Protein AF-A0A067M9F6-F1 (afdb_monomer)

Mean predicted aligned error: 12.95 Å

Secondary structure (DSSP, 8-state):
----PPPPP-----TT---------HHHHHHHHT-HHHHHHHHHHHHHHHHHHHHHHHHHHHHHHHHHHHHH-SSS-HHHHHHHHHHHHHHHHHHHHHHHHHHHHHHHHHHHHHHHHHIIIIIHHHHT-TTS-HHHHHHHHHHHHHHHHHHHHHHHHHHHHHHHHHHHHHHHHHHHHHHHHHHHHHHHHHHHHHHHHHHHHHHHHHHHHHHHHHHHHHHHHHHHHTTSS---S-SSSS--GGG---------TTHHHHHHHHHHHHHHHHHHHHHHHHHHHHHHHHHHHHHHHHHHHHHHHHHHHHHHHHHHHHHHHHHHHHHHHHHHHHHHHHHHHHHTTT-HHHHHHHHHHHHHHHHHHHHHHHHHHHH--

Solvent-accessible surface area (backbone atoms only — not comparable to full-atom values): 20692 Å² total; per-residue (Å²): 142,84,82,84,78,80,83,77,83,81,79,83,74,72,92,78,70,80,72,81,78,82,75,70,54,68,68,56,52,56,50,59,55,63,34,65,64,59,54,49,48,55,38,51,52,38,57,46,48,50,57,48,52,57,54,36,53,52,29,52,46,54,54,48,53,49,34,51,50,56,51,69,40,85,84,56,63,72,81,51,33,62,54,36,51,53,50,42,55,53,51,55,49,51,52,52,48,51,53,52,49,51,55,51,48,36,53,54,29,48,50,50,23,51,52,32,47,46,38,51,73,45,49,49,62,54,66,69,40,87,89,58,58,69,71,59,49,48,55,55,48,53,58,49,45,55,53,44,54,52,48,28,54,52,25,46,53,49,16,50,52,30,50,51,50,27,53,53,50,49,53,48,49,52,57,49,50,55,50,46,54,51,42,53,52,52,46,54,52,50,51,53,52,44,53,52,47,52,50,53,45,49,52,46,50,53,53,50,53,53,51,51,52,54,53,50,52,54,50,51,56,54,64,61,49,81,77,53,96,82,89,87,86,87,87,87,84,87,74,82,80,88,79,77,87,84,86,84,78,96,74,48,93,66,56,49,54,52,55,50,48,50,54,53,49,52,52,48,53,52,48,49,52,54,39,52,50,50,52,52,52,41,53,52,50,52,54,50,42,53,52,46,51,54,48,41,52,55,54,60,72,43,46,63,36,56,51,50,39,36,54,49,35,46,49,54,16,51,52,28,42,49,53,21,52,52,48,46,54,50,44,57,51,50,58,52,39,64,74,39,72,85,43,73,68,65,47,46,57,54,49,53,35,51,32,54,49,33,51,46,51,25,55,26,29,46,53,40,41,65,64,66,119

Organism: Botryobasidium botryosum (strain FD-172 SS1) (NCBI:txid930990)

Nearest PDB structures (foldseek):
  6h2f-assembly1_J  TM=6.842E-01  e=1.496E-05  Aeromonas hydrophila subsp. hydrophila AL09-71
  7a0g-assembly1_III  TM=6.770E-01  e=1.249E-05  Serratia marcescens
  7a0g-assembly1_JJJ  TM=6.590E-01  e=1.637E-05  Serratia marcescens
  6grj-assembly1_B  TM=5.849E-01  e=3.856E-05  Aeromonas hydrophila
  4k1p-assembly2_B  TM=4.872E-01  e=1.707E-04  Bacillus cereus

Structure (mmCIF, N/CA/C/O backbone):
data_AF-A0A067M9F6-F1
#
_entry.id   AF-A0A067M9F6-F1
#
loop_
_atom_site.group_PDB
_atom_site.id
_atom_site.type_symbol
_atom_site.label_atom_id
_atom_site.label_alt_id
_atom_site.label_comp_id
_atom_site.label_asym_id
_atom_site.label_entity_id
_atom_site.label_seq_id
_atom_site.pdbx_PDB_ins_code
_atom_site.Cartn_x
_atom_site.Cartn_y
_atom_site.Cartn_z
_atom_site.occupancy
_atom_site.B_iso_or_equiv
_atom_site.auth_seq_id
_atom_site.auth_comp_id
_atom_site.auth_asym_id
_atom_site.auth_atom_id
_atom_site.pdbx_PDB_model_num
ATOM 1 N N . MET A 1 1 ? 23.893 29.418 20.507 1.00 39.47 1 MET A N 1
ATOM 2 C CA . MET A 1 1 ? 24.012 27.949 20.564 1.00 39.47 1 MET A CA 1
ATOM 3 C C . MET A 1 1 ? 24.280 27.471 19.155 1.00 39.47 1 MET A C 1
ATOM 5 O O . MET A 1 1 ? 23.355 27.304 18.376 1.00 39.47 1 MET A O 1
ATOM 9 N N . ALA A 1 2 ? 25.560 27.422 18.812 1.00 37.97 2 ALA A N 1
ATOM 10 C CA . ALA A 1 2 ? 26.083 26.945 17.545 1.00 37.97 2 ALA A CA 1
ATOM 11 C C . ALA A 1 2 ? 27.217 26.007 17.946 1.00 37.97 2 ALA A C 1
ATOM 13 O O . ALA A 1 2 ? 28.302 26.479 18.279 1.00 37.97 2 ALA A O 1
ATOM 14 N N . ASP A 1 3 ? 26.905 24.716 18.041 1.00 32.38 3 ASP A N 1
ATOM 15 C CA . ASP A 1 3 ? 27.870 23.699 18.431 1.00 32.38 3 ASP A CA 1
ATOM 16 C C . ASP A 1 3 ? 28.376 22.940 17.207 1.00 32.38 3 ASP A C 1
ATOM 18 O O . ASP A 1 3 ? 27.628 22.421 16.378 1.00 32.38 3 ASP A O 1
ATOM 22 N N . PHE A 1 4 ? 29.700 22.970 17.150 1.00 36.44 4 PHE A N 1
ATOM 23 C CA . PHE A 1 4 ? 30.663 22.236 16.356 1.00 36.44 4 PHE A CA 1
ATOM 24 C C . PHE A 1 4 ? 30.271 20.785 16.041 1.00 36.44 4 PHE A C 1
ATOM 26 O O . PHE A 1 4 ? 30.137 19.956 16.939 1.00 36.44 4 PHE A O 1
ATOM 33 N N . LEU A 1 5 ? 30.250 20.449 14.748 1.00 34.53 5 LEU A N 1
ATOM 34 C CA . LEU A 1 5 ? 30.549 19.092 14.285 1.00 34.53 5 LEU A CA 1
ATOM 35 C C . LEU A 1 5 ? 32.059 18.986 13.997 1.00 34.53 5 LEU A C 1
ATOM 37 O O . LEU A 1 5 ? 32.633 19.928 13.442 1.00 34.53 5 LEU A O 1
ATOM 41 N N . PRO A 1 6 ? 32.720 17.874 14.364 1.00 35.09 6 PRO A N 1
ATOM 42 C CA . PRO A 1 6 ? 34.135 17.670 14.072 1.00 35.09 6 PRO A CA 1
ATOM 43 C C . PRO A 1 6 ? 34.364 17.456 12.563 1.00 35.09 6 PRO A C 1
ATOM 45 O O . PRO A 1 6 ? 33.477 16.945 11.873 1.00 35.09 6 PRO A O 1
ATOM 48 N N . PRO A 1 7 ? 35.546 17.818 12.027 1.00 35.84 7 PRO A N 1
ATOM 49 C CA . PRO A 1 7 ? 35.877 17.554 10.634 1.00 35.84 7 PRO A CA 1
ATOM 50 C C . PRO A 1 7 ? 36.045 16.045 10.407 1.00 35.84 7 PRO A C 1
ATOM 52 O O . PRO A 1 7 ? 36.695 15.353 11.192 1.00 35.84 7 PRO A O 1
ATOM 55 N N . TYR A 1 8 ? 35.461 15.546 9.317 1.00 34.56 8 TYR A N 1
ATOM 56 C CA . TYR A 1 8 ? 35.689 14.187 8.829 1.00 34.56 8 TYR A CA 1
ATOM 57 C C . TYR A 1 8 ? 37.188 13.973 8.548 1.00 34.56 8 TYR A C 1
ATOM 59 O O . TYR A 1 8 ? 37.823 14.860 7.970 1.00 34.56 8 TYR A O 1
ATOM 67 N N . PRO A 1 9 ? 37.771 12.818 8.918 1.00 33.97 9 PRO A N 1
ATOM 68 C CA . PRO A 1 9 ? 39.147 12.506 8.570 1.00 33.97 9 PRO A CA 1
ATOM 69 C C . PRO A 1 9 ? 39.254 12.374 7.049 1.00 33.97 9 PRO A C 1
ATOM 71 O O . PRO A 1 9 ? 38.578 11.552 6.431 1.00 33.97 9 PRO A O 1
ATOM 74 N N . GLY A 1 10 ? 40.089 13.223 6.450 1.00 34.00 10 GLY A N 1
ATOM 75 C CA . GLY A 1 10 ? 40.420 13.162 5.034 1.00 34.00 10 GLY A CA 1
ATOM 76 C C . GLY A 1 10 ? 41.091 11.833 4.715 1.00 34.00 10 GLY A C 1
ATOM 77 O O . GLY A 1 10 ? 42.207 11.570 5.159 1.00 34.00 10 GLY A O 1
ATOM 78 N N . VAL A 1 11 ? 40.399 10.999 3.945 1.00 35.88 11 VAL A N 1
ATOM 79 C CA . VAL A 1 11 ? 40.997 9.841 3.289 1.00 35.88 11 VAL A CA 1
ATOM 80 C C . VAL A 1 11 ? 41.856 10.385 2.149 1.00 35.88 11 VAL A C 1
ATOM 82 O O . VAL A 1 11 ? 41.337 10.858 1.140 1.00 35.88 11 VAL A O 1
ATOM 85 N N . SER A 1 12 ? 43.173 10.374 2.348 1.00 39.16 12 SER A N 1
ATOM 86 C CA . SER A 1 12 ? 44.153 10.540 1.275 1.00 39.16 12 SER A CA 1
ATOM 87 C C . SER A 1 12 ? 44.034 9.329 0.359 1.00 39.16 12 SER A C 1
ATOM 89 O O . SER A 1 12 ? 44.418 8.228 0.745 1.00 39.16 12 SER A O 1
ATOM 91 N N . ILE A 1 13 ? 43.436 9.516 -0.815 1.00 35.91 13 ILE A N 1
ATOM 92 C CA . ILE A 1 13 ? 43.427 8.501 -1.865 1.00 35.91 13 ILE A CA 1
ATOM 93 C C . ILE A 1 13 ? 44.783 8.599 -2.563 1.00 35.91 13 ILE A C 1
ATOM 95 O O . ILE A 1 13 ? 45.059 9.592 -3.237 1.00 35.91 13 ILE A O 1
ATOM 99 N N . ASP A 1 14 ? 45.631 7.592 -2.360 1.00 37.94 14 ASP A N 1
ATOM 100 C CA . ASP A 1 14 ? 46.874 7.428 -3.111 1.00 37.94 14 ASP A CA 1
ATOM 101 C C . ASP A 1 14 ? 46.547 7.308 -4.606 1.00 37.94 14 ASP A C 1
ATOM 103 O O . ASP A 1 14 ? 45.822 6.406 -5.036 1.00 37.94 14 ASP A O 1
ATOM 107 N N . ALA A 1 15 ? 47.079 8.240 -5.400 1.00 40.44 15 ALA A N 1
ATOM 108 C CA . ALA A 1 15 ? 46.806 8.387 -6.830 1.00 40.44 15 ALA A CA 1
ATOM 109 C C . ALA A 1 15 ? 47.423 7.284 -7.720 1.00 40.44 15 ALA A C 1
ATOM 111 O O . ALA A 1 15 ? 47.265 7.344 -8.934 1.00 40.44 15 ALA A O 1
ATOM 112 N N . ASP A 1 16 ? 48.060 6.267 -7.131 1.00 38.81 16 ASP A N 1
ATOM 113 C CA . ASP A 1 16 ? 48.808 5.222 -7.848 1.00 38.81 16 ASP A CA 1
ATOM 114 C C . ASP A 1 16 ? 48.233 3.806 -7.658 1.00 38.81 16 ASP A C 1
ATOM 116 O O . ASP A 1 16 ? 48.906 2.806 -7.911 1.00 38.81 16 ASP A O 1
ATOM 120 N N . THR A 1 17 ? 46.971 3.678 -7.234 1.00 35.22 17 THR A N 1
ATOM 121 C CA . THR A 1 17 ? 46.317 2.361 -7.247 1.00 35.22 17 THR A CA 1
ATOM 122 C C . THR A 1 17 ? 45.866 2.045 -8.673 1.00 35.22 17 THR A C 1
ATOM 124 O O . THR A 1 17 ? 44.782 2.453 -9.089 1.00 35.22 17 THR A O 1
ATOM 127 N N . GLU A 1 18 ? 46.701 1.328 -9.431 1.00 32.22 18 GLU A N 1
ATOM 128 C CA . GLU A 1 18 ? 46.292 0.687 -10.684 1.00 32.22 18 GLU A CA 1
ATOM 129 C C . GLU A 1 18 ? 45.046 -0.168 -10.416 1.00 32.22 18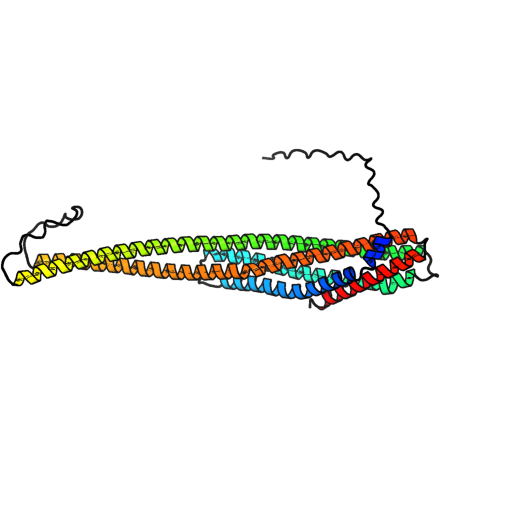 GLU A C 1
ATOM 131 O O . GLU A 1 18 ? 45.098 -1.213 -9.764 1.00 32.22 18 GLU A O 1
ATOM 136 N N . ILE A 1 19 ? 43.898 0.307 -10.899 1.00 31.22 19 ILE A N 1
ATOM 137 C CA . ILE A 1 19 ? 42.656 -0.457 -10.903 1.00 31.22 19 ILE A CA 1
ATOM 138 C C . ILE A 1 19 ? 42.898 -1.645 -11.843 1.00 31.22 19 ILE A C 1
ATOM 140 O O . ILE A 1 19 ? 43.169 -1.415 -13.025 1.00 31.22 19 ILE A O 1
ATOM 144 N N . PRO A 1 20 ? 42.816 -2.906 -11.375 1.00 33.72 20 PRO A N 1
ATOM 145 C CA . PRO A 1 20 ? 42.945 -4.053 -12.258 1.00 33.72 20 PRO A CA 1
ATOM 146 C C . PRO A 1 20 ? 41.840 -3.960 -13.309 1.00 33.72 20 PRO A C 1
ATOM 148 O O . PRO A 1 20 ? 40.651 -4.004 -12.988 1.00 33.72 20 PRO A O 1
ATOM 151 N N . GLY A 1 21 ? 42.249 -3.761 -14.562 1.00 29.50 21 GLY A N 1
ATOM 152 C CA . GLY A 1 21 ? 41.345 -3.630 -15.692 1.00 29.50 21 GLY A CA 1
ATOM 153 C C . GLY A 1 21 ? 40.432 -4.846 -15.769 1.00 29.50 21 GLY A C 1
ATOM 154 O O . GLY A 1 21 ? 40.875 -5.946 -16.100 1.00 29.50 21 GLY A O 1
ATOM 155 N N . TYR A 1 22 ? 39.151 -4.641 -15.472 1.00 31.36 22 TYR A N 1
ATOM 156 C CA . TYR A 1 22 ? 38.098 -5.592 -15.792 1.00 31.36 22 TYR A CA 1
ATOM 157 C C . TYR A 1 22 ? 37.981 -5.662 -17.316 1.00 31.36 22 TYR A C 1
ATOM 159 O O . TYR A 1 22 ? 37.184 -4.963 -17.938 1.00 31.36 22 TYR A O 1
ATOM 167 N N . THR A 1 23 ? 38.786 -6.519 -17.937 1.00 38.31 23 THR A N 1
ATOM 168 C CA . THR A 1 23 ? 38.469 -7.052 -19.260 1.00 38.31 23 THR A CA 1
ATOM 169 C C . THR A 1 23 ? 37.337 -8.048 -19.056 1.00 38.31 23 THR A C 1
ATOM 171 O O . THR A 1 23 ? 37.537 -9.240 -18.835 1.00 38.31 23 THR A O 1
ATOM 174 N N . LEU A 1 24 ? 36.112 -7.521 -19.013 1.00 42.72 24 LEU A N 1
ATOM 175 C CA . LEU A 1 24 ? 34.917 -8.338 -19.132 1.00 42.72 24 LEU A CA 1
ATOM 176 C C . LEU A 1 24 ? 35.020 -9.032 -20.497 1.00 42.72 24 LEU A C 1
ATOM 178 O O . LEU A 1 24 ? 34.951 -8.360 -21.522 1.00 42.72 24 LEU A O 1
ATOM 182 N N . ASP A 1 25 ? 35.299 -10.337 -20.479 1.00 54.28 25 ASP A N 1
ATOM 183 C CA . ASP A 1 25 ? 35.535 -11.163 -21.667 1.00 54.28 25 ASP A CA 1
ATOM 184 C C . ASP A 1 25 ? 34.437 -10.896 -22.710 1.00 54.28 25 ASP A C 1
ATOM 186 O O . ASP A 1 25 ? 33.250 -11.056 -22.419 1.00 54.28 25 ASP A O 1
ATOM 190 N N . GLU A 1 26 ? 34.824 -10.429 -23.899 1.00 51.94 26 GLU A N 1
ATOM 191 C CA . GLU A 1 26 ? 33.914 -9.970 -24.958 1.00 51.94 26 GLU A CA 1
ATOM 192 C C . GLU A 1 26 ? 32.912 -11.059 -25.349 1.00 51.94 26 GLU A C 1
ATOM 194 O O . GLU A 1 26 ? 31.741 -10.767 -25.588 1.00 51.94 26 GLU A O 1
ATOM 199 N N . LYS A 1 27 ? 33.334 -12.330 -25.284 1.00 55.72 27 LYS A N 1
ATOM 200 C CA . LYS A 1 27 ? 32.450 -13.486 -25.471 1.00 55.72 27 LYS A CA 1
ATOM 201 C C . LYS A 1 27 ? 31.299 -13.509 -24.480 1.00 55.72 27 LYS A C 1
ATOM 203 O O . LYS A 1 27 ? 30.189 -13.864 -24.852 1.00 55.72 27 LYS A O 1
ATOM 208 N N . LYS A 1 28 ? 31.562 -13.123 -23.235 1.00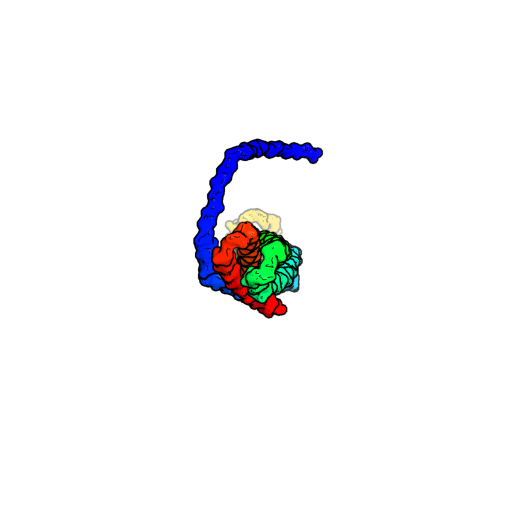 59.81 28 LYS A N 1
ATOM 209 C CA . LYS A 1 28 ? 30.610 -13.158 -22.126 1.00 59.81 28 LYS A CA 1
ATOM 210 C C . LYS A 1 28 ? 29.538 -12.082 -22.274 1.00 59.81 28 LYS A C 1
ATOM 212 O O . LYS A 1 28 ? 28.400 -12.313 -21.891 1.00 59.81 28 LYS A O 1
ATOM 217 N N . ILE A 1 29 ? 29.878 -10.934 -22.867 1.00 52.31 29 ILE A N 1
ATOM 218 C CA . ILE A 1 29 ? 28.896 -9.900 -23.220 1.00 52.31 29 ILE A CA 1
ATOM 219 C C . ILE A 1 29 ? 27.969 -10.440 -24.308 1.00 52.31 29 ILE A C 1
ATOM 221 O O . ILE A 1 29 ? 26.760 -10.426 -24.119 1.00 52.31 29 ILE A O 1
ATOM 225 N N . THR A 1 30 ? 28.505 -10.994 -25.399 1.00 56.12 30 THR A N 1
ATOM 226 C CA . THR A 1 30 ? 27.677 -11.573 -26.469 1.00 56.12 30 THR A CA 1
ATOM 227 C C . THR A 1 30 ? 26.812 -12.736 -25.962 1.00 56.12 30 THR A C 1
ATOM 229 O O . THR A 1 30 ? 25.655 -12.845 -26.356 1.00 56.12 30 THR A O 1
ATOM 232 N N . GLU A 1 31 ? 27.324 -13.554 -25.035 1.00 63.09 31 GLU A N 1
ATOM 233 C CA . GLU A 1 31 ? 26.580 -14.641 -24.377 1.00 63.09 31 GLU A CA 1
ATOM 234 C C . GLU A 1 31 ? 25.409 -14.119 -23.528 1.00 63.09 31 GLU A C 1
ATOM 236 O O . GLU A 1 31 ? 24.313 -14.666 -23.598 1.00 63.09 31 GLU A O 1
ATOM 241 N N . ILE A 1 32 ? 25.610 -13.026 -22.781 1.00 57.47 32 ILE A N 1
ATOM 242 C CA . ILE A 1 32 ? 24.554 -12.371 -21.991 1.00 57.47 32 ILE A CA 1
ATOM 243 C C . ILE A 1 32 ? 23.508 -11.714 -22.906 1.00 57.47 32 ILE A C 1
ATOM 245 O O . ILE A 1 32 ? 22.312 -11.828 -22.648 1.00 57.47 32 ILE A O 1
ATOM 249 N N . LEU A 1 33 ? 23.926 -11.065 -24.001 1.00 54.78 33 LEU A N 1
ATOM 250 C CA . LEU A 1 33 ? 23.012 -10.410 -24.952 1.00 54.78 33 LEU A CA 1
ATOM 251 C C . LEU A 1 33 ? 22.174 -11.427 -25.764 1.00 54.78 33 LEU A C 1
ATOM 253 O O . LEU A 1 33 ? 21.091 -11.095 -26.254 1.00 54.78 33 LEU A O 1
ATOM 257 N N . HIS A 1 34 ? 22.668 -12.659 -25.929 1.00 64.50 34 HIS A N 1
ATOM 258 C CA . HIS A 1 34 ? 21.979 -13.767 -26.607 1.00 64.50 34 HIS A CA 1
ATOM 259 C C . HIS A 1 34 ? 21.231 -14.716 -25.668 1.00 64.50 34 HIS A C 1
ATOM 261 O O . HIS A 1 34 ? 20.590 -15.655 -26.142 1.00 64.50 34 HIS A O 1
ATOM 267 N N . ASP A 1 35 ? 21.273 -14.490 -24.357 1.00 71.19 35 ASP A N 1
ATOM 268 C CA . ASP A 1 35 ? 20.540 -15.327 -23.421 1.00 71.19 35 ASP A CA 1
ATOM 269 C C . ASP A 1 35 ? 19.026 -15.091 -23.562 1.00 71.19 35 ASP A C 1
ATOM 271 O O . ASP A 1 35 ? 18.461 -14.098 -23.091 1.00 71.19 35 ASP A O 1
ATOM 275 N N . GLU A 1 36 ? 18.343 -16.039 -24.211 1.00 71.38 36 GLU A N 1
ATOM 276 C CA . GLU A 1 36 ? 16.882 -16.055 -24.345 1.00 71.38 36 GLU A CA 1
ATOM 277 C C . GLU A 1 36 ? 16.182 -15.979 -22.979 1.00 71.38 36 GLU A C 1
ATOM 279 O O . GLU A 1 36 ? 15.074 -15.441 -22.881 1.00 71.38 36 GLU A O 1
ATOM 284 N N . ASN A 1 37 ? 16.825 -16.463 -21.907 1.00 70.94 37 ASN A N 1
ATOM 285 C CA . ASN A 1 37 ? 16.264 -16.387 -20.561 1.00 70.94 37 ASN A CA 1
ATOM 286 C C . ASN A 1 37 ? 16.210 -14.944 -20.051 1.00 70.94 37 ASN A C 1
ATOM 288 O O . ASN A 1 37 ? 15.199 -14.553 -19.469 1.00 70.94 37 ASN A O 1
ATOM 292 N N . THR A 1 38 ? 17.237 -14.135 -20.318 1.00 64.38 38 THR A N 1
ATOM 293 C CA . THR A 1 38 ? 17.270 -12.709 -19.961 1.00 64.38 38 THR A CA 1
ATOM 294 C C . THR A 1 38 ? 16.172 -11.934 -20.693 1.00 64.38 38 THR A C 1
ATOM 296 O O . THR A 1 38 ? 15.397 -11.208 -20.069 1.00 64.38 38 THR A O 1
ATOM 299 N N . GLN A 1 39 ? 16.013 -12.156 -22.002 1.00 66.69 39 GLN A N 1
ATOM 300 C CA . GLN A 1 39 ? 14.953 -11.514 -22.790 1.00 66.69 39 GLN A CA 1
ATOM 301 C C . GLN A 1 39 ? 13.546 -11.894 -22.303 1.00 66.69 39 GLN A C 1
ATOM 303 O O . GLN A 1 39 ? 12.668 -11.037 -22.152 1.00 66.69 39 GLN A O 1
ATOM 308 N N . LYS A 1 40 ? 13.332 -13.182 -22.019 1.00 74.44 40 LYS A N 1
ATOM 309 C CA . LYS A 1 40 ? 12.068 -13.677 -21.473 1.00 74.44 40 LYS A CA 1
ATOM 310 C C . LYS A 1 40 ? 11.783 -13.094 -20.087 1.00 74.44 40 LYS A C 1
ATOM 312 O O . LYS A 1 40 ? 10.669 -12.637 -19.854 1.00 74.44 40 LYS A O 1
ATOM 317 N N . SER A 1 41 ? 12.793 -13.028 -19.220 1.00 71.06 41 SER A N 1
ATOM 318 C CA . SER A 1 41 ? 12.695 -12.460 -17.870 1.00 71.06 41 SER A CA 1
ATOM 319 C C . SER A 1 41 ? 12.214 -11.004 -17.887 1.00 71.06 41 SER A C 1
ATOM 321 O O . SER A 1 41 ? 11.259 -10.662 -17.192 1.00 71.06 41 SER A O 1
ATOM 323 N N . VAL A 1 42 ? 12.785 -10.160 -18.758 1.00 69.75 42 VAL A N 1
ATOM 324 C CA . VAL A 1 42 ? 12.366 -8.752 -18.907 1.00 69.75 42 VAL A CA 1
ATOM 325 C C . VAL A 1 42 ? 10.910 -8.643 -19.373 1.00 69.75 42 VAL A C 1
ATOM 327 O O . VAL A 1 42 ? 10.142 -7.833 -18.849 1.00 69.75 42 VAL A O 1
ATOM 330 N N . SER A 1 43 ? 10.502 -9.461 -20.350 1.00 73.69 43 SER A N 1
ATOM 331 C CA . SER A 1 43 ? 9.120 -9.453 -20.849 1.00 73.69 43 SER A CA 1
ATOM 332 C C . SER A 1 43 ? 8.119 -9.921 -19.789 1.00 73.69 43 SER A C 1
ATOM 334 O O . SER A 1 43 ? 7.057 -9.309 -19.636 1.00 73.69 43 SER A O 1
ATOM 336 N N . ASP A 1 44 ? 8.469 -10.971 -19.045 1.00 78.19 44 ASP A N 1
ATOM 337 C CA . ASP A 1 44 ? 7.642 -11.548 -17.987 1.00 78.19 44 ASP A CA 1
ATOM 338 C C . ASP A 1 44 ? 7.498 -10.577 -16.801 1.00 78.19 44 ASP A C 1
ATOM 340 O O . ASP A 1 44 ? 6.380 -10.370 -16.321 1.00 78.19 44 ASP A O 1
ATOM 344 N N . GLU A 1 45 ? 8.576 -9.902 -16.380 1.00 74.56 45 GLU A N 1
ATOM 345 C CA . GLU A 1 45 ? 8.520 -8.889 -15.314 1.00 74.56 45 GLU A CA 1
ATOM 346 C C . GLU A 1 45 ? 7.684 -7.668 -15.719 1.00 74.56 45 GLU A C 1
ATOM 348 O O . GLU A 1 45 ? 6.848 -7.197 -14.947 1.00 74.56 45 GLU A O 1
ATOM 353 N N . ILE A 1 46 ? 7.800 -7.187 -16.960 1.00 74.88 46 ILE A N 1
ATOM 354 C CA . ILE A 1 46 ? 6.972 -6.064 -17.423 1.00 74.88 46 ILE A CA 1
ATOM 355 C C . ILE A 1 46 ? 5.491 -6.467 -17.550 1.00 74.88 46 ILE A C 1
ATOM 357 O O . ILE A 1 46 ? 4.602 -5.687 -17.200 1.00 74.88 46 ILE A O 1
ATOM 361 N N . ALA A 1 47 ? 5.192 -7.691 -17.997 1.00 77.31 47 ALA A N 1
ATOM 362 C CA . ALA A 1 47 ? 3.818 -8.200 -18.024 1.00 77.31 47 ALA A CA 1
ATOM 363 C C . ALA A 1 47 ? 3.228 -8.346 -16.610 1.00 77.31 47 ALA A C 1
ATOM 365 O O . ALA A 1 47 ? 2.038 -8.096 -16.390 1.00 77.31 47 ALA A O 1
ATOM 366 N N . LYS A 1 48 ? 4.064 -8.732 -15.645 1.00 79.44 48 LYS A N 1
ATOM 367 C CA . LYS A 1 48 ? 3.714 -8.804 -14.228 1.00 79.44 48 LYS A CA 1
ATOM 368 C C . LYS A 1 48 ? 3.429 -7.415 -13.654 1.00 79.44 48 LYS A C 1
ATOM 370 O O . LYS A 1 48 ? 2.414 -7.272 -12.977 1.00 79.44 48 LYS A O 1
ATOM 375 N N . LEU A 1 49 ? 4.205 -6.384 -14.009 1.00 80.38 49 LEU A N 1
ATOM 376 C CA . LEU A 1 49 ? 3.939 -5.000 -13.586 1.00 80.38 49 LEU A CA 1
ATOM 377 C C . LEU A 1 49 ? 2.531 -4.524 -13.954 1.00 80.38 49 LEU A C 1
ATOM 379 O O . LEU A 1 49 ? 1.861 -3.917 -13.126 1.00 80.38 49 LEU A O 1
ATOM 383 N N . SER A 1 50 ? 2.049 -4.821 -15.163 1.00 78.69 50 SER A N 1
ATOM 384 C CA . SER A 1 50 ? 0.706 -4.392 -15.572 1.00 78.69 50 SER A CA 1
ATOM 385 C C . SER A 1 50 ? -0.410 -5.014 -14.727 1.00 78.69 50 SER A C 1
ATOM 387 O O . SER A 1 50 ? -1.392 -4.343 -14.424 1.00 78.69 50 SER A O 1
ATOM 389 N N . LYS A 1 51 ? -0.266 -6.281 -14.316 1.00 83.50 51 LYS A N 1
ATOM 390 C CA . LYS A 1 51 ? -1.222 -6.926 -13.397 1.00 83.50 51 LYS A CA 1
ATOM 391 C C . LYS A 1 51 ? -1.126 -6.338 -11.992 1.00 83.50 51 LYS A C 1
ATOM 393 O O . LYS A 1 51 ? -2.143 -6.113 -11.343 1.00 83.50 51 LYS A O 1
ATOM 398 N N . LEU A 1 52 ? 0.101 -6.075 -11.551 1.00 88.00 52 LEU A N 1
ATOM 399 C CA . LEU A 1 52 ? 0.391 -5.480 -10.255 1.00 88.00 52 LEU A CA 1
ATOM 400 C C . LEU A 1 52 ? -0.185 -4.061 -10.120 1.00 88.00 52 LEU A C 1
ATOM 402 O O . LEU A 1 52 ? -0.638 -3.710 -9.037 1.00 88.00 52 LEU A O 1
ATOM 406 N N . THR A 1 53 ? -0.246 -3.276 -11.204 1.00 88.38 53 THR A N 1
ATOM 407 C CA . THR A 1 53 ? -0.859 -1.936 -11.192 1.00 88.38 53 THR A CA 1
ATOM 408 C C . THR A 1 53 ? -2.308 -1.949 -10.710 1.00 88.38 53 THR A C 1
ATOM 410 O O . THR A 1 53 ? -2.663 -1.168 -9.834 1.00 88.38 53 THR A O 1
ATOM 413 N N . LEU A 1 54 ? -3.141 -2.834 -11.266 1.00 88.31 54 LEU A N 1
ATOM 414 C CA . LEU A 1 54 ? -4.558 -2.911 -10.893 1.00 88.31 54 LEU A CA 1
ATOM 415 C C . LEU A 1 54 ? -4.721 -3.355 -9.439 1.00 88.31 54 LEU A C 1
ATOM 417 O O . LEU A 1 54 ? -5.466 -2.744 -8.684 1.00 88.31 54 LEU A O 1
ATOM 421 N N . SER A 1 55 ? -3.962 -4.376 -9.044 1.00 91.44 55 SER A N 1
ATOM 422 C CA . SER A 1 55 ? -4.026 -4.919 -7.690 1.00 91.44 55 SER A CA 1
ATOM 423 C C . SER A 1 55 ? -3.570 -3.911 -6.626 1.00 91.44 55 SER A C 1
ATOM 425 O O . SER A 1 55 ? -4.165 -3.848 -5.559 1.00 91.44 55 SER A O 1
ATOM 427 N N . VAL A 1 56 ? -2.565 -3.075 -6.909 1.00 93.25 56 VAL A N 1
ATOM 428 C CA . VAL A 1 56 ? -2.162 -1.996 -5.988 1.00 93.25 56 VAL A CA 1
ATOM 429 C C . VAL A 1 56 ? -3.240 -0.937 -5.841 1.00 93.25 56 VAL A C 1
ATOM 431 O O . VAL A 1 56 ? -3.452 -0.443 -4.737 1.00 93.25 56 VAL A O 1
ATOM 434 N N . GLU A 1 57 ? -3.922 -0.584 -6.928 1.00 93.25 57 GLU A N 1
ATOM 435 C CA . GLU A 1 57 ? -5.013 0.386 -6.873 1.00 93.25 57 GLU A CA 1
ATOM 436 C C . GLU A 1 57 ? -6.183 -0.140 -6.027 1.00 93.25 57 GLU A C 1
ATOM 438 O O . GLU A 1 57 ? -6.751 0.606 -5.228 1.00 93.25 57 GLU A O 1
ATOM 443 N N . GLU A 1 58 ? -6.494 -1.435 -6.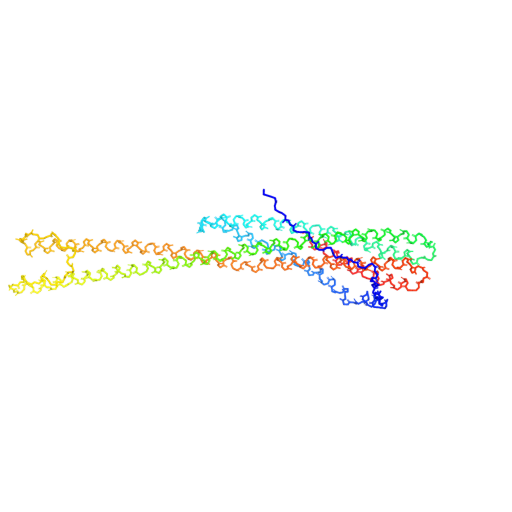134 1.00 94.50 58 GLU A N 1
ATOM 444 C CA . GLU A 1 58 ? -7.469 -2.116 -5.273 1.00 94.50 58 GLU A CA 1
ATOM 445 C C . GLU A 1 58 ? -7.060 -2.057 -3.793 1.00 94.50 58 GLU A C 1
ATOM 447 O O . GLU A 1 58 ? -7.879 -1.685 -2.952 1.00 94.50 58 GLU A O 1
ATOM 452 N N . SER A 1 59 ? -5.792 -2.326 -3.466 1.00 95.94 59 SER A N 1
ATOM 453 C CA . SER A 1 59 ? -5.285 -2.221 -2.090 1.00 95.94 59 SER A CA 1
ATOM 454 C C . SER A 1 59 ? -5.296 -0.782 -1.561 1.00 95.94 59 SER A C 1
ATOM 456 O O . SER A 1 59 ? -5.680 -0.546 -0.412 1.00 95.94 59 SER A O 1
ATOM 458 N N . PHE A 1 60 ? -4.949 0.212 -2.391 1.00 97.38 60 PHE A N 1
ATOM 459 C CA . PHE A 1 60 ? -5.099 1.627 -2.034 1.00 97.38 60 PHE A CA 1
ATOM 460 C C . PHE A 1 60 ? -6.551 1.961 -1.685 1.00 97.38 60 PHE A C 1
ATOM 462 O O . PHE A 1 60 ? -6.797 2.612 -0.666 1.00 97.38 60 PHE A O 1
ATOM 469 N N . HIS A 1 61 ? -7.495 1.493 -2.501 1.00 97.19 61 HIS A N 1
ATOM 470 C CA . HIS A 1 61 ? -8.922 1.677 -2.275 1.00 97.19 61 HIS A CA 1
ATOM 471 C C . HIS A 1 61 ? -9.418 0.987 -1.005 1.00 97.19 61 HIS A C 1
ATOM 473 O O . HIS A 1 61 ? -10.141 1.613 -0.236 1.00 97.19 61 HIS A O 1
ATOM 479 N N . ALA A 1 62 ? -9.001 -0.252 -0.739 1.00 96.56 62 ALA A N 1
ATOM 480 C CA . ALA A 1 62 ? -9.410 -0.989 0.454 1.00 96.56 62 ALA A CA 1
ATOM 481 C C . ALA A 1 62 ? -9.041 -0.240 1.749 1.00 96.56 62 ALA A C 1
ATOM 483 O O . ALA A 1 62 ? -9.876 -0.074 2.644 1.00 96.56 62 ALA A O 1
ATOM 484 N N . VAL A 1 63 ? -7.812 0.281 1.820 1.00 97.56 63 VAL A N 1
ATOM 485 C CA . VAL A 1 63 ? -7.332 1.074 2.963 1.00 97.56 63 VAL A CA 1
ATOM 486 C C . VAL A 1 63 ? -8.070 2.419 3.061 1.00 97.56 63 VAL A C 1
ATOM 488 O O . VAL A 1 63 ? -8.452 2.837 4.156 1.00 97.56 63 VAL A O 1
ATOM 491 N N . GLU A 1 64 ? -8.305 3.101 1.933 1.00 97.62 64 GLU A N 1
ATOM 492 C CA . GLU A 1 64 ? -9.027 4.383 1.894 1.00 97.62 64 GLU A CA 1
ATOM 493 C C . GLU A 1 64 ? -10.489 4.229 2.341 1.00 97.62 64 GLU A C 1
ATOM 495 O O . GLU A 1 64 ? -10.959 4.997 3.185 1.00 97.62 64 GLU A O 1
ATOM 500 N N . ASP A 1 65 ? -11.175 3.193 1.856 1.00 97.56 65 ASP A N 1
ATOM 501 C CA . ASP A 1 65 ? -12.556 2.863 2.210 1.00 97.56 65 ASP A CA 1
ATOM 502 C C . ASP A 1 65 ? -12.692 2.522 3.695 1.00 97.56 65 ASP A C 1
ATOM 504 O O . ASP A 1 65 ? -13.645 2.965 4.352 1.00 97.56 65 ASP A O 1
ATOM 508 N N . LEU A 1 66 ? -11.744 1.754 4.253 1.00 96.88 66 LEU A N 1
ATOM 509 C CA . LEU A 1 66 ? -11.708 1.491 5.688 1.00 96.88 66 LEU A CA 1
ATOM 510 C C . LEU A 1 66 ? -11.555 2.804 6.457 1.00 96.88 66 LEU A C 1
ATOM 512 O O . LEU A 1 66 ? -12.395 3.117 7.300 1.00 96.88 66 LEU A O 1
ATOM 516 N N . LEU A 1 67 ? -10.535 3.606 6.151 1.00 97.56 67 LEU A N 1
ATOM 517 C CA . LEU A 1 67 ? -10.286 4.868 6.848 1.00 97.56 67 LEU A CA 1
ATOM 518 C C . LEU A 1 67 ? -11.491 5.810 6.779 1.00 97.56 67 LEU A C 1
ATOM 520 O O . LEU A 1 67 ? -11.891 6.379 7.796 1.00 97.56 67 LEU A O 1
ATOM 524 N N . GLN A 1 68 ? -12.129 5.935 5.617 1.00 97.00 68 GLN A N 1
ATOM 525 C CA . GLN A 1 68 ? -13.315 6.769 5.455 1.00 97.00 68 GLN A CA 1
ATOM 526 C C . GLN A 1 68 ? -14.502 6.253 6.277 1.00 97.00 68 GLN A C 1
ATOM 528 O O . GLN A 1 68 ? -15.218 7.050 6.899 1.00 97.00 68 GLN A O 1
ATOM 533 N N . ARG A 1 69 ? -14.698 4.929 6.335 1.00 96.62 69 ARG A N 1
ATOM 534 C CA . ARG A 1 69 ? -15.712 4.290 7.186 1.00 96.62 69 ARG A CA 1
ATOM 535 C C . ARG A 1 69 ? -15.454 4.569 8.666 1.00 96.62 69 ARG A C 1
ATOM 537 O O . ARG A 1 69 ? -16.388 4.935 9.380 1.00 96.62 69 ARG A O 1
ATOM 544 N N . LEU A 1 70 ? -14.201 4.460 9.108 1.00 94.00 70 LEU A N 1
ATOM 545 C CA . LEU A 1 70 ? -13.797 4.731 10.489 1.00 94.00 70 LEU A CA 1
ATOM 546 C C . LEU A 1 70 ? -14.000 6.206 10.868 1.00 94.00 70 LEU A C 1
ATOM 548 O O . LEU A 1 70 ? -14.530 6.504 11.936 1.00 94.00 70 LEU A O 1
ATOM 552 N N . ILE A 1 71 ? -13.654 7.141 9.978 1.00 96.06 71 ILE A N 1
ATOM 553 C CA . ILE A 1 71 ? -13.848 8.584 10.198 1.00 96.06 71 ILE A CA 1
ATOM 554 C C . ILE A 1 71 ? -15.338 8.941 10.284 1.00 96.06 71 ILE A C 1
ATOM 556 O O . ILE A 1 71 ? -15.742 9.724 11.149 1.00 96.06 71 ILE A O 1
ATOM 560 N N . SER A 1 72 ? -16.152 8.371 9.393 1.00 96.00 72 SER A N 1
ATOM 561 C CA . SER A 1 72 ? -17.576 8.708 9.253 1.00 96.00 72 SER A CA 1
ATOM 562 C C . SER A 1 72 ? -18.454 8.051 10.317 1.00 96.00 72 SER A C 1
ATOM 564 O O . SER A 1 72 ? -19.536 8.552 10.627 1.00 96.00 72 SER A O 1
ATOM 566 N N . SER A 1 73 ? -18.009 6.931 10.888 1.00 95.06 73 SER A N 1
ATOM 567 C CA . SER A 1 73 ? -18.771 6.203 11.895 1.00 95.06 73 SER A CA 1
ATOM 568 C C . SER A 1 73 ? -18.820 6.982 13.221 1.00 95.06 73 SER A C 1
ATOM 570 O O . SER A 1 73 ? -17.782 7.387 13.757 1.00 95.06 73 SER A O 1
ATOM 572 N N . PRO A 1 74 ? -20.018 7.202 13.796 1.00 93.19 74 PRO A N 1
ATOM 573 C CA . PRO A 1 74 ? -20.163 7.777 15.130 1.00 93.19 74 PRO A CA 1
ATOM 574 C C . PRO A 1 74 ? -19.888 6.760 16.246 1.00 93.19 74 PRO A C 1
ATOM 576 O O . PRO A 1 74 ? -19.863 7.155 17.406 1.00 93.19 74 PRO A O 1
ATOM 579 N N . LYS A 1 75 ? -19.718 5.470 15.913 1.00 92.19 75 LYS A N 1
ATOM 580 C CA . LYS A 1 75 ? -19.486 4.408 16.901 1.00 92.19 75 LYS A CA 1
ATOM 581 C C . LYS A 1 75 ? -18.089 4.483 17.516 1.00 92.19 75 LYS A C 1
ATOM 583 O O . LYS A 1 75 ? -17.926 4.156 18.684 1.00 92.19 75 LYS A O 1
ATOM 588 N N . TYR A 1 76 ? -17.089 4.907 16.743 1.00 88.75 76 TYR A N 1
ATOM 589 C CA . TYR A 1 76 ? -15.704 4.912 17.209 1.00 88.75 76 TYR A CA 1
ATOM 590 C C . TYR A 1 76 ? -15.393 6.147 18.066 1.00 88.75 76 TYR A C 1
ATOM 592 O O . TYR A 1 76 ? -15.905 7.237 17.780 1.00 88.75 76 TYR A O 1
ATOM 600 N N . PRO A 1 77 ? -14.523 6.015 19.086 1.00 84.06 77 PRO A N 1
ATOM 601 C CA . PRO A 1 77 ? -14.154 7.133 19.944 1.00 84.06 77 PRO A CA 1
ATOM 602 C C . PRO A 1 77 ? -13.560 8.304 19.151 1.00 84.06 77 PRO A C 1
ATOM 604 O O . PRO A 1 77 ? -12.738 8.131 18.246 1.00 84.06 77 PRO A O 1
ATOM 607 N N . SER A 1 78 ? -13.923 9.533 19.526 1.00 88.44 78 SER A N 1
ATOM 608 C CA . SER A 1 78 ? -13.430 10.749 18.862 1.00 88.44 78 SER A CA 1
ATOM 609 C C . SER A 1 78 ? -11.911 10.921 18.958 1.00 88.44 78 SER A C 1
ATOM 611 O O . SER A 1 78 ? -11.328 11.615 18.127 1.00 88.44 78 SER A O 1
ATOM 613 N N . THR A 1 79 ? -11.274 10.286 19.947 1.00 87.12 79 THR A N 1
ATOM 614 C CA . THR A 1 79 ? -9.815 10.251 20.128 1.00 87.12 79 THR A CA 1
ATOM 615 C C . THR A 1 79 ? -9.102 9.629 18.927 1.00 87.12 79 THR A C 1
ATOM 617 O O . THR A 1 79 ? -8.056 10.129 18.519 1.00 87.12 79 THR A O 1
ATOM 620 N N . PHE A 1 80 ? -9.695 8.612 18.296 1.00 90.62 80 PHE A N 1
ATOM 621 C CA . PHE A 1 80 ? -9.130 7.972 17.107 1.00 90.62 80 PHE A CA 1
ATOM 622 C C . PHE A 1 80 ? -9.463 8.706 15.811 1.00 90.62 80 PHE A C 1
ATOM 624 O O . PHE A 1 80 ? -8.683 8.656 14.861 1.00 90.62 80 PHE A O 1
ATOM 631 N N . ARG A 1 81 ? -10.580 9.443 15.762 1.00 92.62 81 ARG A N 1
ATOM 632 C CA . ARG A 1 81 ? -11.027 10.126 14.538 1.00 92.62 81 ARG A CA 1
ATOM 633 C C . ARG A 1 81 ? -9.965 11.069 13.973 1.00 92.62 81 ARG A C 1
ATOM 635 O O . ARG A 1 81 ? -9.734 11.055 12.769 1.00 92.62 81 ARG A O 1
ATOM 642 N N . GLY A 1 82 ? -9.298 11.849 14.827 1.00 92.88 82 GLY A N 1
ATOM 643 C CA . GLY A 1 82 ? -8.214 12.739 14.393 1.00 92.88 82 GLY A CA 1
ATOM 644 C C . GLY A 1 82 ? -7.011 11.984 13.818 1.00 92.88 82 GLY A C 1
ATOM 645 O O . GLY A 1 82 ? -6.403 12.438 12.849 1.00 92.88 82 GLY A O 1
ATOM 646 N N . ARG A 1 83 ? -6.698 10.802 14.368 1.00 94.81 83 ARG A N 1
ATOM 647 C CA . ARG A 1 83 ? -5.623 9.941 13.864 1.00 94.81 83 ARG A CA 1
ATOM 648 C C . ARG A 1 83 ? -5.990 9.333 12.511 1.00 94.81 83 ARG A C 1
ATOM 650 O O . ARG A 1 83 ? -5.202 9.448 11.578 1.00 94.81 83 ARG A O 1
ATOM 657 N N . PHE A 1 84 ? -7.197 8.782 12.369 1.00 95.62 84 PHE A N 1
ATOM 658 C CA . PHE A 1 84 ? -7.676 8.229 11.097 1.00 95.62 84 PHE A CA 1
ATOM 659 C C . PHE A 1 84 ? -7.760 9.281 9.996 1.00 95.62 84 PHE A C 1
ATOM 661 O O . PHE A 1 84 ? -7.369 9.017 8.867 1.00 95.62 84 PHE A O 1
ATOM 668 N N . ASP A 1 85 ? -8.205 10.490 10.321 1.00 97.00 85 ASP A N 1
ATOM 669 C CA . ASP A 1 85 ? -8.221 11.623 9.396 1.00 97.00 85 ASP A CA 1
ATOM 670 C C . ASP A 1 85 ? -6.799 12.017 8.939 1.00 97.00 85 ASP A C 1
ATOM 672 O O . ASP A 1 85 ? -6.555 12.263 7.754 1.00 97.00 85 ASP A O 1
ATOM 676 N N . GLY A 1 86 ? -5.825 11.995 9.854 1.00 97.12 86 GLY A N 1
ATOM 677 C CA . GLY A 1 86 ? -4.406 12.154 9.526 1.00 97.12 86 GLY A CA 1
ATOM 678 C C . GLY A 1 86 ? -3.878 11.067 8.585 1.00 97.12 86 GLY A C 1
ATOM 679 O O . GLY A 1 86 ? -3.273 11.394 7.560 1.00 97.12 86 GLY A O 1
ATOM 680 N N . LEU A 1 87 ? -4.145 9.797 8.903 1.00 97.19 87 LEU A N 1
ATOM 681 C CA . LEU A 1 87 ? -3.762 8.647 8.080 1.00 97.19 87 LEU A CA 1
ATOM 682 C C . LEU A 1 87 ? -4.416 8.714 6.693 1.00 97.19 87 LEU A C 1
ATOM 684 O O . LEU A 1 87 ? -3.729 8.586 5.685 1.00 97.19 87 LEU A O 1
ATOM 688 N N . SER A 1 88 ? -5.712 9.019 6.622 1.00 97.94 88 SER A N 1
ATOM 689 C CA . SER A 1 88 ? -6.467 9.131 5.367 1.00 97.94 88 SER A CA 1
ATOM 690 C C . SER A 1 88 ? -5.865 10.173 4.425 1.00 97.94 88 SER A C 1
ATOM 692 O O . SER A 1 88 ? -5.637 9.890 3.248 1.00 97.94 88 SER A O 1
ATOM 694 N N . ARG A 1 89 ? -5.500 11.356 4.938 1.00 98.44 89 ARG A N 1
ATOM 695 C CA . ARG A 1 89 ? -4.826 12.383 4.127 1.00 98.44 89 ARG A CA 1
ATOM 696 C C . ARG A 1 89 ? -3.472 11.931 3.591 1.00 98.44 89 ARG A C 1
ATOM 698 O O . ARG A 1 89 ? -3.170 12.195 2.423 1.00 98.44 89 ARG A O 1
ATOM 705 N N . LYS A 1 90 ? -2.649 11.290 4.429 1.00 98.25 90 LYS A N 1
ATOM 706 C CA . LYS A 1 90 ? -1.338 10.766 4.011 1.00 98.25 90 LYS A CA 1
ATOM 707 C C . LYS A 1 90 ? -1.514 9.700 2.934 1.00 98.25 90 LYS A C 1
ATOM 709 O O . LYS A 1 90 ? -0.933 9.823 1.861 1.00 98.25 90 LYS A O 1
ATOM 714 N N . TRP A 1 91 ? -2.397 8.737 3.177 1.00 98.00 91 TRP A N 1
ATOM 715 C CA . TRP A 1 91 ? -2.692 7.650 2.252 1.00 98.00 91 TRP A CA 1
ATOM 716 C C . TRP A 1 91 ? -3.179 8.152 0.887 1.00 98.00 91 TRP A C 1
ATOM 718 O O . TRP A 1 91 ? -2.619 7.790 -0.146 1.00 98.00 91 TRP A O 1
ATOM 728 N N . SER A 1 92 ? -4.136 9.087 0.876 1.00 97.88 92 SER A N 1
ATOM 729 C CA . SER A 1 92 ? -4.624 9.730 -0.353 1.00 97.88 92 SER A CA 1
ATOM 730 C C . SER A 1 92 ? -3.513 10.480 -1.101 1.00 97.88 92 SER A C 1
ATOM 732 O O . SER A 1 92 ? -3.485 10.506 -2.333 1.00 97.88 92 SER A O 1
ATOM 734 N N . THR A 1 93 ? -2.562 11.074 -0.373 1.00 98.31 93 THR A N 1
ATOM 735 C CA . THR A 1 93 ? -1.385 11.720 -0.974 1.00 98.31 93 THR A CA 1
ATOM 736 C C . THR A 1 93 ? -0.486 10.692 -1.662 1.00 98.31 93 THR A C 1
ATOM 738 O O . THR A 1 93 ? -0.128 10.894 -2.821 1.00 98.31 93 THR A O 1
ATOM 741 N N . TYR A 1 94 ? -0.192 9.565 -1.008 1.00 98.19 94 TYR A N 1
ATOM 742 C CA . TYR A 1 94 ? 0.627 8.495 -1.587 1.00 98.19 94 TYR A CA 1
ATOM 743 C C . TYR A 1 94 ? -0.030 7.834 -2.796 1.00 98.19 94 TYR A C 1
ATOM 745 O O . TYR A 1 94 ? 0.648 7.585 -3.788 1.00 98.19 94 TYR A O 1
ATOM 753 N N . ARG A 1 95 ? -1.352 7.630 -2.777 1.00 97.62 95 ARG A N 1
ATOM 754 C CA . ARG A 1 95 ? -2.100 7.125 -3.938 1.00 97.62 95 ARG A CA 1
ATOM 755 C C . ARG A 1 95 ? -1.991 8.062 -5.146 1.00 97.62 95 ARG A C 1
ATOM 757 O O . ARG A 1 95 ? -1.768 7.619 -6.274 1.00 97.62 95 ARG A O 1
ATOM 764 N N . LYS A 1 96 ? -2.120 9.376 -4.927 1.00 97.81 96 LYS A N 1
ATOM 765 C CA . LYS A 1 96 ? -1.957 10.387 -5.990 1.00 97.81 96 LYS A CA 1
ATOM 766 C C . LYS A 1 96 ? -0.536 10.407 -6.539 1.00 97.81 96 LYS A C 1
ATOM 768 O O . LYS A 1 96 ? -0.357 10.493 -7.752 1.00 97.81 96 LYS A O 1
ATOM 773 N N . GLU A 1 97 ? 0.457 10.315 -5.660 1.00 97.44 97 GLU A N 1
ATOM 774 C CA . GLU A 1 97 ? 1.863 10.219 -6.049 1.00 97.44 97 GLU A CA 1
ATOM 775 C C . GLU A 1 97 ? 2.117 8.953 -6.875 1.00 97.44 97 GLU A C 1
ATOM 777 O O . GLU A 1 97 ? 2.633 9.055 -7.984 1.00 97.44 97 GLU A O 1
ATOM 782 N N . TYR A 1 98 ? 1.649 7.791 -6.411 1.00 95.94 98 TYR A N 1
ATOM 783 C CA . TYR A 1 98 ? 1.698 6.528 -7.149 1.00 95.94 98 TYR A CA 1
ATOM 784 C C . TYR A 1 98 ? 1.087 6.655 -8.550 1.00 95.94 98 TYR A C 1
ATOM 786 O O . TYR A 1 98 ? 1.738 6.343 -9.546 1.00 95.94 98 TYR A O 1
ATOM 794 N N . THR A 1 99 ? -0.129 7.198 -8.642 1.00 95.00 99 THR A N 1
ATOM 795 C CA . THR A 1 99 ? -0.818 7.426 -9.920 1.00 95.00 99 THR A CA 1
ATOM 796 C C . THR A 1 99 ? 0.007 8.327 -10.841 1.00 95.00 99 THR A C 1
ATOM 798 O O . THR A 1 99 ? 0.180 8.028 -12.022 1.00 95.00 99 THR A O 1
ATOM 801 N N . SER A 1 100 ? 0.565 9.419 -10.311 1.00 96.19 100 SER A N 1
ATOM 802 C CA . SER A 1 100 ? 1.441 10.314 -11.072 1.00 96.19 100 SER A CA 1
ATOM 803 C C . SER A 1 100 ? 2.689 9.591 -11.588 1.00 96.19 100 SER A C 1
ATOM 805 O O . SER A 1 100 ? 3.067 9.775 -12.746 1.00 96.19 100 SER A O 1
ATOM 807 N N . LEU A 1 101 ? 3.314 8.748 -10.760 1.00 93.25 101 LEU A N 1
ATOM 808 C CA . LEU A 1 101 ? 4.481 7.958 -11.152 1.00 93.25 101 LEU A CA 1
ATOM 809 C C . LEU A 1 101 ? 4.146 6.923 -12.224 1.00 93.25 101 LEU A C 1
ATOM 811 O O . LEU A 1 101 ? 4.967 6.713 -13.118 1.00 93.25 101 LEU A O 1
ATOM 815 N N . LEU A 1 102 ? 2.952 6.323 -12.206 1.00 89.75 102 LEU A N 1
ATOM 816 C CA . LEU A 1 102 ? 2.495 5.432 -13.276 1.00 89.75 102 LEU A CA 1
ATOM 817 C C . LEU A 1 102 ? 2.362 6.168 -14.615 1.00 89.75 102 LEU A C 1
ATOM 819 O O . LEU A 1 102 ? 2.815 5.662 -15.643 1.00 89.75 102 LEU A O 1
ATOM 823 N N . TRP A 1 103 ? 1.800 7.379 -14.620 1.00 92.00 103 TRP A N 1
ATOM 824 C CA . TRP A 1 103 ? 1.698 8.200 -15.833 1.00 92.00 103 TRP A CA 1
ATOM 825 C C . TRP A 1 103 ? 3.067 8.636 -16.366 1.00 92.00 103 TRP A C 1
ATOM 827 O O . TRP A 1 103 ? 3.314 8.597 -17.578 1.00 92.00 103 TRP A O 1
ATOM 837 N N . GLU A 1 104 ? 3.982 9.011 -15.472 1.00 91.81 104 GLU A N 1
ATOM 838 C CA . GLU A 1 104 ? 5.365 9.330 -15.832 1.00 91.81 104 GLU A CA 1
ATOM 839 C C . GLU A 1 104 ? 6.080 8.090 -16.393 1.00 91.81 104 GLU A C 1
ATOM 841 O O . GLU A 1 104 ? 6.667 8.151 -17.474 1.00 91.81 104 GLU A O 1
ATOM 846 N N . SER A 1 105 ? 5.924 6.939 -15.731 1.00 88.31 105 SER A N 1
ATOM 847 C CA . SER A 1 105 ? 6.428 5.629 -16.165 1.00 88.31 105 SER A CA 1
ATOM 848 C C . SER A 1 105 ? 5.939 5.275 -17.566 1.00 88.31 105 SER A C 1
ATOM 850 O O . SER A 1 105 ? 6.733 4.908 -18.430 1.00 88.31 105 SER A O 1
ATOM 852 N N . ARG A 1 106 ? 4.640 5.450 -17.831 1.00 86.69 106 ARG A N 1
ATOM 853 C CA . ARG A 1 106 ? 4.028 5.238 -19.150 1.00 86.69 106 ARG A CA 1
ATOM 854 C C . ARG A 1 106 ? 4.650 6.137 -20.219 1.00 86.69 106 ARG A C 1
ATOM 856 O O . ARG A 1 106 ? 4.924 5.681 -21.327 1.00 86.69 106 ARG A O 1
ATOM 863 N N . THR A 1 107 ? 4.883 7.405 -19.891 1.00 88.69 107 THR A N 1
ATOM 864 C CA . THR A 1 107 ? 5.472 8.387 -20.813 1.00 88.69 107 THR A CA 1
ATOM 865 C C . THR A 1 107 ? 6.924 8.041 -21.144 1.00 88.69 107 THR A C 1
ATOM 867 O O . THR A 1 107 ? 7.309 8.038 -22.317 1.00 88.69 107 THR A O 1
ATOM 870 N N . VAL A 1 108 ? 7.725 7.699 -20.130 1.00 86.81 108 VAL A N 1
ATOM 871 C CA . VAL A 1 108 ? 9.122 7.273 -20.307 1.00 86.81 108 VAL A CA 1
ATOM 872 C C . VAL A 1 108 ? 9.192 5.970 -21.103 1.00 86.81 108 VAL A C 1
ATOM 874 O O . VAL A 1 108 ? 9.964 5.895 -22.057 1.00 86.81 108 VAL A O 1
ATOM 877 N N . ALA A 1 109 ? 8.332 4.995 -20.794 1.00 83.62 109 ALA A N 1
ATOM 878 C CA . ALA A 1 109 ? 8.226 3.740 -21.533 1.00 83.62 109 ALA A CA 1
ATOM 879 C C . ALA A 1 109 ? 7.883 3.964 -23.012 1.00 83.62 109 ALA A C 1
ATOM 881 O O . ALA A 1 109 ? 8.527 3.385 -23.883 1.00 83.62 109 ALA A O 1
ATOM 882 N N . GLY A 1 110 ? 6.927 4.849 -23.318 1.00 84.12 110 GLY A N 1
ATOM 883 C CA . GLY A 1 110 ? 6.561 5.183 -24.697 1.00 84.12 110 GLY A CA 1
ATOM 884 C C . GLY A 1 110 ? 7.704 5.841 -25.478 1.00 84.12 110 GLY A C 1
ATOM 885 O O . GLY A 1 110 ? 7.948 5.498 -26.638 1.00 84.12 110 GLY A O 1
ATOM 886 N N . LYS A 1 111 ? 8.460 6.746 -24.839 1.00 87.25 111 LYS A N 1
ATOM 887 C CA . LYS A 1 111 ? 9.644 7.354 -25.461 1.00 87.25 111 LYS A CA 1
ATOM 888 C C . LYS A 1 111 ? 10.746 6.317 -25.697 1.00 87.25 111 LYS A C 1
ATOM 890 O O . LYS A 1 111 ? 11.271 6.240 -26.804 1.00 87.25 111 LYS A O 1
ATOM 895 N N . ALA A 1 112 ? 11.057 5.499 -24.694 1.00 82.50 112 ALA A N 1
ATOM 896 C CA . ALA A 1 112 ? 12.055 4.440 -24.805 1.00 82.50 112 ALA A CA 1
ATOM 897 C C . ALA A 1 112 ? 11.667 3.402 -25.872 1.00 82.50 112 ALA A C 1
ATOM 899 O O . ALA A 1 112 ? 12.512 3.005 -26.668 1.00 82.50 112 ALA A O 1
ATOM 900 N N . HIS A 1 113 ? 10.384 3.040 -25.968 1.00 83.56 113 HIS A N 1
ATOM 901 C CA . HIS A 1 113 ? 9.843 2.203 -27.040 1.00 83.56 113 HIS A CA 1
ATOM 902 C C . HIS A 1 113 ? 10.091 2.812 -28.427 1.00 83.56 113 HIS A C 1
ATOM 904 O O . HIS A 1 113 ? 10.574 2.119 -29.325 1.00 83.56 113 HIS A O 1
ATOM 910 N N . SER A 1 114 ? 9.777 4.099 -28.609 1.00 86.50 114 SER A N 1
ATOM 911 C CA . SER A 1 114 ? 10.006 4.807 -29.874 1.00 86.50 114 SER A CA 1
ATOM 912 C C . SER A 1 114 ? 11.491 4.852 -30.242 1.00 86.50 114 SER A C 1
ATOM 914 O O . SER A 1 114 ? 11.847 4.565 -31.384 1.00 86.50 114 SER A O 1
ATOM 916 N N . ASP A 1 115 ? 12.359 5.171 -29.281 1.00 83.56 115 ASP A N 1
ATOM 917 C CA . ASP A 1 115 ? 13.808 5.249 -29.489 1.00 83.56 115 ASP A CA 1
ATOM 918 C C . ASP A 1 115 ? 14.395 3.871 -29.838 1.00 83.56 115 ASP A C 1
ATOM 920 O O . ASP A 1 115 ? 15.141 3.740 -30.808 1.00 83.56 115 ASP A O 1
ATOM 924 N N . ALA A 1 116 ? 14.003 2.827 -29.100 1.00 82.06 116 ALA A N 1
ATOM 925 C CA . ALA A 1 116 ? 14.360 1.439 -29.386 1.00 82.06 116 ALA A CA 1
ATOM 926 C C . ALA A 1 116 ? 13.942 1.044 -30.806 1.00 82.06 116 ALA A C 1
ATOM 928 O O . ALA A 1 116 ? 14.730 0.479 -31.563 1.00 82.06 116 ALA A O 1
ATOM 929 N N . ARG A 1 117 ? 12.716 1.405 -31.203 1.00 85.44 117 ARG A N 1
ATOM 930 C CA . ARG A 1 117 ? 12.193 1.133 -32.541 1.00 85.44 117 ARG A CA 1
ATOM 931 C C . ARG A 1 117 ? 12.981 1.819 -33.644 1.00 85.44 117 ARG A C 1
ATOM 933 O O . ARG A 1 117 ? 13.315 1.172 -34.634 1.00 85.44 117 ARG A O 1
ATOM 940 N N . ILE A 1 118 ? 13.288 3.103 -33.483 1.00 85.69 118 ILE A N 1
ATOM 941 C CA . ILE A 1 118 ? 14.117 3.843 -34.442 1.00 85.69 118 ILE A CA 1
ATOM 942 C C . ILE A 1 118 ? 15.487 3.175 -34.576 1.00 85.69 118 ILE A C 1
ATOM 944 O O . ILE A 1 118 ? 15.996 3.037 -35.687 1.00 85.69 118 ILE A O 1
ATOM 948 N N . PHE A 1 119 ? 16.064 2.710 -33.472 1.00 82.19 119 PHE A N 1
ATOM 949 C CA . PHE A 1 119 ? 17.362 2.056 -33.503 1.00 82.19 119 PHE A CA 1
ATOM 950 C C . PHE A 1 119 ? 17.365 0.780 -34.337 1.00 82.19 119 PHE A C 1
ATOM 952 O O . PHE A 1 119 ? 18.106 0.691 -35.317 1.00 82.19 119 PHE A O 1
ATOM 959 N N . TYR A 1 120 ? 16.500 -0.180 -34.003 1.00 82.25 120 TYR A N 1
ATOM 960 C CA . TYR A 1 120 ? 16.533 -1.477 -34.677 1.00 82.25 120 TYR A CA 1
ATOM 961 C C . TYR A 1 120 ? 15.964 -1.422 -36.105 1.00 82.25 120 TYR A C 1
ATOM 963 O O . TYR A 1 120 ? 16.427 -2.165 -36.965 1.00 82.25 120 TYR A O 1
ATOM 971 N N . GLN A 1 121 ? 14.987 -0.548 -36.395 1.00 87.00 121 GLN A N 1
ATOM 972 C CA . GLN A 1 121 ? 14.380 -0.452 -37.737 1.00 87.00 121 GLN A CA 1
ATOM 973 C C . GLN A 1 121 ? 15.138 0.473 -38.689 1.00 87.00 121 GLN A C 1
ATOM 975 O O . GLN A 1 121 ? 15.043 0.296 -39.903 1.00 87.00 121 GLN A O 1
ATOM 980 N N . THR A 1 122 ? 15.855 1.469 -38.163 1.00 87.44 122 THR A N 1
ATOM 981 C CA . THR A 1 122 ? 16.451 2.532 -38.984 1.00 87.44 122 THR A CA 1
ATOM 982 C C . THR A 1 122 ? 17.959 2.602 -38.811 1.00 87.44 122 THR A C 1
ATOM 984 O O . THR A 1 122 ? 18.677 2.531 -39.807 1.00 87.44 122 THR A O 1
ATOM 987 N N . VAL A 1 123 ? 18.451 2.729 -37.573 1.00 82.88 123 VAL A N 1
ATOM 988 C CA . VAL A 1 123 ? 19.882 2.957 -37.311 1.00 82.88 123 VAL A CA 1
ATOM 989 C C . VAL A 1 123 ? 20.706 1.729 -37.685 1.00 82.88 123 VAL A C 1
ATOM 991 O O . VAL A 1 123 ? 21.645 1.861 -38.464 1.00 82.88 123 VAL A O 1
ATOM 994 N N . ILE A 1 124 ? 20.331 0.531 -37.225 1.00 82.50 124 ILE A N 1
ATOM 995 C CA . ILE A 1 124 ? 21.081 -0.699 -37.529 1.00 82.50 124 ILE A CA 1
ATOM 996 C C . ILE A 1 124 ? 21.141 -0.982 -39.039 1.00 82.50 124 ILE A C 1
ATOM 998 O O . ILE A 1 124 ? 22.253 -1.100 -39.563 1.00 82.50 124 ILE A O 1
ATOM 1002 N N . PRO A 1 125 ? 20.017 -1.016 -39.789 1.00 86.94 125 PRO A N 1
ATOM 1003 C CA . PRO A 1 125 ? 20.078 -1.232 -41.234 1.00 86.94 125 PRO A CA 1
ATOM 1004 C C . PRO A 1 125 ? 20.882 -0.161 -41.972 1.00 86.94 125 PRO A C 1
ATOM 1006 O O . PRO A 1 125 ? 21.474 -0.440 -43.010 1.00 86.94 125 PRO A O 1
ATOM 1009 N N . TRP A 1 126 ? 20.907 1.076 -41.468 1.00 85.31 126 TRP A N 1
ATOM 1010 C CA . TRP A 1 126 ? 21.722 2.146 -42.038 1.00 85.31 126 TRP A CA 1
ATOM 1011 C C . TRP A 1 126 ? 23.220 1.963 -41.751 1.00 85.31 126 TRP A C 1
ATOM 1013 O O . TRP A 1 126 ? 24.025 2.132 -42.667 1.00 85.31 126 TRP A O 1
ATOM 1023 N N . LEU A 1 127 ? 23.597 1.536 -40.541 1.00 80.38 127 LEU A N 1
ATOM 1024 C CA . LEU A 1 127 ? 24.985 1.217 -40.181 1.00 80.38 127 LEU A CA 1
ATOM 1025 C C . LEU A 1 127 ? 25.553 0.054 -41.002 1.00 80.38 127 LEU A C 1
ATOM 1027 O O . LEU A 1 127 ? 26.745 0.049 -41.312 1.00 80.38 127 LEU A O 1
ATOM 1031 N N . GLN A 1 128 ? 24.707 -0.891 -41.411 1.00 83.06 128 GLN A N 1
ATOM 1032 C CA . GLN A 1 128 ? 25.091 -2.039 -42.237 1.00 83.06 128 GLN A CA 1
ATOM 1033 C C . GLN A 1 128 ? 25.314 -1.700 -43.722 1.00 83.06 128 GLN A C 1
ATOM 1035 O O . GLN A 1 128 ? 25.795 -2.547 -44.468 1.00 83.06 128 GLN A O 1
ATOM 1040 N N . LYS A 1 129 ? 24.987 -0.486 -44.186 1.00 85.06 129 LYS A N 1
ATOM 1041 C CA . LYS A 1 129 ? 25.194 -0.105 -45.592 1.00 85.06 129 LYS A CA 1
ATOM 1042 C C . LYS A 1 129 ? 26.667 0.190 -45.879 1.00 85.06 129 LYS A C 1
ATOM 1044 O O . LYS A 1 129 ? 27.262 1.058 -45.238 1.00 85.06 129 LYS A O 1
ATOM 1049 N N . ASP A 1 130 ? 27.227 -0.455 -46.899 1.00 81.94 130 ASP A N 1
ATOM 1050 C CA . ASP A 1 130 ? 28.631 -0.270 -47.311 1.00 81.94 130 ASP A CA 1
ATOM 1051 C C . ASP A 1 130 ? 28.913 1.108 -47.932 1.00 81.94 130 ASP A C 1
ATOM 1053 O O . ASP A 1 130 ? 30.057 1.548 -47.996 1.00 81.94 130 ASP A O 1
ATOM 1057 N N . ASN A 1 131 ? 27.873 1.808 -48.394 1.00 84.12 131 ASN A N 1
ATOM 1058 C CA . ASN A 1 131 ? 27.995 3.074 -49.121 1.00 84.12 131 ASN A CA 1
ATOM 1059 C C . ASN A 1 131 ? 27.880 4.336 -48.246 1.00 84.12 131 ASN A C 1
ATOM 1061 O O . ASN A 1 131 ? 27.909 5.440 -48.787 1.00 84.12 131 ASN A O 1
ATOM 1065 N N . VAL A 1 132 ? 27.720 4.193 -46.929 1.00 80.75 132 VAL A N 1
ATOM 1066 C CA . VAL A 1 132 ? 27.666 5.319 -45.982 1.00 80.75 132 VAL A CA 1
ATOM 1067 C C . VAL A 1 132 ? 29.054 5.527 -45.394 1.00 80.75 132 VAL A C 1
ATOM 1069 O O . VAL A 1 132 ? 29.693 4.565 -44.959 1.00 80.75 132 VAL A O 1
ATOM 1072 N N . ASN A 1 133 ? 29.528 6.774 -45.368 1.00 85.69 133 ASN A N 1
ATOM 1073 C CA . ASN A 1 133 ? 30.867 7.052 -44.866 1.00 85.69 133 ASN A CA 1
ATOM 1074 C C . ASN A 1 133 ? 30.945 6.814 -43.341 1.00 85.69 133 ASN A C 1
ATOM 1076 O O . ASN A 1 133 ? 29.961 6.962 -42.615 1.00 85.69 133 ASN A O 1
ATOM 1080 N N . VAL A 1 134 ? 32.124 6.437 -42.842 1.00 76.31 134 VAL A N 1
ATOM 1081 C CA . VAL A 1 134 ? 32.313 6.089 -41.422 1.00 76.31 134 VAL A CA 1
ATOM 1082 C C . VAL A 1 134 ? 32.017 7.274 -40.493 1.00 76.31 134 VAL A C 1
ATOM 1084 O O . VAL A 1 134 ? 31.394 7.084 -39.454 1.00 76.31 134 VAL A O 1
ATOM 1087 N N . ALA A 1 135 ? 32.386 8.500 -40.869 1.00 79.44 135 ALA A N 1
ATOM 1088 C CA . ALA A 1 135 ? 32.137 9.692 -40.054 1.00 79.44 135 ALA A CA 1
ATOM 1089 C C . ALA A 1 135 ? 30.635 10.001 -39.891 1.00 79.44 135 ALA A C 1
ATOM 1091 O O . ALA A 1 135 ? 30.197 10.392 -38.813 1.00 79.44 135 ALA A O 1
ATOM 1092 N N . GLU A 1 136 ? 29.833 9.774 -40.933 1.00 82.81 136 GLU A N 1
ATOM 1093 C CA . GLU A 1 136 ? 28.375 9.859 -40.886 1.00 82.81 136 GLU A CA 1
ATOM 1094 C C . GLU A 1 136 ? 27.822 8.809 -39.928 1.00 82.81 136 GLU A C 1
ATOM 1096 O O . GLU A 1 136 ? 27.047 9.173 -39.048 1.00 82.81 136 GLU A O 1
ATOM 1101 N N . LYS A 1 137 ? 28.268 7.545 -40.037 1.00 80.00 137 LYS A N 1
ATOM 1102 C CA . LYS A 1 137 ? 27.874 6.448 -39.129 1.00 80.00 137 LYS A CA 1
ATOM 1103 C C . LYS A 1 137 ? 28.132 6.786 -37.661 1.00 80.00 137 LYS A C 1
ATOM 1105 O O . LYS A 1 137 ? 27.231 6.637 -36.838 1.00 80.00 137 LYS A O 1
ATOM 1110 N N . ILE A 1 138 ? 29.327 7.293 -37.364 1.00 78.31 138 ILE A N 1
ATOM 1111 C CA . ILE A 1 138 ? 29.740 7.760 -36.034 1.00 78.31 138 ILE A CA 1
ATOM 1112 C C . ILE A 1 138 ? 28.804 8.874 -35.541 1.00 78.31 138 ILE A C 1
ATOM 1114 O O . ILE A 1 138 ? 28.234 8.758 -34.461 1.00 78.31 138 ILE A O 1
ATOM 1118 N N . ALA A 1 139 ? 28.558 9.910 -36.348 1.00 82.25 139 ALA A N 1
ATOM 1119 C CA . ALA A 1 139 ? 27.676 11.012 -35.955 1.00 82.25 139 ALA A CA 1
ATOM 1120 C C . ALA A 1 139 ? 26.219 10.563 -35.707 1.00 82.25 139 ALA A C 1
ATOM 1122 O O . ALA A 1 139 ? 25.541 11.088 -34.820 1.00 82.25 139 ALA A O 1
ATOM 1123 N N . GLY A 1 140 ? 25.724 9.587 -36.476 1.00 80.44 140 GLY A N 1
ATOM 1124 C CA . GLY A 1 140 ? 24.404 8.990 -36.258 1.00 80.44 140 GLY A CA 1
ATOM 1125 C C . GLY A 1 140 ? 24.323 8.178 -34.962 1.00 80.44 140 GLY A C 1
ATOM 1126 O O . GLY A 1 140 ? 23.322 8.272 -34.247 1.00 80.44 140 GLY A O 1
ATOM 1127 N N . LEU A 1 141 ? 25.383 7.432 -34.633 1.00 80.69 141 LEU A N 1
ATOM 1128 C CA . LEU A 1 141 ? 25.514 6.712 -33.363 1.00 80.69 141 LEU A CA 1
ATOM 1129 C C . LEU A 1 141 ? 25.560 7.668 -32.165 1.00 80.69 141 LEU A C 1
ATOM 1131 O O . LEU A 1 141 ? 24.811 7.454 -31.216 1.00 80.69 141 LEU A O 1
ATOM 1135 N N . ASP A 1 142 ? 26.321 8.764 -32.238 1.00 83.19 142 ASP A N 1
ATOM 1136 C CA . ASP A 1 142 ? 26.375 9.785 -31.177 1.00 83.19 142 ASP A CA 1
ATOM 1137 C C . ASP A 1 142 ? 24.989 10.372 -30.867 1.00 83.19 142 ASP A C 1
ATOM 1139 O O . ASP A 1 142 ? 24.623 10.599 -29.709 1.00 83.19 142 ASP A O 1
ATOM 1143 N N . GLY A 1 143 ? 24.192 10.636 -31.909 1.00 83.62 143 GLY A N 1
ATOM 1144 C CA . GLY A 1 143 ? 22.820 11.119 -31.753 1.00 83.62 143 GLY A CA 1
ATOM 1145 C C . GLY A 1 143 ? 21.936 10.120 -31.004 1.00 83.62 143 GLY A C 1
ATOM 1146 O O . GLY A 1 143 ? 21.122 10.517 -30.165 1.00 83.62 143 GLY A O 1
ATOM 1147 N N . TYR A 1 144 ? 22.119 8.827 -31.271 1.00 82.44 144 TYR A N 1
ATOM 1148 C CA . TYR A 1 144 ? 21.389 7.766 -30.592 1.00 82.44 144 TYR A CA 1
ATOM 1149 C C . TYR A 1 144 ? 21.844 7.572 -29.141 1.00 82.44 144 TYR A C 1
ATOM 1151 O O . TYR A 1 144 ? 20.998 7.532 -28.245 1.00 82.44 144 TYR A O 1
ATOM 1159 N N . ILE A 1 145 ? 23.159 7.544 -28.900 1.00 81.50 145 ILE A N 1
ATOM 1160 C CA . ILE A 1 145 ? 23.767 7.462 -27.564 1.00 81.50 145 ILE A CA 1
ATOM 1161 C C . ILE A 1 145 ? 23.206 8.564 -26.659 1.00 81.50 145 ILE A C 1
ATOM 1163 O O . ILE A 1 145 ? 22.724 8.275 -25.566 1.00 81.50 145 ILE A O 1
ATOM 1167 N N . LYS A 1 146 ? 23.121 9.810 -27.142 1.00 88.50 146 LYS A N 1
ATOM 1168 C CA . LYS A 1 146 ? 22.502 10.920 -26.391 1.00 88.50 146 LYS A CA 1
ATOM 1169 C C . LYS A 1 146 ? 21.034 10.674 -26.031 1.00 88.50 146 LYS A C 1
ATOM 1171 O O . LYS A 1 146 ? 20.572 11.101 -24.969 1.00 88.50 146 LYS A O 1
ATOM 1176 N N . SER A 1 147 ? 20.266 10.011 -26.899 1.00 84.12 147 SER A N 1
ATOM 1177 C CA . SER A 1 147 ? 18.883 9.648 -26.560 1.00 84.12 147 SER A CA 1
ATOM 1178 C C . SER A 1 147 ? 18.832 8.559 -25.488 1.00 84.12 147 SER A C 1
ATOM 1180 O O . SER A 1 147 ? 17.979 8.628 -24.598 1.00 84.12 147 SER A O 1
ATOM 1182 N N . LEU A 1 148 ? 19.763 7.598 -25.524 1.00 79.31 148 LEU A N 1
ATOM 1183 C CA . LEU A 1 148 ? 19.904 6.586 -24.477 1.00 79.31 148 LEU A CA 1
ATOM 1184 C C . LEU A 1 148 ? 20.285 7.191 -23.136 1.00 79.31 148 LEU A C 1
ATOM 1186 O O . LEU A 1 148 ? 19.630 6.877 -22.152 1.00 79.31 148 LEU A O 1
ATOM 1190 N N . GLU A 1 149 ? 21.243 8.114 -23.093 1.00 87.12 149 GLU A N 1
ATOM 1191 C CA . GLU A 1 149 ? 21.616 8.824 -21.863 1.00 87.12 149 GLU A CA 1
ATOM 1192 C C . GLU A 1 149 ? 20.408 9.501 -21.208 1.00 87.12 149 GLU A C 1
ATOM 1194 O O . GLU A 1 149 ? 20.208 9.428 -19.993 1.00 87.12 149 GLU A O 1
ATOM 1199 N N . LYS A 1 150 ? 19.542 10.120 -22.019 1.00 89.75 150 LYS A N 1
ATOM 1200 C CA . LYS A 1 150 ? 18.288 10.694 -21.526 1.00 89.75 150 LYS A CA 1
ATOM 1201 C C . LYS A 1 150 ? 17.344 9.624 -20.968 1.00 89.75 150 LYS A C 1
ATOM 1203 O O . LYS A 1 150 ? 16.695 9.871 -19.954 1.00 89.75 150 LYS A O 1
ATOM 1208 N N . ASN A 1 151 ? 17.243 8.459 -21.606 1.00 82.75 151 ASN A N 1
ATOM 1209 C CA . ASN A 1 151 ? 16.388 7.369 -21.131 1.00 82.75 151 ASN A CA 1
ATOM 1210 C C . ASN A 1 151 ? 16.940 6.711 -19.854 1.00 82.75 151 ASN A C 1
ATOM 1212 O O . ASN A 1 151 ? 16.151 6.426 -18.954 1.00 82.75 151 ASN A O 1
ATOM 1216 N N . VAL A 1 152 ? 18.264 6.552 -19.740 1.00 84.12 152 VAL A N 1
ATOM 1217 C CA . VAL A 1 152 ? 18.973 6.113 -18.525 1.00 84.12 152 VAL A CA 1
ATOM 1218 C C . VAL A 1 152 ? 18.628 7.056 -17.375 1.00 84.12 152 VAL A C 1
ATOM 1220 O O . VAL A 1 152 ? 18.016 6.633 -16.398 1.00 84.12 152 VAL A O 1
ATOM 1223 N N . LYS A 1 153 ? 18.869 8.363 -17.544 1.00 93.12 153 LYS A N 1
ATOM 1224 C CA . LYS A 1 153 ? 18.581 9.373 -16.514 1.00 93.12 153 LYS A CA 1
ATOM 1225 C C . LYS A 1 153 ? 17.108 9.403 -16.091 1.00 93.12 153 LYS A C 1
ATOM 1227 O O . LYS A 1 153 ? 16.795 9.556 -14.910 1.00 93.12 153 LYS A O 1
ATOM 1232 N N . ASN A 1 154 ? 16.188 9.279 -17.048 1.00 90.12 154 ASN A N 1
ATOM 1233 C CA . ASN A 1 154 ? 14.755 9.234 -16.753 1.00 90.12 154 ASN A CA 1
ATOM 1234 C C . ASN A 1 154 ? 14.374 7.972 -15.959 1.00 90.12 154 ASN A C 1
ATOM 1236 O O . ASN A 1 154 ? 13.574 8.060 -15.030 1.00 90.12 154 ASN A O 1
ATOM 1240 N N . SER A 1 155 ? 14.947 6.818 -16.310 1.00 85.88 155 SER A N 1
ATOM 1241 C CA . SER A 1 155 ? 14.692 5.538 -15.633 1.00 85.88 155 SER A CA 1
ATOM 1242 C C . SER A 1 155 ? 15.261 5.532 -14.214 1.00 85.88 155 SER A C 1
ATOM 1244 O O . SER A 1 155 ? 14.572 5.131 -13.280 1.00 85.88 155 SER A O 1
ATOM 1246 N N . GLU A 1 156 ? 16.472 6.062 -14.032 1.00 89.12 156 GLU A N 1
ATOM 1247 C CA . GLU A 1 156 ? 17.090 6.284 -12.720 1.00 89.12 156 GLU A CA 1
ATOM 1248 C C . GLU A 1 156 ? 16.216 7.193 -11.843 1.00 89.12 156 GLU A C 1
ATOM 1250 O O . GLU A 1 156 ? 15.893 6.853 -10.705 1.00 89.12 156 GLU A O 1
ATOM 1255 N N . THR A 1 157 ? 15.746 8.314 -12.404 1.00 94.88 157 THR A N 1
ATOM 1256 C CA . THR A 1 157 ? 14.851 9.246 -11.700 1.00 94.88 157 THR A CA 1
ATOM 1257 C C . THR A 1 157 ? 13.551 8.562 -11.264 1.00 94.88 157 THR A C 1
ATOM 1259 O O . THR A 1 157 ? 13.103 8.762 -10.136 1.00 94.88 157 THR A O 1
ATOM 1262 N N . LEU A 1 158 ? 12.939 7.745 -12.127 1.00 92.00 158 LEU A N 1
ATOM 1263 C CA . LEU A 1 158 ? 11.731 6.986 -11.790 1.00 92.00 158 LEU A CA 1
ATOM 1264 C C . LEU A 1 158 ? 11.988 5.944 -10.698 1.00 92.00 158 LEU A C 1
ATOM 1266 O O . LEU A 1 158 ? 11.218 5.870 -9.741 1.00 92.00 158 LEU A O 1
ATOM 1270 N N . SER A 1 159 ? 13.072 5.176 -10.813 1.00 90.19 159 SER A N 1
ATOM 1271 C CA . SER A 1 159 ? 13.484 4.191 -9.806 1.00 90.19 159 SER A CA 1
ATOM 1272 C C . SER A 1 159 ? 13.642 4.832 -8.423 1.00 90.19 159 SER A C 1
ATOM 1274 O O . SER A 1 159 ? 13.096 4.339 -7.428 1.00 90.19 159 SER A O 1
ATOM 1276 N N . GLN A 1 160 ? 14.312 5.987 -8.369 1.00 95.75 160 GLN A N 1
ATOM 1277 C CA . GLN A 1 160 ? 14.492 6.741 -7.135 1.00 95.75 160 GLN A CA 1
ATOM 1278 C C . GLN A 1 160 ? 13.155 7.232 -6.568 1.00 95.75 160 GLN A C 1
ATOM 1280 O O . GLN A 1 160 ? 12.881 7.013 -5.389 1.00 95.75 160 GLN A O 1
ATOM 1285 N N . LYS A 1 161 ? 12.282 7.815 -7.401 1.00 97.25 161 LYS A N 1
ATOM 1286 C CA . LYS A 1 161 ? 10.954 8.283 -6.972 1.00 97.25 161 LYS A CA 1
ATOM 1287 C C . LYS A 1 161 ? 10.083 7.154 -6.407 1.00 97.25 161 LYS A C 1
ATOM 1289 O O . LYS A 1 161 ? 9.472 7.332 -5.358 1.00 97.25 161 LYS A O 1
ATOM 1294 N N . TYR A 1 162 ? 10.052 5.978 -7.042 1.00 95.06 162 TYR A N 1
ATOM 1295 C CA . TYR A 1 162 ? 9.347 4.815 -6.482 1.00 95.06 162 TYR A CA 1
ATOM 1296 C C . TYR A 1 162 ? 9.971 4.344 -5.164 1.00 95.06 162 TYR A C 1
ATOM 1298 O O . TYR A 1 162 ? 9.249 3.994 -4.234 1.00 95.06 162 TYR A O 1
ATOM 1306 N N . SER A 1 163 ? 11.300 4.370 -5.046 1.00 96.06 163 SER A N 1
ATOM 1307 C CA . SER A 1 163 ? 11.996 4.016 -3.802 1.00 96.06 163 SER A CA 1
ATOM 1308 C C . SER A 1 163 ? 11.689 4.991 -2.660 1.00 96.06 163 SER A C 1
ATOM 1310 O O . SER A 1 163 ? 11.549 4.580 -1.505 1.00 96.06 163 SER A O 1
ATOM 1312 N N . ASP A 1 164 ? 11.565 6.281 -2.967 1.00 97.88 164 ASP A N 1
ATOM 1313 C CA . ASP A 1 164 ? 11.157 7.310 -2.010 1.00 97.88 164 ASP A CA 1
ATOM 1314 C C . ASP A 1 164 ? 9.694 7.123 -1.589 1.00 97.88 164 ASP A C 1
ATOM 1316 O O . ASP A 1 164 ? 9.405 7.095 -0.390 1.00 97.88 164 ASP A O 1
ATOM 1320 N N . LEU A 1 165 ? 8.789 6.889 -2.546 1.00 97.88 165 LEU A N 1
ATOM 1321 C CA . LEU A 1 165 ? 7.391 6.576 -2.258 1.00 97.88 165 LEU A CA 1
ATOM 1322 C C . LEU A 1 165 ? 7.268 5.319 -1.384 1.00 97.88 165 LEU A C 1
ATOM 1324 O O . LEU A 1 165 ? 6.574 5.357 -0.371 1.00 97.88 165 LEU A O 1
ATOM 1328 N N . LYS A 1 166 ? 7.994 4.236 -1.697 1.00 96.75 166 LYS A N 1
ATOM 1329 C CA . LYS A 1 166 ? 8.029 3.015 -0.873 1.00 96.75 166 LYS A CA 1
ATOM 1330 C C . LYS A 1 166 ? 8.386 3.340 0.572 1.00 96.75 166 LYS A C 1
ATOM 1332 O O . LYS A 1 166 ? 7.703 2.903 1.491 1.00 96.75 166 LYS A O 1
ATOM 1337 N N . ARG A 1 167 ? 9.443 4.128 0.780 1.00 98.19 167 ARG A N 1
ATOM 1338 C CA . ARG A 1 167 ? 9.896 4.531 2.118 1.00 98.19 167 ARG A CA 1
ATOM 1339 C C . ARG A 1 167 ? 8.827 5.325 2.865 1.00 98.19 167 ARG A C 1
ATOM 1341 O O . ARG A 1 167 ? 8.676 5.152 4.070 1.00 98.19 167 ARG A O 1
ATOM 1348 N N . ASN A 1 168 ? 8.091 6.184 2.166 1.00 98.12 168 ASN A N 1
ATOM 1349 C CA . ASN A 1 168 ? 6.991 6.942 2.756 1.00 98.12 168 ASN A CA 1
ATOM 1350 C C . ASN A 1 168 ? 5.818 6.033 3.151 1.00 98.12 168 ASN A C 1
ATOM 1352 O O . ASN A 1 168 ? 5.283 6.185 4.246 1.00 98.12 168 ASN A O 1
ATOM 1356 N N . VAL A 1 169 ? 5.464 5.055 2.313 1.00 97.50 169 VAL A N 1
ATOM 1357 C CA . VAL A 1 169 ? 4.419 4.066 2.626 1.00 97.50 169 VAL A CA 1
ATOM 1358 C C . VAL A 1 169 ? 4.851 3.133 3.769 1.00 97.50 169 VAL A C 1
ATOM 1360 O O . VAL A 1 169 ? 4.036 2.798 4.619 1.00 97.50 169 VAL A O 1
ATOM 1363 N N . MET A 1 170 ? 6.134 2.777 3.872 1.00 97.31 170 MET A N 1
ATOM 1364 C CA . MET A 1 170 ? 6.653 2.022 5.024 1.00 97.31 170 MET A CA 1
ATOM 1365 C C . MET A 1 170 ? 6.485 2.794 6.337 1.00 97.31 170 MET A C 1
ATOM 1367 O O . MET A 1 170 ? 5.983 2.238 7.304 1.00 97.31 170 MET A O 1
ATOM 1371 N N . LYS A 1 171 ? 6.813 4.092 6.357 1.00 97.69 171 LYS A N 1
ATOM 1372 C CA . LYS A 1 171 ? 6.556 4.945 7.532 1.00 97.69 171 LYS A CA 1
ATOM 1373 C C . LYS A 1 171 ? 5.070 5.030 7.872 1.00 97.69 171 LYS A C 1
ATOM 1375 O O . LYS A 1 171 ? 4.700 5.064 9.036 1.00 97.69 171 LYS A O 1
ATOM 1380 N N . PHE A 1 172 ? 4.207 5.061 6.858 1.00 98.00 172 PHE A N 1
ATOM 1381 C CA . PHE A 1 172 ? 2.767 4.975 7.079 1.00 98.00 172 PHE A CA 1
ATOM 1382 C C . PHE A 1 172 ? 2.360 3.647 7.725 1.00 98.00 172 PHE A C 1
ATOM 1384 O O . PHE A 1 172 ? 1.523 3.660 8.619 1.00 98.00 172 PHE A O 1
ATOM 1391 N N . SER A 1 173 ? 2.959 2.526 7.313 1.00 96.75 173 SER A N 1
ATOM 1392 C CA . SER A 1 173 ? 2.733 1.221 7.946 1.00 96.75 173 SER A CA 1
ATOM 1393 C C . SER A 1 173 ? 3.143 1.226 9.418 1.00 96.75 173 SER A C 1
ATOM 1395 O O . SER A 1 173 ? 2.410 0.705 10.245 1.00 96.75 173 SER A O 1
ATOM 1397 N N . GLU A 1 174 ? 4.258 1.871 9.768 1.00 96.94 174 GLU A N 1
ATOM 1398 C CA . GLU A 1 174 ? 4.677 2.027 11.169 1.00 96.94 174 GLU A CA 1
ATOM 1399 C C . GLU A 1 174 ? 3.624 2.810 11.980 1.00 96.94 174 GLU A C 1
ATOM 1401 O O . GLU A 1 174 ? 3.198 2.367 13.043 1.00 96.94 174 GLU A O 1
ATOM 1406 N N . GLU A 1 175 ? 3.121 3.933 11.452 1.00 96.62 175 GLU A N 1
ATOM 1407 C CA . GLU A 1 175 ? 2.042 4.708 12.094 1.00 96.62 175 GLU A CA 1
ATOM 1408 C C . GLU A 1 175 ? 0.713 3.927 12.181 1.00 96.62 175 GLU A C 1
ATOM 1410 O O . GLU A 1 175 ? -0.091 4.120 13.105 1.00 96.62 175 GLU A O 1
ATOM 1415 N N . TRP A 1 176 ? 0.454 3.056 11.205 1.00 95.94 176 TRP A N 1
ATOM 1416 C CA . TRP A 1 176 ? -0.690 2.150 11.203 1.00 95.94 176 TRP A CA 1
ATOM 1417 C C . TRP A 1 176 ? -0.574 1.116 12.326 1.00 95.94 176 TRP A C 1
ATOM 1419 O O . TRP A 1 176 ? -1.508 0.968 13.115 1.00 95.94 176 TRP A O 1
ATOM 1429 N N . ASP A 1 177 ? 0.588 0.480 12.466 1.00 95.00 177 ASP A N 1
ATOM 1430 C CA . ASP A 1 177 ? 0.871 -0.495 13.522 1.00 95.00 177 ASP A CA 1
ATOM 1431 C C . ASP A 1 177 ? 0.802 0.150 14.913 1.00 95.00 177 ASP A C 1
ATOM 1433 O O . ASP A 1 177 ? 0.162 -0.384 15.820 1.00 95.00 177 ASP A O 1
ATOM 1437 N N . GLU A 1 178 ? 1.342 1.360 15.079 1.00 95.31 178 GLU A N 1
ATOM 1438 C CA . GLU A 1 178 ? 1.174 2.151 16.306 1.00 95.31 178 GLU A CA 1
ATOM 1439 C C . GLU A 1 178 ? -0.308 2.415 16.628 1.00 95.31 178 GLU A C 1
ATOM 1441 O O . GLU A 1 178 ? -0.718 2.470 17.793 1.00 95.31 178 GLU A O 1
ATOM 1446 N N . THR A 1 179 ? -1.146 2.572 15.601 1.00 93.75 179 THR A N 1
ATOM 1447 C CA . THR A 1 179 ? -2.592 2.740 15.772 1.00 93.75 179 THR A CA 1
ATOM 1448 C C . THR A 1 179 ? -3.268 1.451 16.223 1.00 93.75 179 THR A C 1
ATOM 1450 O O . THR A 1 179 ? -4.120 1.510 17.113 1.00 93.75 179 THR A O 1
ATOM 1453 N N . ILE A 1 180 ? -2.864 0.303 15.677 1.00 92.06 180 ILE A N 1
ATOM 1454 C CA . ILE A 1 180 ? -3.320 -1.020 16.118 1.00 92.06 180 ILE A CA 1
ATOM 1455 C C . ILE A 1 180 ? -2.940 -1.249 17.586 1.00 92.06 180 ILE A C 1
ATOM 1457 O O . ILE A 1 180 ? -3.805 -1.583 18.398 1.00 92.06 180 ILE A O 1
ATOM 1461 N N . GLU A 1 181 ? -1.685 -0.996 17.960 1.00 94.44 181 GLU A N 1
ATOM 1462 C CA . GLU A 1 181 ? -1.209 -1.161 19.339 1.00 94.44 181 GLU A CA 1
ATOM 1463 C C . GLU A 1 181 ? -1.932 -0.223 20.314 1.00 94.44 181 GLU A C 1
ATOM 1465 O O . GLU A 1 181 ? -2.329 -0.624 21.409 1.00 94.44 181 GLU A O 1
ATOM 1470 N N . SER A 1 182 ? -2.215 1.010 19.890 1.00 90.94 182 SER A N 1
ATOM 1471 C CA . SER A 1 182 ? -3.050 1.934 20.659 1.00 90.94 182 SER A CA 1
ATOM 1472 C C . SER A 1 182 ? -4.473 1.401 20.866 1.00 90.94 182 SER A C 1
ATOM 1474 O O . SER A 1 182 ? -5.032 1.605 21.941 1.00 90.94 182 SER A O 1
ATOM 1476 N N . CYS A 1 183 ? -5.063 0.711 19.882 1.00 87.19 183 CYS A N 1
ATOM 1477 C CA . CYS A 1 183 ? -6.372 0.069 20.045 1.00 87.19 183 CYS A CA 1
ATOM 1478 C C . CYS A 1 183 ? -6.305 -1.092 21.046 1.00 87.19 183 CYS A C 1
ATOM 1480 O O . CYS A 1 183 ? -7.172 -1.188 21.913 1.00 87.19 183 CYS A O 1
ATOM 1482 N N . LYS A 1 184 ? -5.261 -1.932 20.985 1.00 89.75 184 LYS A N 1
ATOM 1483 C CA . LYS A 1 184 ? -5.040 -3.017 21.961 1.00 89.75 184 LYS A CA 1
ATOM 1484 C C . LYS A 1 184 ? -4.912 -2.486 23.389 1.00 89.75 184 LYS A C 1
ATOM 1486 O O . LYS A 1 184 ? -5.486 -3.065 24.309 1.00 89.75 184 LYS A O 1
ATOM 1491 N N . GLY A 1 185 ? -4.194 -1.376 23.572 1.00 87.62 185 GLY A N 1
ATOM 1492 C CA . GLY A 1 185 ? -4.058 -0.714 24.870 1.00 87.62 185 GLY A CA 1
ATOM 1493 C C . GLY A 1 185 ? -5.405 -0.278 25.454 1.00 87.62 185 GLY A C 1
ATOM 1494 O O . GLY A 1 185 ? -5.701 -0.583 26.607 1.00 87.62 185 GLY A O 1
ATOM 1495 N N . GLU A 1 186 ? -6.253 0.364 24.649 1.00 86.62 186 GLU A N 1
ATOM 1496 C CA . GLU A 1 186 ? -7.602 0.777 25.066 1.00 86.62 186 GLU A CA 1
ATOM 1497 C C . GLU A 1 186 ? -8.512 -0.424 25.373 1.00 86.62 186 GLU A C 1
ATOM 1499 O O . GLU A 1 186 ? -9.220 -0.424 26.378 1.00 86.62 186 GLU A O 1
ATOM 1504 N N . ILE A 1 187 ? -8.449 -1.490 24.565 1.00 81.88 187 ILE A N 1
ATOM 1505 C CA . ILE A 1 187 ? -9.158 -2.756 24.826 1.00 81.88 187 ILE A CA 1
ATOM 1506 C C . ILE A 1 187 ? -8.756 -3.332 26.192 1.00 81.88 187 ILE A C 1
ATOM 1508 O O . ILE A 1 187 ? -9.616 -3.752 26.967 1.00 81.88 187 ILE A O 1
ATOM 1512 N N . ALA A 1 188 ? -7.460 -3.341 26.515 1.00 86.62 188 ALA A N 1
ATOM 1513 C CA . ALA A 1 188 ? -6.966 -3.847 27.795 1.00 86.62 188 ALA A CA 1
ATOM 1514 C C . ALA A 1 188 ? -7.458 -3.007 28.988 1.00 86.62 188 ALA A C 1
ATOM 1516 O O . ALA A 1 188 ? -7.828 -3.568 30.021 1.00 86.62 188 ALA A O 1
ATOM 1517 N N . ILE A 1 189 ? -7.510 -1.678 28.837 1.00 82.44 189 ILE A N 1
ATOM 1518 C CA . ILE A 1 189 ? -8.046 -0.769 29.860 1.00 82.44 189 ILE A CA 1
ATOM 1519 C C . ILE A 1 189 ? -9.535 -1.050 30.091 1.00 82.44 189 ILE A C 1
ATOM 1521 O O . ILE A 1 189 ? -9.936 -1.289 31.230 1.00 82.44 189 ILE A O 1
ATOM 1525 N N . ILE A 1 190 ? -10.338 -1.100 29.022 1.00 79.00 190 ILE A N 1
ATOM 1526 C CA . ILE A 1 190 ? -11.784 -1.360 29.111 1.00 79.00 190 ILE A CA 1
ATOM 1527 C C . ILE A 1 190 ? -12.055 -2.723 29.761 1.00 79.00 190 ILE A C 1
ATOM 1529 O O . ILE A 1 190 ? -12.918 -2.821 30.632 1.00 79.00 190 ILE A O 1
ATOM 1533 N N . ASN A 1 191 ? -11.302 -3.764 29.396 1.00 75.88 191 ASN A N 1
ATOM 1534 C CA . ASN A 1 191 ? -11.427 -5.086 30.017 1.00 75.88 191 ASN A CA 1
ATOM 1535 C C . ASN A 1 191 ? -11.172 -5.037 31.531 1.00 75.88 191 ASN A C 1
ATOM 1537 O O . ASN A 1 191 ? -11.960 -5.573 32.307 1.00 75.88 191 ASN A O 1
ATOM 1541 N N . SER A 1 192 ? -10.128 -4.327 31.968 1.00 82.62 192 SER A N 1
ATOM 1542 C CA . SER A 1 192 ? -9.833 -4.177 33.397 1.00 82.62 192 SER A CA 1
ATOM 1543 C C . SER A 1 192 ? -10.925 -3.411 34.152 1.00 82.62 192 SER A C 1
ATOM 1545 O O . SER A 1 192 ? -11.176 -3.703 35.322 1.00 82.62 192 SER A O 1
ATOM 1547 N N . GLU A 1 193 ? -11.567 -2.429 33.516 1.00 77.19 193 GLU A N 1
ATOM 1548 C CA . GLU A 1 193 ? -12.711 -1.714 34.094 1.00 77.19 193 GLU A CA 1
ATOM 1549 C C . GLU A 1 193 ? -13.958 -2.605 34.196 1.00 77.19 193 GLU A C 1
ATOM 1551 O O . GLU A 1 193 ? -14.676 -2.546 35.198 1.00 77.19 193 GLU A O 1
ATOM 1556 N N . VAL A 1 194 ? -14.204 -3.458 33.193 1.00 75.81 194 VAL A N 1
ATOM 1557 C CA . VAL A 1 194 ? -15.285 -4.457 33.225 1.00 75.81 194 VAL A CA 1
ATOM 1558 C C . VAL A 1 194 ? -15.074 -5.439 34.378 1.00 75.81 194 VAL A C 1
ATOM 1560 O O . VAL A 1 194 ? -16.006 -5.653 35.155 1.00 75.81 194 VAL A O 1
ATOM 1563 N N . ASP A 1 195 ? -13.856 -5.959 34.553 1.00 80.75 195 ASP A N 1
ATOM 1564 C CA . ASP A 1 195 ? -13.515 -6.878 35.647 1.00 80.75 195 ASP A CA 1
ATOM 1565 C C . ASP A 1 195 ? -13.720 -6.231 37.028 1.00 80.75 195 ASP A C 1
ATOM 1567 O O . ASP A 1 195 ? -14.282 -6.842 37.942 1.00 80.75 195 ASP A O 1
ATOM 1571 N N . ALA A 1 196 ? -13.319 -4.964 37.181 1.00 77.50 196 ALA A N 1
ATOM 1572 C CA . ALA A 1 196 ? -13.530 -4.214 38.416 1.00 77.50 196 ALA A CA 1
ATOM 1573 C C . ALA A 1 196 ? -15.026 -4.019 38.728 1.00 77.50 196 ALA A C 1
ATOM 1575 O O . ALA A 1 196 ? -15.452 -4.189 39.874 1.00 77.50 196 ALA A O 1
ATOM 1576 N N . LEU A 1 197 ? -15.844 -3.703 37.715 1.00 72.06 197 LEU A N 1
ATOM 1577 C CA . LEU A 1 197 ? -17.296 -3.604 37.878 1.00 72.06 197 LEU A CA 1
ATOM 1578 C C . LEU A 1 197 ? -17.931 -4.949 38.236 1.00 72.06 197 LEU A C 1
ATOM 1580 O O . LEU A 1 197 ? -18.864 -4.975 39.043 1.00 72.06 197 LEU A O 1
ATOM 1584 N N . ASP A 1 198 ? -17.446 -6.050 37.664 1.00 72.00 198 ASP A N 1
ATOM 1585 C CA . ASP A 1 198 ? -17.943 -7.390 37.973 1.00 72.00 198 ASP A CA 1
ATOM 1586 C C . ASP A 1 198 ? -17.687 -7.772 39.437 1.00 72.00 198 ASP A C 1
ATOM 1588 O O . ASP A 1 198 ? -18.601 -8.283 40.101 1.00 72.00 198 ASP A O 1
ATOM 1592 N N . GLU A 1 199 ? -16.522 -7.423 39.993 1.00 81.06 199 GLU A N 1
ATOM 1593 C CA . GLU A 1 199 ? -16.261 -7.612 41.425 1.00 81.06 199 GLU A CA 1
ATOM 1594 C C . GLU A 1 199 ? -17.184 -6.734 42.287 1.00 81.06 199 GLU A C 1
ATOM 1596 O O . GLU A 1 199 ? -17.831 -7.245 43.204 1.00 81.06 199 GLU A O 1
ATOM 1601 N N . GLU A 1 200 ? -17.350 -5.443 41.972 1.00 70.12 200 GLU A N 1
ATOM 1602 C CA . GLU A 1 200 ? -18.256 -4.556 42.722 1.00 70.12 200 GLU A CA 1
ATOM 1603 C C . GLU A 1 200 ? -19.717 -5.050 42.706 1.00 70.12 200 GLU A C 1
ATOM 1605 O O . GLU A 1 200 ? -20.416 -5.038 43.728 1.00 70.12 200 GLU A O 1
ATOM 1610 N N . ILE A 1 201 ? -20.200 -5.516 41.549 1.00 72.44 201 ILE A N 1
ATOM 1611 C CA . ILE A 1 201 ? -21.539 -6.101 41.398 1.00 72.44 201 ILE A CA 1
ATOM 1612 C C . ILE A 1 201 ? -21.666 -7.366 42.255 1.00 72.44 201 ILE A C 1
ATOM 1614 O O . ILE A 1 201 ? -22.713 -7.584 42.885 1.00 72.44 201 ILE A O 1
ATOM 1618 N N . HIS A 1 202 ? -20.620 -8.193 42.297 1.00 83.06 202 HIS A N 1
ATOM 1619 C CA . HIS A 1 202 ? -20.562 -9.389 43.127 1.00 83.06 202 HIS A CA 1
ATOM 1620 C C . HIS A 1 202 ? -20.584 -9.044 44.628 1.00 83.06 202 HIS A C 1
ATOM 1622 O O . HIS A 1 202 ? -21.365 -9.636 45.383 1.00 83.06 202 HIS A O 1
ATOM 1628 N N . GLU A 1 203 ? -19.825 -8.037 45.071 1.00 78.44 203 GLU A N 1
ATOM 1629 C CA . GLU A 1 203 ? -19.832 -7.540 46.455 1.00 78.44 203 GLU A CA 1
ATOM 1630 C C . GLU A 1 203 ? -21.213 -7.018 46.882 1.00 78.44 203 GLU A C 1
ATOM 1632 O O . GLU A 1 203 ? -21.741 -7.407 47.933 1.00 78.44 203 GLU A O 1
ATOM 1637 N N . LEU A 1 204 ? -21.853 -6.193 46.043 1.00 72.69 204 LEU A N 1
ATOM 1638 C CA . LEU A 1 204 ? -23.214 -5.697 46.278 1.00 72.69 204 LEU A CA 1
ATOM 1639 C C . LEU A 1 204 ? -24.222 -6.851 46.344 1.00 72.69 204 LEU A C 1
ATOM 1641 O O . LEU A 1 204 ? -25.104 -6.868 47.210 1.00 72.69 204 LEU A O 1
ATOM 1645 N N . GLY A 1 205 ? -24.065 -7.854 45.477 1.00 74.19 205 GLY A N 1
ATOM 1646 C CA . GLY A 1 205 ? -24.844 -9.089 45.507 1.00 74.19 205 GLY A CA 1
ATOM 1647 C C . GLY A 1 205 ? -24.723 -9.824 46.845 1.00 74.19 205 GLY A C 1
ATOM 1648 O O . GLY A 1 205 ? -25.744 -10.193 47.441 1.00 74.19 205 GLY A O 1
ATOM 1649 N N . ARG A 1 206 ? -23.497 -9.974 47.367 1.00 82.62 206 ARG A N 1
ATOM 1650 C CA . ARG A 1 206 ? -23.232 -10.561 48.694 1.00 82.62 206 ARG A CA 1
ATOM 1651 C C . ARG A 1 206 ? -23.888 -9.744 49.813 1.00 82.62 206 ARG A C 1
ATOM 1653 O O . ARG A 1 206 ? -24.552 -10.323 50.679 1.00 82.62 206 ARG A O 1
ATOM 1660 N N . ALA A 1 207 ? -23.784 -8.414 49.778 1.00 73.56 207 ALA A N 1
ATOM 1661 C CA . ALA A 1 207 ? -24.397 -7.525 50.770 1.00 73.56 207 ALA A CA 1
ATOM 1662 C C . ALA A 1 207 ? -25.934 -7.636 50.789 1.00 73.56 207 ALA A C 1
ATOM 1664 O O . ALA A 1 207 ? -26.547 -7.769 51.855 1.00 73.56 207 ALA A O 1
ATOM 1665 N N . ILE A 1 208 ? -26.561 -7.662 49.608 1.00 75.75 208 ILE A N 1
ATOM 1666 C CA . ILE A 1 208 ? -28.005 -7.865 49.442 1.00 75.75 208 ILE A CA 1
ATOM 1667 C C . ILE A 1 208 ? -28.445 -9.222 50.010 1.00 75.75 208 ILE A C 1
ATOM 1669 O O . ILE A 1 208 ? -29.433 -9.291 50.747 1.00 75.75 208 ILE A O 1
ATOM 1673 N N . GLN A 1 209 ? -27.722 -10.306 49.705 1.00 80.69 209 GLN A N 1
ATOM 1674 C CA . GLN A 1 2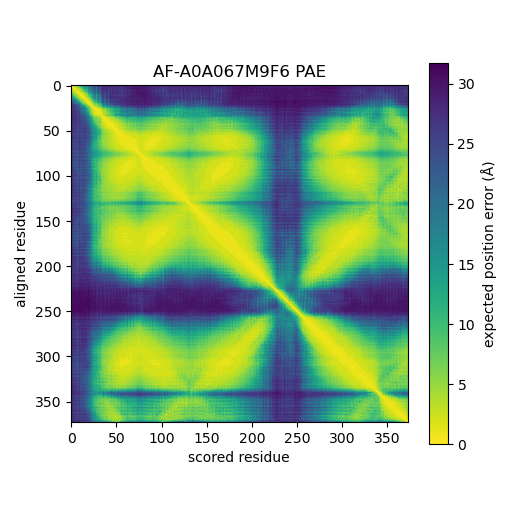09 ? -28.028 -11.636 50.244 1.00 80.69 209 GLN A CA 1
ATOM 1675 C C . GLN A 1 209 ? -27.893 -11.679 51.772 1.00 80.69 209 GLN A C 1
ATOM 1677 O O . GLN A 1 209 ? -28.736 -12.272 52.451 1.00 80.69 209 GLN A O 1
ATOM 1682 N N . GLY A 1 210 ? -26.878 -11.010 52.326 1.00 81.00 210 GLY A N 1
ATOM 1683 C CA . GLY A 1 210 ? -26.702 -10.857 53.769 1.00 81.00 210 GLY A CA 1
ATOM 1684 C C . GLY A 1 210 ? -27.889 -10.152 54.434 1.00 81.00 210 GLY A C 1
ATOM 1685 O O . GLY A 1 210 ? -28.396 -10.626 55.452 1.00 81.00 210 GLY A O 1
ATOM 1686 N N . LEU A 1 211 ? -28.390 -9.065 53.835 1.00 73.56 211 LEU A N 1
ATOM 1687 C CA . LEU A 1 211 ? -29.586 -8.364 54.317 1.00 73.56 211 LEU A CA 1
ATOM 1688 C C . LEU A 1 211 ? -30.841 -9.242 54.236 1.00 73.56 211 LEU A C 1
ATOM 1690 O O . LEU A 1 211 ? -31.589 -9.306 55.210 1.00 73.56 211 LEU A O 1
ATOM 1694 N N . LYS A 1 212 ? -31.044 -9.983 53.138 1.00 75.50 212 LYS A N 1
ATOM 1695 C CA . LYS A 1 212 ? -32.174 -10.923 53.002 1.00 75.50 212 LYS A CA 1
ATOM 1696 C C . LYS A 1 212 ? -32.164 -12.002 54.086 1.00 75.50 212 LYS A C 1
ATOM 1698 O O . LYS A 1 212 ? -33.207 -12.260 54.684 1.00 75.50 212 LYS A O 1
ATOM 1703 N N . LYS A 1 213 ? -30.997 -12.586 54.394 1.00 79.88 213 LYS A N 1
ATOM 1704 C CA . LYS A 1 213 ? -30.855 -13.559 55.493 1.00 79.88 213 LYS A CA 1
ATOM 1705 C C . LYS A 1 213 ? -31.240 -12.944 56.842 1.00 79.88 213 LYS A C 1
ATOM 1707 O O . LYS A 1 213 ? -31.991 -13.563 57.590 1.00 79.88 213 LYS A O 1
ATOM 1712 N N . LYS A 1 214 ? -30.797 -11.712 57.132 1.00 73.12 214 LYS A N 1
ATOM 1713 C CA . LYS A 1 214 ? -31.156 -10.998 58.374 1.00 73.12 214 LYS A CA 1
ATOM 1714 C C . LYS A 1 214 ? -32.664 -10.742 58.487 1.00 73.12 214 LYS A C 1
ATOM 1716 O O . LYS A 1 214 ? -33.231 -10.972 59.551 1.00 73.12 214 LYS A O 1
ATOM 1721 N N . ILE A 1 215 ? -33.320 -10.331 57.398 1.00 69.88 215 ILE A N 1
ATOM 1722 C CA . ILE A 1 215 ? -34.785 -10.166 57.353 1.00 69.88 215 ILE A CA 1
ATOM 1723 C C . ILE A 1 215 ? -35.488 -11.511 57.596 1.00 69.88 215 ILE A C 1
ATOM 1725 O O . ILE A 1 215 ? -36.428 -11.570 58.384 1.00 69.88 215 ILE A O 1
ATOM 1729 N N . GLY A 1 216 ? -35.025 -12.590 56.955 1.00 66.44 216 GLY A N 1
ATOM 1730 C CA . GLY A 1 216 ? -35.607 -13.928 57.096 1.00 66.44 216 GLY A CA 1
ATOM 1731 C C . GLY A 1 216 ? -35.530 -14.480 58.522 1.00 66.44 216 GLY A C 1
ATOM 1732 O O . GLY A 1 216 ? -36.521 -15.003 59.023 1.00 66.44 216 GLY A O 1
ATOM 1733 N N . VAL A 1 217 ? -34.393 -14.304 59.207 1.00 70.31 217 VAL A N 1
ATOM 1734 C CA . VAL A 1 217 ? -34.238 -14.687 60.625 1.00 70.31 217 VAL A CA 1
ATOM 1735 C C . VAL A 1 217 ? -35.192 -13.894 61.521 1.00 70.31 217 VAL A C 1
ATOM 1737 O O . VAL A 1 217 ? -35.824 -14.477 62.399 1.00 70.31 217 VAL A O 1
ATOM 1740 N N . LEU A 1 218 ?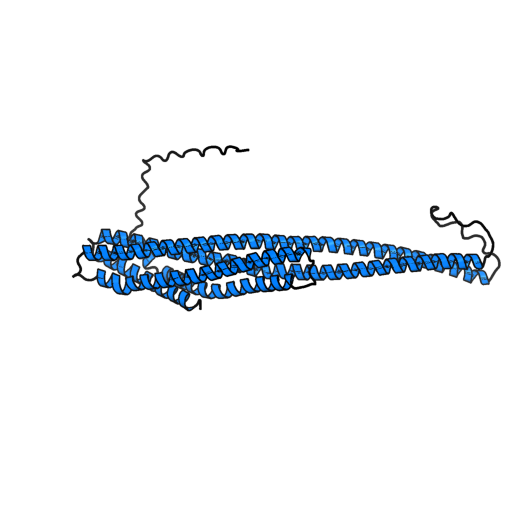 -35.345 -12.587 61.277 1.00 62.69 218 LEU A N 1
ATOM 1741 C CA . LEU A 1 218 ? -36.267 -11.737 62.037 1.00 62.69 218 LEU A CA 1
ATOM 1742 C C . LEU A 1 218 ? -37.723 -12.220 61.896 1.00 62.69 218 LEU A C 1
ATOM 1744 O O . LEU A 1 218 ? -38.437 -12.339 62.888 1.00 62.69 218 LEU A O 1
ATOM 1748 N N . TRP A 1 219 ? -38.144 -12.559 60.674 1.00 57.59 219 TRP A N 1
ATOM 1749 C CA . TRP A 1 219 ? -39.476 -13.108 60.401 1.00 57.59 219 TRP A CA 1
ATOM 1750 C C . TRP A 1 219 ? -39.685 -14.498 61.007 1.00 57.59 219 TRP A C 1
ATOM 1752 O O . TRP A 1 219 ? -40.744 -14.752 61.578 1.00 57.59 219 TRP A O 1
ATOM 1762 N N . GLY A 1 220 ? -38.680 -15.377 60.935 1.00 56.28 220 GLY A N 1
ATOM 1763 C CA . GLY A 1 220 ? -38.726 -16.697 61.568 1.00 56.28 220 GLY A CA 1
ATOM 1764 C C . GLY A 1 220 ? -38.896 -16.609 63.087 1.00 56.28 220 GLY A C 1
ATOM 1765 O O . GLY A 1 220 ? -39.746 -17.297 63.645 1.00 56.28 220 GLY A O 1
ATOM 1766 N N . ALA A 1 221 ? -38.165 -15.699 63.740 1.00 55.19 221 ALA A N 1
ATOM 1767 C CA . ALA A 1 221 ? -38.268 -15.463 65.180 1.00 55.19 221 ALA A CA 1
ATOM 1768 C C . ALA A 1 221 ? -39.628 -14.867 65.592 1.00 55.19 221 ALA A C 1
ATOM 1770 O O . ALA A 1 221 ? -40.194 -15.259 66.614 1.00 55.19 221 ALA A O 1
ATOM 1771 N N . CYS A 1 222 ? -40.189 -13.954 64.789 1.00 49.81 222 CYS A N 1
ATOM 1772 C CA . CYS A 1 222 ? -41.522 -13.399 65.032 1.00 49.81 222 CYS A CA 1
ATOM 1773 C C . CYS A 1 222 ? -42.645 -14.428 64.811 1.00 49.81 222 CYS A C 1
ATOM 1775 O O . CYS A 1 222 ? -43.599 -14.442 65.584 1.00 49.81 222 CYS A O 1
ATOM 1777 N N . ALA A 1 223 ? -42.533 -15.318 63.819 1.00 48.34 223 ALA A N 1
ATOM 1778 C CA . ALA A 1 223 ? -43.528 -16.362 63.562 1.00 48.34 223 ALA A CA 1
ATOM 1779 C C . ALA A 1 223 ? -43.592 -17.410 64.690 1.00 48.34 223 ALA A C 1
ATOM 1781 O O . ALA A 1 223 ? -44.675 -17.878 65.033 1.00 48.34 223 ALA A O 1
ATOM 1782 N N . THR A 1 224 ? -42.459 -17.727 65.327 1.00 47.16 224 THR A N 1
ATOM 1783 C CA . THR A 1 224 ? -42.419 -18.621 66.499 1.00 47.16 224 THR A CA 1
ATOM 1784 C C . THR A 1 224 ? -42.913 -17.965 67.795 1.00 47.16 224 THR A C 1
ATOM 1786 O O . THR A 1 224 ? -43.291 -18.669 68.727 1.00 47.16 224 THR A O 1
ATOM 1789 N N . ALA A 1 225 ? -42.955 -16.629 67.867 1.00 42.62 225 ALA A N 1
ATOM 1790 C CA . ALA A 1 225 ? -43.363 -15.887 69.066 1.00 42.62 225 ALA A CA 1
ATOM 1791 C C . ALA A 1 225 ? -44.889 -15.709 69.214 1.00 42.62 225 ALA A C 1
ATOM 1793 O O . ALA A 1 225 ? -45.360 -15.345 70.289 1.00 42.62 225 ALA A O 1
ATOM 1794 N N . VAL A 1 226 ? -45.683 -16.011 68.179 1.00 43.22 226 VAL A N 1
ATOM 1795 C CA . VAL A 1 226 ? -47.161 -15.973 68.249 1.00 43.22 226 VAL A CA 1
ATOM 1796 C C . VAL A 1 226 ? -47.734 -17.183 69.024 1.00 43.22 226 VAL A C 1
ATOM 1798 O O . VAL A 1 226 ? -48.930 -17.237 69.291 1.00 43.22 226 VAL A O 1
ATOM 1801 N N . GLY A 1 227 ? -46.885 -18.125 69.465 1.00 39.69 227 GLY A N 1
ATOM 1802 C CA . GLY A 1 227 ? -47.277 -19.303 70.253 1.00 39.69 227 GLY A CA 1
ATOM 1803 C C . GLY A 1 227 ? -46.940 -19.289 71.753 1.00 39.69 227 GLY A C 1
ATOM 1804 O O . GLY A 1 227 ? -47.367 -20.198 72.458 1.00 39.69 227 GLY A O 1
ATOM 1805 N N . GLY A 1 228 ? -46.203 -18.312 72.292 1.00 34.19 228 GLY A N 1
ATOM 1806 C CA . GLY A 1 228 ? -45.839 -18.349 73.715 1.00 34.19 228 GLY A CA 1
ATOM 1807 C C . GLY A 1 228 ? -45.043 -17.138 74.187 1.00 34.19 228 GLY A C 1
ATOM 1808 O O . GLY A 1 228 ? -44.121 -16.682 73.520 1.00 34.19 228 GLY A O 1
ATOM 1809 N N . ALA A 1 229 ? -45.427 -16.607 75.346 1.00 36.69 229 ALA A N 1
ATOM 1810 C CA . ALA A 1 229 ? -44.852 -15.424 75.970 1.00 36.69 229 ALA A CA 1
ATOM 1811 C C . ALA A 1 229 ? -43.318 -15.504 76.129 1.00 36.69 229 ALA A C 1
ATOM 1813 O O . ALA A 1 229 ? -42.808 -16.391 76.807 1.00 36.69 229 ALA A O 1
ATOM 1814 N N . GLY A 1 230 ? -42.604 -14.512 75.579 1.00 40.34 230 GLY A N 1
ATOM 1815 C CA . GLY A 1 230 ? -41.231 -14.176 75.971 1.00 40.34 230 GLY A CA 1
ATOM 1816 C C . GLY A 1 230 ? -40.198 -14.180 74.842 1.00 40.34 230 GLY A C 1
ATOM 1817 O O . GLY A 1 230 ? -39.403 -15.105 74.736 1.00 40.34 230 GLY A O 1
ATOM 1818 N N . VAL A 1 231 ? -40.109 -13.094 74.064 1.00 36.69 231 VAL A N 1
ATOM 1819 C CA . VAL A 1 231 ? -38.912 -12.803 73.251 1.00 36.69 231 VAL A CA 1
ATOM 1820 C C . VAL A 1 231 ? -38.458 -11.373 73.533 1.00 36.69 231 VAL A C 1
ATOM 1822 O O . VAL A 1 231 ? -38.866 -10.428 72.868 1.00 36.69 231 VAL A O 1
ATOM 1825 N N . ALA A 1 232 ? -37.623 -11.222 74.562 1.00 37.41 232 ALA A N 1
ATOM 1826 C CA . ALA A 1 232 ? -36.994 -9.952 74.934 1.00 37.41 232 ALA A CA 1
ATOM 1827 C C . ALA A 1 232 ? -35.449 -9.998 74.932 1.00 37.41 232 ALA A C 1
ATOM 1829 O O . ALA A 1 232 ? -34.828 -9.037 75.368 1.00 37.41 232 ALA A O 1
ATOM 1830 N N . MET A 1 233 ? -34.789 -11.064 74.446 1.00 37.28 233 MET A N 1
ATOM 1831 C CA . MET A 1 233 ? -33.332 -11.235 74.650 1.00 37.28 233 MET A CA 1
ATOM 1832 C C . MET A 1 233 ? -32.492 -11.667 73.429 1.00 37.28 233 MET A C 1
ATOM 1834 O O . MET A 1 233 ? -31.558 -12.442 73.590 1.00 37.28 233 MET A O 1
ATOM 1838 N N . LEU A 1 234 ? -32.738 -11.175 72.206 1.00 38.91 234 LEU A N 1
ATOM 1839 C CA . LEU A 1 234 ? -31.888 -11.552 71.049 1.00 38.91 234 LEU A CA 1
ATOM 1840 C C . LEU A 1 234 ? -31.512 -10.407 70.084 1.00 38.91 234 LEU A C 1
ATOM 1842 O O . LEU A 1 234 ? -31.381 -10.630 68.885 1.00 38.91 234 LEU A O 1
ATOM 1846 N N . LEU A 1 235 ? -31.284 -9.181 70.575 1.00 41.97 235 LEU A N 1
ATOM 1847 C CA . LEU A 1 235 ? -30.809 -8.062 69.728 1.00 41.97 235 LEU A CA 1
ATOM 1848 C C . LEU A 1 235 ? -29.450 -7.457 70.137 1.00 41.97 235 LEU A C 1
ATOM 1850 O O . LEU A 1 235 ? -29.070 -6.413 69.617 1.00 41.97 235 LEU A O 1
ATOM 1854 N N . GLY A 1 236 ? -28.688 -8.109 71.023 1.00 42.16 236 GLY A N 1
ATOM 1855 C CA . GLY A 1 236 ? -27.422 -7.566 71.542 1.00 42.16 236 GLY A CA 1
ATOM 1856 C C . GLY A 1 236 ? -26.118 -8.109 70.941 1.00 42.16 236 GLY A C 1
ATOM 1857 O O . GLY A 1 236 ? -25.066 -7.570 71.257 1.00 42.16 236 GLY A O 1
ATOM 1858 N N . ALA A 1 237 ? -26.132 -9.167 70.119 1.00 39.00 237 ALA A N 1
ATOM 1859 C CA . ALA A 1 237 ? -24.915 -9.980 69.961 1.00 39.00 237 ALA A CA 1
ATOM 1860 C C . ALA A 1 237 ? -24.188 -9.936 68.602 1.00 39.00 237 ALA A C 1
ATOM 1862 O O . ALA A 1 237 ? -23.098 -10.490 68.519 1.00 39.00 237 ALA A O 1
ATOM 1863 N N . ILE A 1 238 ? -24.712 -9.326 67.528 1.00 40.72 238 ILE A N 1
ATOM 1864 C CA . ILE A 1 238 ? -24.030 -9.396 66.214 1.00 40.72 238 ILE A CA 1
ATOM 1865 C C . ILE A 1 238 ? -24.194 -8.103 65.396 1.00 40.72 238 ILE A C 1
ATOM 1867 O O . ILE A 1 238 ? -25.017 -8.025 64.485 1.00 40.72 238 ILE A O 1
ATOM 1871 N N . CYS A 1 239 ? -23.374 -7.089 65.686 1.00 40.25 239 CYS A N 1
ATOM 1872 C CA . CYS A 1 239 ? -22.999 -6.047 64.722 1.00 40.25 239 CYS A CA 1
ATOM 1873 C C . CYS A 1 239 ? -21.666 -5.388 65.138 1.00 40.25 239 CYS A C 1
ATOM 1875 O O . CYS A 1 239 ? -21.510 -5.065 66.315 1.00 40.25 239 CYS A O 1
ATOM 1877 N N . PRO A 1 240 ? -20.719 -5.144 64.211 1.00 42.03 240 PRO A N 1
ATOM 1878 C CA . PRO A 1 240 ? -19.569 -4.278 64.466 1.00 42.03 240 PRO A CA 1
ATOM 1879 C C . PRO A 1 240 ? -20.044 -2.870 64.861 1.00 42.03 240 PRO A C 1
ATOM 1881 O O . PRO A 1 240 ? -20.925 -2.296 64.222 1.00 42.03 240 PRO A O 1
ATOM 1884 N N . LEU A 1 241 ? -19.462 -2.335 65.933 1.00 41.78 241 LEU A N 1
ATOM 1885 C CA . LEU A 1 241 ? -19.941 -1.196 66.728 1.00 41.78 241 LEU A CA 1
ATOM 1886 C C . LEU A 1 241 ? -19.950 0.188 66.041 1.00 41.78 241 LEU A C 1
ATOM 1888 O O . LEU A 1 241 ? -20.300 1.170 66.686 1.00 41.78 241 LEU A O 1
ATOM 1892 N N . THR A 1 242 ? -19.623 0.325 64.754 1.00 45.41 242 THR A N 1
ATOM 1893 C CA . THR A 1 242 ? -19.442 1.654 64.129 1.00 45.41 242 THR A CA 1
ATOM 1894 C C . THR A 1 242 ? -20.711 2.309 63.564 1.00 45.41 242 THR A C 1
ATOM 1896 O O . THR A 1 242 ? -20.625 3.408 63.028 1.00 45.41 242 THR A O 1
ATOM 1899 N N . TRP A 1 243 ? -21.900 1.705 63.704 1.00 47.00 243 TRP A N 1
ATOM 1900 C CA . TRP A 1 243 ? -23.155 2.255 63.141 1.00 47.00 243 TRP A CA 1
ATOM 1901 C C . TRP A 1 243 ? -24.322 2.421 64.138 1.00 47.00 243 TRP A C 1
ATOM 1903 O O . TRP A 1 243 ? -25.451 2.664 63.714 1.00 47.00 243 TRP A O 1
ATOM 1913 N N . ILE A 1 244 ? -24.094 2.324 65.455 1.00 43.94 244 ILE A N 1
ATOM 1914 C CA . ILE A 1 244 ? -25.155 2.449 66.476 1.00 43.94 244 ILE A CA 1
ATOM 1915 C C . ILE A 1 244 ? -24.912 3.695 67.333 1.00 43.94 244 ILE A C 1
ATOM 1917 O O . ILE A 1 244 ? -24.262 3.620 68.368 1.00 43.94 244 ILE A O 1
ATOM 1921 N N . VAL A 1 245 ? -25.451 4.847 66.925 1.00 39.72 245 VAL A N 1
ATOM 1922 C CA . VAL A 1 245 ? -25.564 6.025 67.817 1.00 39.72 245 VAL A CA 1
ATOM 1923 C C . VAL A 1 245 ? -27.005 6.520 67.973 1.00 39.72 245 VAL A C 1
ATOM 1925 O O . VAL A 1 245 ? -27.262 7.415 68.765 1.00 39.72 245 VAL A O 1
ATOM 1928 N N . ILE A 1 246 ? -28.012 5.916 67.339 1.00 43.97 246 ILE A N 1
ATOM 1929 C CA . ILE A 1 246 ? -29.396 6.367 67.553 1.00 43.97 246 ILE A CA 1
ATOM 1930 C C . ILE A 1 246 ? -30.284 5.175 67.865 1.00 43.97 246 ILE A C 1
ATOM 1932 O O . ILE A 1 246 ? -30.835 4.568 66.958 1.00 43.97 246 ILE A O 1
ATOM 1936 N N . LEU A 1 247 ? -30.400 4.845 69.153 1.00 38.12 247 LEU A N 1
ATOM 1937 C CA . LEU A 1 247 ? -31.521 4.089 69.721 1.00 38.12 247 LEU A CA 1
ATOM 1938 C C . LEU A 1 247 ? -31.528 4.270 71.250 1.00 38.12 247 LEU A C 1
ATOM 1940 O O . LEU A 1 247 ? -31.059 3.424 72.005 1.00 38.12 247 LEU A O 1
ATOM 1944 N N . ALA A 1 248 ? -32.065 5.402 71.703 1.00 32.50 248 ALA A N 1
ATOM 1945 C CA . ALA A 1 248 ? -32.576 5.555 73.059 1.00 32.50 248 ALA A CA 1
ATOM 1946 C C . ALA A 1 248 ? -34.104 5.656 72.976 1.00 32.50 248 ALA A C 1
ATOM 1948 O O . ALA A 1 248 ? -34.625 6.479 72.226 1.00 32.50 248 ALA A O 1
ATOM 1949 N N . GLY A 1 249 ? -34.806 4.820 73.744 1.00 31.77 249 GLY A N 1
ATOM 1950 C CA . GLY A 1 249 ? -36.248 4.940 73.975 1.00 31.77 249 GLY A CA 1
ATOM 1951 C C . GLY A 1 249 ? -37.028 3.659 73.705 1.00 31.77 249 GLY A C 1
ATOM 1952 O O . GLY A 1 249 ? -37.557 3.457 72.617 1.00 31.77 249 GLY A O 1
ATOM 1953 N N . ALA A 1 250 ? -37.122 2.803 74.722 1.00 33.81 250 ALA A N 1
ATOM 1954 C CA . ALA A 1 250 ? -37.968 1.621 74.728 1.00 33.81 250 ALA A CA 1
ATOM 1955 C C . ALA A 1 250 ? -39.457 2.008 74.824 1.00 33.81 250 ALA A C 1
ATOM 1957 O O . ALA A 1 250 ? -39.964 2.312 75.899 1.00 33.81 250 ALA A O 1
ATOM 1958 N N . ALA A 1 251 ? -40.152 1.943 73.690 1.00 28.77 251 ALA A N 1
ATOM 1959 C CA . ALA A 1 251 ? -41.582 1.678 73.589 1.00 28.77 251 ALA A CA 1
ATOM 1960 C C . ALA A 1 251 ? -41.850 1.006 72.230 1.00 28.77 251 ALA A C 1
ATOM 1962 O O . ALA A 1 251 ? -41.321 1.443 71.214 1.00 28.77 251 ALA A O 1
ATOM 1963 N N . ALA A 1 252 ? -42.696 -0.030 72.223 1.00 34.03 252 ALA A N 1
ATOM 1964 C CA . ALA A 1 252 ? -43.260 -0.730 71.059 1.00 34.03 252 ALA A CA 1
ATOM 1965 C C . ALA A 1 252 ? -42.484 -1.941 70.491 1.00 34.03 252 ALA A C 1
ATOM 1967 O O . ALA A 1 252 ? -41.793 -1.869 69.478 1.00 34.03 252 ALA A O 1
ATOM 1968 N N . VAL A 1 253 ? -42.777 -3.120 71.049 1.00 43.38 253 VAL A N 1
ATOM 1969 C CA . VAL A 1 253 ? -42.438 -4.443 70.479 1.00 43.38 253 VAL A CA 1
ATOM 1970 C C . VAL A 1 253 ? -43.192 -4.730 69.155 1.00 43.38 253 VAL A C 1
ATOM 1972 O O . VAL A 1 253 ? -42.865 -5.678 68.455 1.00 43.38 253 VAL A O 1
ATOM 1975 N N . ALA A 1 254 ? -44.115 -3.859 68.721 1.00 43.00 254 ALA A N 1
ATOM 1976 C CA . ALA A 1 254 ? -44.705 -3.888 67.373 1.00 43.00 254 ALA A CA 1
ATOM 1977 C C . ALA A 1 254 ? -44.213 -2.749 66.446 1.00 43.00 254 ALA A C 1
ATOM 1979 O O . ALA A 1 254 ? -44.001 -2.977 65.256 1.00 43.00 254 ALA A O 1
ATOM 1980 N N . ALA A 1 255 ? -43.964 -1.534 66.962 1.00 42.94 255 ALA A N 1
ATOM 1981 C CA . ALA A 1 255 ? -43.522 -0.400 66.132 1.00 42.94 255 ALA A CA 1
ATOM 1982 C C . ALA A 1 255 ? -42.000 -0.384 65.881 1.00 42.94 255 ALA A C 1
ATOM 1984 O O . ALA A 1 255 ? -41.567 0.047 64.814 1.00 42.94 255 ALA A O 1
ATOM 1985 N N . GLY A 1 256 ? -41.185 -0.933 66.794 1.00 50.88 256 GLY A N 1
ATOM 1986 C CA . GLY A 1 256 ? -39.742 -1.103 66.583 1.00 50.88 256 GLY A CA 1
ATOM 1987 C C . GLY A 1 256 ? -39.420 -2.052 65.423 1.00 50.88 256 GLY A C 1
ATOM 1988 O O . GLY A 1 256 ? -38.510 -1.785 64.641 1.00 50.88 256 GLY A O 1
ATOM 1989 N N . GLY A 1 257 ? -40.229 -3.105 65.244 1.00 57.25 257 GLY A N 1
ATOM 1990 C CA . GLY A 1 257 ? -40.133 -4.014 64.099 1.00 57.25 257 GLY A CA 1
ATOM 1991 C C . GLY A 1 257 ? -40.440 -3.322 62.769 1.00 57.25 257 GLY A C 1
ATOM 1992 O O . GLY A 1 257 ? -39.713 -3.524 61.800 1.00 57.25 257 GLY A O 1
ATOM 1993 N N . ALA A 1 258 ? -41.453 -2.447 62.727 1.00 59.34 258 ALA A N 1
ATOM 1994 C CA . ALA A 1 258 ? -41.812 -1.690 61.527 1.00 59.34 258 ALA A CA 1
ATOM 1995 C C . ALA A 1 258 ? -40.747 -0.645 61.142 1.00 59.34 258 ALA A C 1
ATOM 1997 O O . ALA A 1 258 ? -40.389 -0.543 59.969 1.00 59.34 258 ALA A O 1
ATOM 1998 N N . ILE A 1 259 ? -40.192 0.087 62.117 1.00 65.88 259 ILE A N 1
ATOM 1999 C CA . ILE A 1 259 ? -39.121 1.073 61.881 1.00 65.88 259 ILE A CA 1
ATOM 2000 C C . ILE A 1 259 ? -37.836 0.374 61.419 1.00 65.88 259 ILE A C 1
ATOM 2002 O O . ILE A 1 259 ? -37.210 0.798 60.444 1.00 65.88 259 ILE A O 1
ATOM 2006 N N . TYR A 1 260 ? -37.462 -0.730 62.073 1.00 67.44 260 TYR A N 1
ATOM 2007 C CA . TYR A 1 260 ? -36.310 -1.537 61.676 1.00 67.44 260 TYR A CA 1
ATOM 2008 C C . TYR A 1 260 ? -36.497 -2.139 60.278 1.00 67.44 260 TYR A C 1
ATOM 2010 O O . TYR A 1 260 ? -35.609 -2.024 59.433 1.00 67.44 260 TYR A O 1
ATOM 2018 N N . TYR A 1 261 ? -37.673 -2.710 59.996 1.00 70.25 261 TYR A N 1
ATOM 2019 C CA . TYR A 1 261 ? -38.025 -3.231 58.676 1.00 70.25 261 TYR A CA 1
ATOM 2020 C C . TYR A 1 261 ? -37.935 -2.149 57.600 1.00 70.25 261 TYR A C 1
ATOM 2022 O O . TYR A 1 261 ? -37.319 -2.378 56.562 1.00 70.25 261 TYR A O 1
ATOM 2030 N N . TYR A 1 262 ? -38.482 -0.958 57.853 1.00 75.75 262 TYR A N 1
ATOM 2031 C CA . TYR A 1 262 ? -38.412 0.159 56.915 1.00 75.75 262 TYR A CA 1
ATOM 2032 C C . TYR A 1 262 ? -36.962 0.568 56.626 1.00 75.75 262 TYR A C 1
ATOM 2034 O O . TYR A 1 262 ? -36.592 0.767 55.470 1.00 75.75 262 TYR A O 1
ATOM 2042 N N . HIS A 1 263 ? -36.109 0.627 57.652 1.00 74.31 263 HIS A N 1
ATOM 2043 C CA . HIS A 1 263 ? -34.695 0.959 57.483 1.00 74.31 263 HIS A CA 1
ATOM 2044 C C . HIS A 1 263 ? -33.932 -0.108 56.682 1.00 74.31 263 HIS A C 1
ATOM 2046 O O . HIS A 1 263 ? -33.153 0.218 55.786 1.00 74.31 263 HIS A O 1
ATOM 2052 N N . VAL A 1 264 ? -34.175 -1.389 56.971 1.00 72.19 264 VAL A N 1
ATOM 2053 C CA . VAL A 1 264 ? -33.548 -2.512 56.263 1.00 72.19 264 VAL A CA 1
ATOM 2054 C C . VAL A 1 264 ? -34.042 -2.604 54.816 1.00 72.19 264 VAL A C 1
ATOM 2056 O O . VAL A 1 264 ? -33.229 -2.810 53.916 1.00 72.19 264 VAL A O 1
ATOM 2059 N N . LYS A 1 265 ? -35.340 -2.388 54.570 1.00 76.88 265 LYS A N 1
ATOM 2060 C CA . LYS A 1 265 ? -35.922 -2.330 53.224 1.00 76.88 265 LYS A CA 1
ATOM 2061 C C . LYS A 1 265 ? -35.340 -1.171 52.418 1.00 76.88 265 LYS A C 1
ATOM 2063 O O . LYS A 1 265 ? -34.863 -1.393 51.316 1.00 76.88 265 LYS A O 1
ATOM 2068 N N . ARG A 1 266 ? -35.254 0.029 53.001 1.00 82.44 266 ARG A N 1
ATOM 2069 C CA . ARG A 1 266 ? -34.631 1.189 52.347 1.00 82.44 266 ARG A CA 1
ATOM 2070 C C . ARG A 1 266 ? -33.172 0.922 51.965 1.00 82.44 266 ARG A C 1
ATOM 2072 O O . ARG A 1 266 ? -32.771 1.260 50.859 1.00 82.44 266 ARG A O 1
ATOM 2079 N N . LYS A 1 267 ? -32.387 0.289 52.846 1.00 76.94 267 LYS A N 1
ATOM 2080 C CA . LYS A 1 267 ? -31.009 -0.125 52.522 1.00 76.94 267 LYS A CA 1
ATOM 2081 C C . LYS A 1 267 ? -30.962 -1.181 51.416 1.00 76.94 267 LYS A C 1
ATOM 2083 O O . LYS A 1 267 ? -30.070 -1.136 50.578 1.00 76.94 267 LYS A O 1
ATOM 2088 N N . HIS A 1 268 ? -31.902 -2.126 51.409 1.00 76.69 268 HIS A N 1
ATOM 2089 C CA . HIS A 1 268 ? -32.011 -3.119 50.343 1.00 76.69 268 HIS A CA 1
ATOM 2090 C C . HIS A 1 268 ? -32.315 -2.467 48.988 1.00 76.69 268 HIS A C 1
ATOM 2092 O O . HIS A 1 268 ? -31.640 -2.778 48.010 1.00 76.69 268 HIS A O 1
ATOM 2098 N N . ASP A 1 269 ? -33.269 -1.536 48.951 1.00 84.00 269 ASP A N 1
ATOM 2099 C CA . ASP A 1 269 ? -33.655 -0.814 47.738 1.00 84.00 269 ASP A CA 1
ATOM 2100 C C . ASP A 1 269 ? -32.487 0.045 47.219 1.00 84.00 269 ASP A C 1
ATOM 2102 O O . ASP A 1 269 ? -32.138 -0.055 46.047 1.00 84.00 269 ASP A O 1
ATOM 2106 N N . GLN A 1 270 ? -31.780 0.763 48.101 1.00 82.94 270 GLN A N 1
ATOM 2107 C CA . GLN A 1 270 ? -30.575 1.531 47.746 1.00 82.94 270 GLN A CA 1
ATOM 2108 C C . GLN A 1 270 ? -29.448 0.659 47.168 1.00 82.94 270 GLN A C 1
ATOM 2110 O O . GLN A 1 270 ? -28.814 1.039 46.186 1.00 82.94 270 GLN A O 1
ATOM 2115 N N . LEU A 1 271 ? -29.188 -0.517 47.753 1.00 77.38 271 LEU A N 1
ATOM 2116 C CA . LEU A 1 271 ? -28.172 -1.439 47.229 1.00 77.38 271 LEU A CA 1
ATOM 2117 C C . LEU A 1 271 ? -28.589 -2.058 45.890 1.00 77.38 271 LEU A C 1
ATOM 2119 O O . LEU A 1 271 ? -27.738 -2.265 45.028 1.00 77.38 271 LEU A O 1
ATOM 2123 N N . ASN A 1 272 ? -29.880 -2.343 45.696 1.00 80.31 272 ASN A N 1
ATOM 2124 C CA . ASN A 1 272 ? -30.394 -2.813 44.409 1.00 80.31 272 ASN A CA 1
ATOM 2125 C C . ASN A 1 272 ? -30.278 -1.729 43.330 1.00 80.31 272 ASN A C 1
ATOM 2127 O O . ASN A 1 272 ? -29.880 -2.039 42.211 1.00 80.31 272 ASN A O 1
ATOM 2131 N N . GLU A 1 273 ? -30.599 -0.474 43.652 1.00 87.38 273 GLU A N 1
ATOM 2132 C CA . GLU A 1 273 ? -30.424 0.663 42.741 1.00 87.38 273 GLU A CA 1
ATOM 2133 C C . GLU A 1 273 ? -28.952 0.844 42.356 1.00 87.38 273 GLU A C 1
ATOM 2135 O O . GLU A 1 273 ? -28.644 0.909 41.166 1.00 87.38 273 GLU A O 1
ATOM 2140 N N . ALA A 1 274 ? -28.039 0.816 43.335 1.00 76.69 274 ALA A N 1
ATOM 2141 C CA . ALA A 1 274 ? -26.598 0.886 43.089 1.00 76.69 274 ALA A CA 1
ATOM 2142 C C . ALA A 1 274 ? -26.104 -0.270 42.202 1.00 76.69 274 ALA A C 1
ATOM 2144 O O . ALA A 1 274 ? -25.371 -0.046 41.240 1.00 76.69 274 ALA A O 1
ATOM 2145 N N . ARG A 1 275 ? -26.557 -1.504 42.470 1.00 76.38 275 ARG A N 1
ATOM 2146 C CA . ARG A 1 275 ? -26.228 -2.679 41.647 1.00 76.38 275 ARG A CA 1
ATOM 2147 C C . ARG A 1 275 ? -26.751 -2.540 40.217 1.00 76.38 275 ARG A C 1
ATOM 2149 O O . ARG A 1 275 ? -26.038 -2.872 39.277 1.00 76.38 275 ARG A O 1
ATOM 2156 N N . ASN A 1 276 ? -27.982 -2.061 40.043 1.00 85.06 276 ASN A N 1
ATOM 2157 C CA . ASN A 1 276 ? -28.578 -1.868 38.721 1.00 85.06 276 ASN A CA 1
ATOM 2158 C C . ASN A 1 276 ? -27.847 -0.788 37.919 1.00 85.06 276 ASN A C 1
ATOM 2160 O O . ASN A 1 276 ? -27.690 -0.934 36.711 1.00 85.06 276 ASN A O 1
ATOM 2164 N N . GLU A 1 277 ? -27.381 0.274 38.574 1.00 86.44 277 GLU A N 1
ATOM 2165 C CA . GLU A 1 277 ? -26.579 1.298 37.912 1.00 86.44 277 GLU A CA 1
ATOM 2166 C C . GLU A 1 277 ? -25.221 0.750 37.458 1.00 86.44 277 GLU A C 1
ATOM 2168 O O . GLU A 1 277 ? -24.830 0.953 36.311 1.00 86.44 277 GLU A O 1
ATOM 2173 N N . LYS A 1 278 ? -24.552 -0.043 38.302 1.00 76.00 278 LYS A N 1
ATOM 2174 C CA . LYS A 1 278 ? -23.297 -0.719 37.939 1.00 76.00 278 LYS A CA 1
ATOM 2175 C C . LYS A 1 278 ? -23.473 -1.711 36.788 1.00 76.00 278 LYS A C 1
ATOM 2177 O O . LYS A 1 278 ? -22.653 -1.731 35.878 1.00 76.00 278 LYS A O 1
ATOM 2182 N N . LEU A 1 279 ? -24.584 -2.453 36.751 1.00 77.56 279 LEU A N 1
ATOM 2183 C CA . LEU A 1 279 ? -24.929 -3.316 35.613 1.00 77.56 279 LEU A CA 1
ATOM 2184 C C . LEU A 1 279 ? -25.095 -2.525 34.306 1.00 77.56 279 LEU A C 1
ATOM 2186 O O . LEU A 1 279 ? -24.645 -2.984 33.261 1.00 77.56 279 LEU A O 1
ATOM 2190 N N . ARG A 1 280 ? -25.696 -1.328 34.346 1.00 89.31 280 ARG A N 1
ATOM 2191 C CA . ARG A 1 280 ? -25.797 -0.460 33.158 1.00 89.31 280 ARG A CA 1
ATOM 2192 C C . ARG A 1 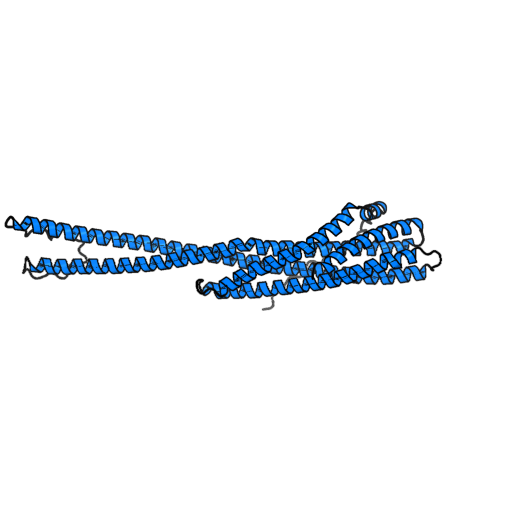280 ? -24.443 0.084 32.718 1.00 89.31 280 ARG A C 1
ATOM 2194 O O . ARG A 1 280 ? -24.213 0.208 31.520 1.00 89.31 280 ARG A O 1
ATOM 2201 N N . GLN A 1 281 ? -23.570 0.434 33.662 1.00 83.31 281 GLN A N 1
ATOM 2202 C CA . GLN A 1 281 ? -22.204 0.871 33.355 1.00 83.31 281 GLN A CA 1
ATOM 2203 C C . GLN A 1 281 ? -21.413 -0.252 32.683 1.00 83.31 281 GLN A C 1
ATOM 2205 O O . GLN A 1 281 ? -20.821 -0.024 31.632 1.00 83.31 281 GLN A O 1
ATOM 2210 N N . ARG A 1 282 ? -21.497 -1.469 33.230 1.00 80.12 282 ARG A N 1
ATOM 2211 C CA . ARG A 1 282 ? -20.886 -2.669 32.653 1.00 80.12 282 ARG A CA 1
ATOM 2212 C C . ARG A 1 282 ? -21.374 -2.921 31.230 1.00 80.12 282 ARG A C 1
ATOM 2214 O O . ARG A 1 282 ? -20.558 -3.096 30.340 1.00 80.12 282 ARG A O 1
ATOM 2221 N N . GLU A 1 283 ? -22.686 -2.884 31.005 1.00 87.62 283 GLU A N 1
ATOM 2222 C CA . GLU A 1 283 ? -23.270 -3.077 29.671 1.00 87.62 283 GLU A CA 1
ATOM 2223 C C . GLU A 1 283 ? -22.719 -2.069 28.650 1.00 87.62 283 GLU A C 1
ATOM 2225 O O . GLU A 1 283 ? -22.346 -2.445 27.543 1.00 87.62 283 GLU A O 1
ATOM 2230 N N . ARG A 1 284 ? -22.591 -0.791 29.034 1.00 87.56 284 ARG A N 1
ATOM 2231 C CA . ARG A 1 284 ? -21.988 0.237 28.167 1.00 87.56 284 ARG A CA 1
ATOM 2232 C C . ARG A 1 284 ? -20.512 -0.040 27.875 1.00 87.56 284 ARG A C 1
ATOM 2234 O O . ARG A 1 284 ? -20.087 0.151 26.741 1.00 87.56 284 ARG A O 1
ATOM 2241 N N . LEU A 1 285 ? -19.737 -0.481 28.868 1.00 80.56 285 LEU A N 1
ATOM 2242 C CA . LEU A 1 285 ? -18.331 -0.840 28.658 1.00 80.56 285 LEU A CA 1
ATOM 2243 C C . LEU A 1 285 ? -18.183 -2.068 27.757 1.00 80.56 285 LEU A C 1
ATOM 2245 O O . LEU A 1 285 ? -17.336 -2.048 26.874 1.00 80.56 285 LEU A O 1
ATOM 2249 N N . CYS A 1 286 ? -19.035 -3.086 27.903 1.00 80.44 286 CYS A N 1
ATOM 2250 C CA . CYS A 1 286 ? -19.043 -4.242 27.003 1.00 80.44 286 CYS A CA 1
ATOM 2251 C C . CYS A 1 286 ? -19.353 -3.839 25.551 1.00 80.44 286 CYS A C 1
ATOM 2253 O O . CYS A 1 286 ? -18.698 -4.323 24.635 1.00 80.44 286 CYS A O 1
ATOM 2255 N N . GLN A 1 287 ? -20.289 -2.910 25.330 1.00 88.38 287 GLN A N 1
ATOM 2256 C CA . GLN A 1 287 ? -20.573 -2.376 23.987 1.00 88.38 287 GLN A CA 1
ATOM 2257 C C . GLN A 1 287 ? -19.388 -1.585 23.409 1.00 88.38 287 GLN A C 1
ATOM 2259 O O . GLN A 1 287 ? -19.082 -1.684 22.218 1.00 88.38 287 GLN A O 1
ATOM 2264 N N . ASN A 1 288 ? -18.697 -0.809 24.249 1.00 83.50 288 ASN A N 1
ATOM 2265 C CA . ASN A 1 288 ? -17.478 -0.108 23.846 1.00 83.50 288 ASN A CA 1
ATOM 2266 C C . ASN A 1 288 ? -16.350 -1.092 23.510 1.00 83.50 288 ASN A C 1
ATOM 2268 O O . ASN A 1 288 ? -15.639 -0.875 22.532 1.00 83.50 288 ASN A O 1
ATOM 2272 N N . LEU A 1 289 ? -16.207 -2.168 24.289 1.00 85.06 289 LEU A N 1
ATOM 2273 C CA . LEU A 1 289 ? -15.232 -3.229 24.056 1.00 85.06 289 LEU A CA 1
ATOM 2274 C C . LEU A 1 289 ? -15.462 -3.895 22.699 1.00 85.06 289 LEU A C 1
ATOM 2276 O O . LEU A 1 289 ? -14.545 -3.918 21.888 1.00 85.06 289 LEU A O 1
ATOM 2280 N N . GLU A 1 290 ? -16.690 -4.336 22.416 1.00 88.12 290 GLU A N 1
ATOM 2281 C CA . GLU A 1 290 ? -17.055 -4.945 21.128 1.00 88.12 290 GLU A CA 1
ATOM 2282 C C . GLU A 1 290 ? -16.740 -4.003 19.953 1.00 88.12 290 GLU A C 1
ATOM 2284 O O . GLU A 1 290 ? -16.162 -4.408 18.946 1.00 88.12 290 GLU A O 1
ATOM 2289 N N . THR A 1 291 ? -17.042 -2.710 20.109 1.00 89.00 291 THR A N 1
ATOM 2290 C CA . THR A 1 291 ? -16.732 -1.692 19.092 1.00 89.00 291 THR A CA 1
ATOM 2291 C C . THR A 1 291 ? -15.222 -1.530 18.876 1.00 89.00 291 THR A C 1
ATOM 2293 O O . THR A 1 291 ? -14.771 -1.336 17.744 1.00 89.00 291 THR A O 1
ATOM 2296 N N . MET A 1 292 ? -14.427 -1.591 19.946 1.00 89.38 292 MET A N 1
ATOM 2297 C CA . MET A 1 292 ? -12.968 -1.495 19.869 1.00 89.38 292 MET A CA 1
ATOM 2298 C C . MET A 1 292 ? -12.333 -2.768 19.301 1.00 89.38 292 MET A C 1
ATOM 2300 O O . MET A 1 292 ? -11.371 -2.671 18.542 1.00 89.38 292 MET A O 1
ATOM 2304 N N . GLU A 1 293 ? -12.882 -3.944 19.598 1.00 87.19 293 GLU A N 1
ATOM 2305 C CA . GLU A 1 293 ? -12.465 -5.216 18.999 1.00 87.19 293 GLU A CA 1
ATOM 2306 C C . GLU A 1 293 ? -12.768 -5.255 17.493 1.00 87.19 293 GLU A C 1
ATOM 2308 O O . GLU A 1 293 ? -11.897 -5.628 16.705 1.00 87.19 293 GLU A O 1
ATOM 2313 N N . GLU A 1 294 ? -13.951 -4.791 17.068 1.00 92.38 294 GLU A N 1
ATOM 2314 C CA . GLU A 1 294 ? -14.304 -4.640 15.648 1.00 92.38 294 GLU A CA 1
ATOM 2315 C C . GLU A 1 294 ? -13.335 -3.684 14.934 1.00 92.38 294 GLU A C 1
ATOM 2317 O O . GLU A 1 294 ? -12.875 -3.965 13.821 1.00 92.38 294 GLU A O 1
ATOM 2322 N N . LEU A 1 295 ? -12.998 -2.561 15.579 1.00 91.44 295 LEU A N 1
ATOM 2323 C CA . LEU A 1 295 ? -12.014 -1.608 15.070 1.00 91.44 295 LEU A CA 1
ATOM 2324 C C . LEU A 1 295 ? -10.640 -2.264 14.904 1.00 91.44 295 LEU A C 1
ATOM 2326 O O . LEU A 1 295 ? -10.058 -2.188 13.823 1.00 91.44 295 LEU A O 1
ATOM 2330 N N . HIS A 1 296 ? -10.140 -2.915 15.954 1.00 91.69 296 HIS A N 1
ATOM 2331 C CA . HIS A 1 296 ? -8.849 -3.595 15.947 1.00 91.69 296 HIS A CA 1
ATOM 2332 C C . HIS A 1 296 ? -8.772 -4.635 14.824 1.00 91.69 296 HIS A C 1
ATOM 2334 O O . HIS A 1 296 ? -7.851 -4.596 14.010 1.00 91.69 296 HIS A O 1
ATOM 2340 N N . TYR A 1 297 ? -9.777 -5.508 14.726 1.00 92.88 297 TYR A N 1
ATOM 2341 C CA . TYR A 1 297 ? -9.858 -6.524 13.681 1.00 92.88 297 TYR A CA 1
ATOM 2342 C C . TYR A 1 297 ? -9.878 -5.913 12.273 1.00 92.88 297 TYR A C 1
ATOM 2344 O O . TYR A 1 297 ? -9.209 -6.404 11.362 1.00 92.88 297 TYR A O 1
ATOM 2352 N N . SER A 1 298 ? -10.613 -4.816 12.080 1.00 91.56 298 SER A N 1
ATOM 2353 C CA . SER A 1 298 ? -10.668 -4.125 10.788 1.00 91.56 298 SER A CA 1
ATOM 2354 C C . SER A 1 298 ? -9.303 -3.549 10.391 1.00 91.56 298 SER A C 1
ATOM 2356 O O . SER A 1 298 ? -8.903 -3.661 9.232 1.00 91.56 298 SER A O 1
ATOM 2358 N N . LEU A 1 299 ? -8.567 -2.969 11.347 1.00 92.44 299 LEU A N 1
ATOM 2359 C CA . LEU A 1 299 ? -7.225 -2.438 11.104 1.00 92.44 299 LEU A CA 1
ATOM 2360 C C . LEU A 1 299 ? -6.219 -3.555 10.788 1.00 92.44 299 LEU A C 1
ATOM 2362 O O . LEU A 1 299 ? -5.464 -3.448 9.822 1.00 92.44 299 LEU A O 1
ATOM 2366 N N . GLU A 1 300 ? -6.236 -4.634 11.571 1.00 93.25 300 GLU A N 1
ATOM 2367 C CA . GLU A 1 300 ? -5.330 -5.777 11.416 1.00 93.25 300 GLU A CA 1
ATOM 2368 C C . GLU A 1 300 ? -5.572 -6.521 10.096 1.00 93.25 300 GLU A C 1
ATOM 2370 O O . GLU A 1 300 ? -4.631 -6.819 9.365 1.00 93.25 300 GLU A O 1
ATOM 2375 N N . SER A 1 301 ? -6.838 -6.749 9.733 1.00 94.12 301 SER A N 1
ATOM 2376 C CA . SER A 1 301 ? -7.202 -7.410 8.470 1.00 94.12 301 SER A CA 1
ATOM 2377 C C . SER A 1 301 ? -6.832 -6.610 7.217 1.00 94.12 301 SER A C 1
ATOM 2379 O O . SER A 1 301 ? -6.717 -7.196 6.144 1.00 94.12 301 SER A O 1
ATOM 2381 N N . THR A 1 302 ? -6.604 -5.299 7.346 1.00 94.50 302 THR A N 1
ATOM 2382 C CA . THR A 1 302 ? -6.224 -4.406 6.238 1.00 94.50 302 THR A CA 1
ATOM 2383 C C . THR A 1 302 ? -4.710 -4.168 6.153 1.00 94.50 302 THR A C 1
ATOM 2385 O O . THR A 1 302 ? -4.214 -3.719 5.122 1.00 94.50 302 THR A O 1
ATOM 2388 N N . ALA A 1 303 ? -3.938 -4.523 7.185 1.00 93.81 303 ALA A N 1
ATOM 2389 C CA . ALA A 1 303 ? -2.477 -4.411 7.161 1.00 93.81 303 ALA A CA 1
ATOM 2390 C C . ALA A 1 303 ? -1.806 -5.151 5.973 1.00 93.81 303 ALA A C 1
ATOM 2392 O O . ALA A 1 303 ? -0.888 -4.583 5.373 1.00 93.81 303 ALA A O 1
ATOM 2393 N N . PRO A 1 304 ? -2.269 -6.348 5.545 1.00 95.00 304 PRO A N 1
ATOM 2394 C CA . PRO A 1 304 ? -1.731 -7.014 4.356 1.00 95.00 304 PRO A CA 1
ATOM 2395 C C . PRO A 1 304 ? -1.852 -6.188 3.067 1.00 95.00 304 PRO A C 1
ATOM 2397 O O . PRO A 1 304 ? -0.975 -6.276 2.209 1.00 95.00 304 PRO A O 1
ATOM 2400 N N . GLU A 1 305 ? -2.887 -5.353 2.939 1.00 94.69 305 GLU A N 1
ATOM 2401 C CA . GLU A 1 305 ? -3.075 -4.479 1.774 1.00 94.69 305 GLU A CA 1
ATOM 2402 C C . GLU A 1 305 ? -1.991 -3.394 1.713 1.00 94.69 305 GLU A C 1
ATOM 2404 O O . GLU A 1 305 ? -1.441 -3.111 0.650 1.00 94.69 305 GLU A O 1
ATOM 2409 N N . ILE A 1 306 ? -1.613 -2.826 2.864 1.00 95.75 306 ILE A N 1
ATOM 2410 C CA . ILE A 1 306 ? -0.515 -1.852 2.959 1.00 95.75 306 ILE A CA 1
ATOM 2411 C C . ILE A 1 306 ? 0.808 -2.515 2.560 1.00 95.75 306 ILE A C 1
ATOM 2413 O O . ILE A 1 306 ? 1.577 -1.952 1.777 1.00 95.75 306 ILE A O 1
ATOM 2417 N N . GLN A 1 307 ? 1.056 -3.730 3.054 1.00 95.44 307 GLN A N 1
ATOM 2418 C CA . GLN A 1 307 ? 2.261 -4.484 2.722 1.00 95.44 307 GLN A CA 1
ATOM 2419 C C . GLN A 1 307 ? 2.340 -4.798 1.221 1.00 95.44 307 GLN A C 1
ATOM 2421 O O . GLN A 1 307 ? 3.388 -4.610 0.601 1.00 95.44 307 GLN A O 1
ATOM 2426 N N . HIS A 1 308 ? 1.219 -5.185 0.608 1.00 92.88 308 HIS A N 1
ATOM 2427 C CA . HIS A 1 308 ? 1.145 -5.427 -0.833 1.00 92.88 308 HIS A CA 1
ATOM 2428 C C . HIS A 1 308 ? 1.497 -4.183 -1.662 1.00 92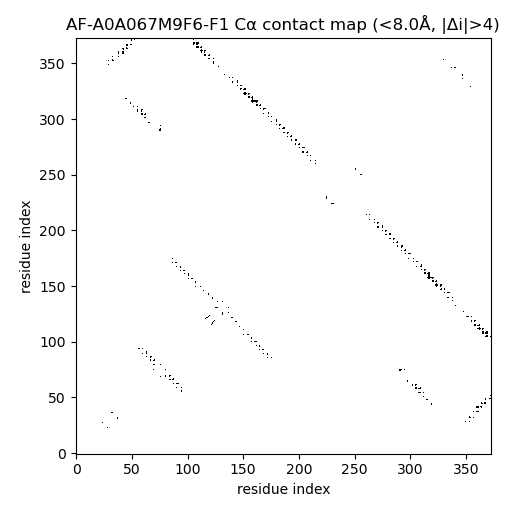.88 308 HIS A C 1
ATOM 2430 O O . HIS A 1 308 ? 2.242 -4.271 -2.646 1.00 92.88 308 HIS A O 1
ATOM 2436 N N . VAL A 1 309 ? 1.032 -3.002 -1.236 1.00 93.44 309 VAL A N 1
ATOM 2437 C CA . VAL A 1 309 ? 1.412 -1.717 -1.846 1.00 93.44 309 VAL A CA 1
ATOM 2438 C C . VAL A 1 309 ? 2.925 -1.482 -1.726 1.00 93.44 309 VAL A C 1
ATOM 2440 O O . VAL A 1 309 ? 3.573 -1.155 -2.724 1.00 93.44 309 VAL A O 1
ATOM 2443 N N . ILE A 1 310 ? 3.516 -1.689 -0.543 1.00 92.69 310 ILE A N 1
ATOM 2444 C CA . ILE A 1 310 ? 4.962 -1.521 -0.295 1.00 92.69 310 ILE A CA 1
ATOM 2445 C C . ILE A 1 310 ? 5.797 -2.424 -1.212 1.00 92.69 310 ILE A C 1
ATOM 2447 O O . ILE A 1 310 ? 6.758 -1.961 -1.843 1.00 92.69 310 ILE A O 1
ATOM 2451 N N . ASP A 1 311 ? 5.442 -3.704 -1.292 1.00 88.44 311 ASP A N 1
ATOM 2452 C CA . ASP A 1 311 ? 6.178 -4.702 -2.070 1.00 88.44 311 ASP A CA 1
ATOM 2453 C C . ASP A 1 311 ? 6.072 -4.433 -3.568 1.00 88.44 311 ASP A C 1
ATOM 2455 O O . ASP A 1 311 ? 7.070 -4.475 -4.303 1.00 88.44 311 ASP A O 1
ATOM 2459 N N . THR A 1 312 ? 4.879 -4.061 -4.024 1.00 87.56 312 THR A N 1
ATOM 2460 C CA . THR A 1 312 ? 4.660 -3.763 -5.433 1.00 87.56 312 THR A CA 1
ATOM 2461 C C . THR A 1 312 ? 5.384 -2.490 -5.865 1.00 87.56 312 THR A C 1
ATOM 2463 O O . THR A 1 312 ? 6.064 -2.501 -6.891 1.00 87.56 312 THR A O 1
ATOM 2466 N N . ILE A 1 313 ? 5.322 -1.405 -5.085 1.00 90.62 313 ILE A N 1
ATOM 2467 C CA . ILE A 1 313 ? 6.091 -0.177 -5.360 1.00 90.62 313 ILE A CA 1
ATOM 2468 C C . ILE A 1 313 ? 7.597 -0.488 -5.401 1.00 90.62 313 ILE A C 1
ATOM 2470 O O . ILE A 1 313 ? 8.317 0.021 -6.262 1.00 90.62 313 ILE A O 1
ATOM 2474 N N . GLY A 1 314 ? 8.071 -1.382 -4.527 1.00 83.06 314 GLY A N 1
ATOM 2475 C CA . GLY A 1 314 ? 9.440 -1.897 -4.578 1.00 83.06 314 GLY A CA 1
ATOM 2476 C C . GLY A 1 314 ? 9.770 -2.615 -5.888 1.00 83.06 314 GLY A C 1
ATOM 2477 O O . GLY A 1 314 ? 10.843 -2.396 -6.448 1.00 83.06 314 GLY A O 1
ATOM 2478 N N . THR A 1 315 ? 8.839 -3.413 -6.408 1.00 82.12 315 THR A N 1
ATOM 2479 C CA . THR A 1 315 ? 8.992 -4.096 -7.701 1.00 82.12 315 THR A CA 1
ATOM 2480 C C . THR A 1 315 ? 9.100 -3.088 -8.853 1.00 82.12 315 THR A C 1
ATOM 2482 O O . THR A 1 315 ? 9.968 -3.232 -9.711 1.00 82.12 315 THR A O 1
ATOM 2485 N N . PHE A 1 316 ? 8.301 -2.011 -8.846 1.00 80.62 316 PHE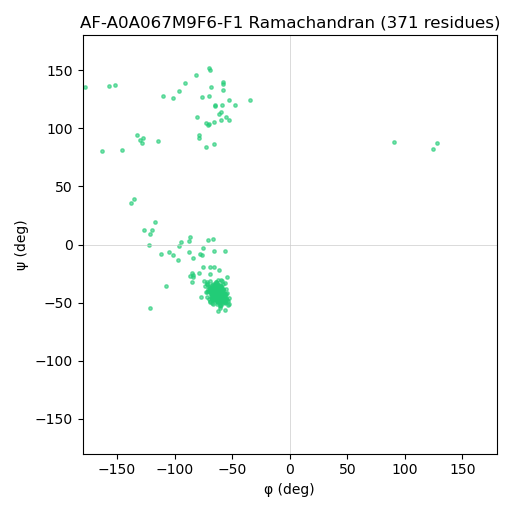 A N 1
ATOM 2486 C CA . PHE A 1 316 ? 8.422 -0.929 -9.837 1.00 80.62 316 PHE A CA 1
ATOM 2487 C C . PHE A 1 316 ? 9.808 -0.275 -9.829 1.00 80.62 316 PHE A C 1
ATOM 2489 O O . PHE A 1 316 ? 10.398 -0.087 -10.895 1.00 80.62 316 PHE A O 1
ATOM 2496 N N . ALA A 1 317 ? 10.347 0.040 -8.648 1.00 83.19 317 ALA A N 1
ATOM 2497 C CA . ALA A 1 317 ? 11.694 0.599 -8.531 1.00 83.19 317 ALA A CA 1
ATOM 2498 C C . ALA A 1 317 ? 12.756 -0.349 -9.115 1.00 83.19 317 ALA A C 1
ATOM 2500 O O . ALA A 1 317 ? 13.604 0.068 -9.904 1.00 83.19 317 ALA A O 1
ATOM 2501 N N . GLN A 1 318 ? 12.671 -1.643 -8.789 1.00 78.12 318 GLN A N 1
ATOM 2502 C CA . GLN A 1 318 ? 13.603 -2.658 -9.287 1.00 78.12 318 GLN A CA 1
ATOM 2503 C C . GLN A 1 318 ? 13.570 -2.789 -10.812 1.00 78.12 318 GLN A C 1
ATOM 2505 O O . GLN A 1 318 ? 14.630 -2.813 -11.436 1.00 78.12 318 GLN A O 1
ATOM 2510 N N . VAL A 1 319 ? 12.382 -2.820 -11.425 1.00 78.25 319 VAL A N 1
ATOM 2511 C CA . VAL A 1 319 ? 12.263 -2.924 -12.888 1.00 78.25 319 VAL A CA 1
ATOM 2512 C C . VAL A 1 319 ? 12.843 -1.692 -13.582 1.00 78.25 319 VAL A C 1
ATOM 2514 O O . VAL A 1 319 ? 13.580 -1.836 -14.555 1.00 78.25 319 VAL A O 1
ATOM 2517 N N . TRP A 1 320 ? 12.587 -0.481 -13.076 1.00 81.12 320 TRP A N 1
ATOM 2518 C CA . TRP A 1 320 ? 13.182 0.732 -13.649 1.00 81.12 320 TRP A CA 1
ATOM 2519 C C . TRP A 1 320 ? 14.703 0.776 -13.495 1.00 81.12 320 TRP A C 1
ATOM 2521 O O . TRP A 1 320 ? 15.395 1.208 -14.418 1.00 81.12 320 TRP A O 1
ATOM 2531 N N . ASN A 1 321 ? 15.234 0.278 -12.377 1.00 76.56 321 ASN A N 1
ATOM 2532 C CA . ASN A 1 321 ? 16.673 0.120 -12.198 1.00 76.56 321 ASN A CA 1
ATOM 2533 C C . ASN A 1 321 ? 17.269 -0.896 -13.187 1.00 76.56 321 ASN A C 1
ATOM 2535 O O . ASN A 1 321 ? 18.312 -0.634 -13.776 1.00 76.56 321 ASN A O 1
ATOM 2539 N N . MET A 1 322 ? 16.594 -2.025 -13.417 1.00 73.38 322 MET A N 1
ATOM 2540 C CA . MET A 1 322 ? 17.009 -3.019 -14.412 1.00 73.38 322 MET A CA 1
ATOM 2541 C C . MET A 1 322 ? 17.044 -2.421 -15.824 1.00 73.38 322 MET A C 1
ATOM 2543 O O . MET A 1 322 ? 18.072 -2.500 -16.486 1.00 73.38 322 MET A O 1
ATOM 2547 N N . ILE A 1 323 ? 15.981 -1.722 -16.242 1.00 70.75 323 ILE A N 1
ATOM 2548 C CA . ILE A 1 323 ? 15.932 -1.023 -17.539 1.00 70.75 323 ILE A CA 1
ATOM 2549 C C . ILE A 1 323 ? 17.071 0.002 -17.660 1.00 70.75 323 ILE A C 1
ATOM 2551 O O . ILE A 1 323 ? 17.661 0.151 -18.730 1.00 70.75 323 ILE A O 1
ATOM 2555 N N . CYS A 1 324 ? 17.391 0.708 -16.572 1.00 76.25 324 CYS A N 1
ATOM 2556 C CA . CYS A 1 324 ? 18.505 1.651 -16.522 1.00 76.25 324 CYS A CA 1
ATOM 2557 C C . CYS A 1 324 ? 19.856 0.954 -16.747 1.00 76.25 324 CYS A C 1
ATOM 2559 O O . CYS A 1 324 ? 20.647 1.420 -17.567 1.00 76.25 324 CYS A O 1
ATOM 2561 N N . MET A 1 325 ? 20.106 -0.165 -16.058 1.00 72.62 325 MET A N 1
ATOM 2562 C CA . MET A 1 325 ? 21.331 -0.956 -16.217 1.00 72.62 325 MET A CA 1
ATOM 2563 C C . MET A 1 325 ? 21.461 -1.522 -17.635 1.00 72.62 325 MET A C 1
ATOM 2565 O O . MET A 1 325 ? 22.533 -1.422 -18.226 1.00 72.62 325 MET A O 1
ATOM 2569 N N . ASP A 1 326 ? 20.373 -2.037 -18.210 1.00 68.31 326 ASP A N 1
ATOM 2570 C CA . ASP A 1 326 ? 20.368 -2.559 -19.579 1.00 68.31 326 ASP A CA 1
ATOM 2571 C C . ASP A 1 326 ? 20.658 -1.449 -20.597 1.00 68.31 326 ASP A C 1
ATOM 2573 O O . ASP A 1 326 ? 21.510 -1.601 -21.472 1.00 68.31 326 ASP A O 1
ATOM 2577 N N . ALA A 1 327 ? 19.995 -0.295 -20.467 1.00 71.06 327 ALA A N 1
ATOM 2578 C CA . ALA A 1 327 ? 20.226 0.847 -21.347 1.00 71.06 327 ALA A CA 1
ATOM 2579 C C . ALA A 1 327 ? 21.667 1.379 -21.245 1.00 71.06 327 ALA A C 1
ATOM 2581 O O . ALA A 1 327 ? 22.236 1.782 -22.261 1.00 71.06 327 ALA A O 1
ATOM 2582 N N . GLN A 1 328 ? 22.264 1.343 -20.049 1.00 73.62 328 GLN A N 1
ATOM 2583 C CA . GLN A 1 328 ? 23.669 1.689 -19.840 1.00 73.62 328 GLN A CA 1
ATOM 2584 C C . GLN A 1 328 ? 24.603 0.663 -20.493 1.00 73.62 328 GLN A C 1
ATOM 2586 O O . GLN A 1 328 ? 25.504 1.051 -21.229 1.00 73.62 328 GLN A O 1
ATOM 2591 N N . GLY A 1 329 ? 24.356 -0.636 -20.304 1.00 70.00 329 GLY A N 1
ATOM 2592 C CA . GLY A 1 329 ? 25.159 -1.690 -20.928 1.00 70.00 329 GLY A CA 1
ATOM 2593 C C . GLY A 1 329 ? 25.137 -1.612 -22.455 1.00 70.00 329 GLY A C 1
ATOM 2594 O O . GLY A 1 329 ? 26.165 -1.795 -23.109 1.00 70.00 329 GLY A O 1
ATOM 2595 N N . ILE A 1 330 ? 23.986 -1.258 -23.031 1.00 68.25 330 ILE A N 1
ATOM 2596 C CA . ILE A 1 330 ? 23.878 -1.025 -24.470 1.00 68.25 330 ILE A CA 1
ATOM 2597 C C . ILE A 1 330 ? 24.656 0.223 -24.895 1.00 68.25 330 ILE A C 1
ATOM 2599 O O . ILE A 1 330 ? 25.381 0.169 -25.888 1.00 68.25 330 ILE A O 1
ATOM 2603 N N . LYS A 1 331 ? 24.532 1.335 -24.160 1.00 76.56 331 LYS A N 1
ATOM 2604 C CA . LYS A 1 331 ? 25.316 2.547 -24.424 1.00 76.56 331 LYS A CA 1
ATOM 2605 C C . LYS A 1 331 ? 26.813 2.218 -24.468 1.00 76.56 331 LYS A C 1
ATOM 2607 O O . LYS A 1 331 ? 27.461 2.520 -25.466 1.00 76.56 331 LYS A O 1
ATOM 2612 N N . ASP A 1 332 ? 27.323 1.550 -23.438 1.00 75.19 332 ASP A N 1
ATOM 2613 C CA . ASP A 1 332 ? 28.738 1.188 -23.329 1.00 75.19 332 ASP A CA 1
ATOM 2614 C C . ASP A 1 332 ? 29.174 0.272 -24.490 1.00 75.19 332 ASP A C 1
ATOM 2616 O O . ASP A 1 332 ? 30.280 0.393 -25.019 1.00 75.19 332 ASP A O 1
ATOM 2620 N N . GLY A 1 333 ? 28.299 -0.644 -24.924 1.00 71.56 333 GLY A N 1
ATOM 2621 C CA . GLY A 1 333 ? 28.531 -1.491 -26.096 1.00 71.56 333 GLY A CA 1
ATOM 2622 C C . GLY A 1 333 ? 28.604 -0.704 -27.409 1.00 71.56 333 GLY A C 1
ATOM 2623 O O . GLY A 1 333 ? 29.436 -1.006 -28.270 1.00 71.56 333 GLY A O 1
ATOM 2624 N N . LEU A 1 334 ? 27.774 0.330 -27.567 1.00 69.56 334 LEU A N 1
ATOM 2625 C CA . LEU A 1 334 ? 27.787 1.197 -28.746 1.00 69.56 334 LEU A CA 1
ATOM 2626 C C . LEU A 1 334 ? 29.009 2.112 -28.786 1.00 69.56 334 LEU A C 1
ATOM 2628 O O . LEU A 1 334 ? 29.610 2.238 -29.851 1.00 69.56 334 LEU A O 1
ATOM 2632 N N . GLU A 1 335 ? 29.414 2.681 -27.650 1.00 74.75 335 GLU A N 1
ATOM 2633 C CA . GLU A 1 335 ? 30.651 3.469 -27.536 1.00 74.75 335 GLU A CA 1
ATOM 2634 C C . GLU A 1 335 ? 31.870 2.615 -27.915 1.00 74.75 335 GLU A C 1
ATOM 2636 O O . GLU A 1 335 ? 32.667 3.006 -28.763 1.00 74.75 335 GLU A O 1
ATOM 2641 N N . LYS A 1 336 ? 31.947 1.370 -27.432 1.00 72.56 336 LYS A N 1
ATOM 2642 C CA . LYS A 1 336 ? 32.989 0.424 -27.872 1.00 72.56 336 LYS A CA 1
ATOM 2643 C C . LYS A 1 336 ? 32.901 0.091 -29.362 1.00 72.56 336 LYS A C 1
ATOM 2645 O O . LYS A 1 336 ? 33.919 -0.112 -30.014 1.00 72.56 336 LYS A O 1
ATOM 2650 N N . THR A 1 337 ? 31.698 0.019 -29.933 1.00 67.75 337 THR A N 1
ATOM 2651 C CA . THR A 1 337 ? 31.520 -0.262 -31.370 1.00 67.75 337 THR A CA 1
ATOM 2652 C C . THR A 1 337 ? 31.996 0.904 -32.243 1.00 67.75 337 THR A C 1
ATOM 2654 O O . THR A 1 337 ? 32.502 0.677 -33.341 1.00 67.75 337 THR A O 1
ATOM 2657 N N . GLN A 1 338 ? 31.884 2.141 -31.751 1.00 68.56 338 GLN A N 1
ATOM 2658 C CA . GLN A 1 338 ? 32.467 3.332 -32.376 1.00 68.56 338 GLN A CA 1
ATOM 2659 C C . GLN A 1 338 ? 33.991 3.192 -32.491 1.00 68.56 338 GLN A C 1
ATOM 2661 O O . GLN A 1 338 ? 34.551 3.475 -33.552 1.00 68.56 338 GLN A O 1
ATOM 2666 N N . ASP A 1 339 ? 34.632 2.643 -31.456 1.00 68.38 339 ASP A N 1
ATOM 2667 C CA . ASP A 1 339 ? 36.064 2.331 -31.453 1.00 68.38 339 ASP A CA 1
ATOM 2668 C C . ASP A 1 339 ? 36.405 1.124 -32.351 1.00 68.38 339 ASP A C 1
ATOM 2670 O O . ASP A 1 339 ? 37.453 1.094 -32.999 1.00 68.38 339 ASP A O 1
ATOM 2674 N N . LEU A 1 340 ? 35.500 0.140 -32.446 1.00 60.59 340 LEU A N 1
ATOM 2675 C CA . LEU A 1 340 ? 35.642 -1.087 -33.245 1.00 60.59 340 LEU A CA 1
ATOM 2676 C C . LEU A 1 340 ? 35.195 -0.952 -34.708 1.00 60.59 340 LEU A C 1
ATOM 2678 O O . LEU A 1 340 ? 35.218 -1.949 -35.433 1.00 60.59 340 LEU A O 1
ATOM 2682 N N . ALA A 1 341 ? 34.847 0.245 -35.196 1.00 57.78 341 ALA A N 1
ATOM 2683 C CA . ALA A 1 341 ? 34.446 0.493 -36.591 1.00 57.78 341 ALA A CA 1
ATOM 2684 C C . ALA A 1 341 ? 35.492 0.041 -37.646 1.00 57.78 341 ALA A C 1
ATOM 2686 O O . ALA A 1 341 ? 35.223 0.047 -38.848 1.00 57.78 341 ALA A O 1
ATOM 2687 N N . PHE A 1 342 ? 36.670 -0.401 -37.197 1.00 55.03 342 PHE A N 1
ATOM 2688 C CA . PHE A 1 342 ? 37.741 -1.020 -37.972 1.00 55.03 342 PHE A CA 1
ATOM 2689 C C . PHE A 1 342 ? 37.624 -2.557 -38.140 1.00 55.03 342 PHE A C 1
ATOM 2691 O O . PHE A 1 342 ? 38.406 -3.127 -38.901 1.00 55.03 342 PHE A O 1
ATOM 2698 N N . MET A 1 343 ? 36.672 -3.244 -37.484 1.00 54.72 343 MET A N 1
ATOM 2699 C CA . MET A 1 343 ? 36.468 -4.707 -37.556 1.00 54.72 343 MET A CA 1
ATOM 2700 C C . MET A 1 343 ? 35.012 -5.090 -37.921 1.00 54.72 343 MET A C 1
ATOM 2702 O O . MET A 1 343 ? 34.167 -5.264 -37.040 1.00 54.72 343 MET A O 1
ATOM 2706 N N . PRO A 1 344 ? 34.698 -5.273 -39.221 1.00 65.50 344 PRO A N 1
ATOM 2707 C CA . PRO A 1 344 ? 33.320 -5.347 -39.727 1.00 65.50 344 PRO A CA 1
ATOM 2708 C C . PRO A 1 344 ? 32.470 -6.527 -39.230 1.00 65.50 344 PRO A C 1
ATOM 2710 O O . PRO A 1 344 ? 31.256 -6.386 -39.107 1.00 65.50 344 PRO A O 1
ATOM 2713 N N . SER A 1 345 ? 33.069 -7.694 -38.970 1.00 66.00 345 SER A N 1
ATOM 2714 C CA . SER A 1 345 ? 32.314 -8.900 -38.591 1.00 66.00 345 SER A CA 1
ATOM 2715 C C . SER A 1 345 ? 31.842 -8.868 -37.135 1.00 66.00 345 SER A C 1
ATOM 2717 O O . SER A 1 345 ? 30.672 -9.115 -36.874 1.00 66.00 345 SER A O 1
ATOM 2719 N N . LEU A 1 346 ? 32.717 -8.482 -36.201 1.00 59.81 346 LEU A N 1
ATOM 2720 C CA . LEU A 1 346 ? 32.396 -8.360 -34.771 1.00 59.81 346 LEU A CA 1
ATOM 2721 C C . LEU A 1 346 ? 31.380 -7.245 -34.499 1.00 59.81 346 LEU A C 1
ATOM 2723 O O . LEU A 1 346 ? 30.466 -7.415 -33.696 1.00 59.81 346 LEU A O 1
ATOM 2727 N N . ALA A 1 347 ? 31.497 -6.120 -35.210 1.00 66.81 347 ALA A N 1
ATOM 2728 C CA . ALA A 1 347 ? 30.523 -5.037 -35.119 1.00 66.81 347 ALA A CA 1
ATOM 2729 C C . ALA A 1 347 ? 29.123 -5.486 -35.571 1.00 66.81 347 ALA A C 1
ATOM 2731 O O . ALA A 1 347 ? 28.124 -5.064 -34.993 1.00 66.81 347 ALA A O 1
ATOM 2732 N N . LYS A 1 348 ? 29.033 -6.360 -36.581 1.00 71.38 348 LYS A N 1
ATOM 2733 C CA . LYS A 1 348 ? 27.753 -6.850 -37.098 1.00 71.38 348 LYS A CA 1
ATOM 2734 C C . LYS A 1 348 ? 27.035 -7.761 -36.099 1.00 71.38 348 LYS A C 1
ATOM 2736 O O . LYS A 1 348 ? 25.870 -7.501 -35.810 1.00 71.38 348 LYS A O 1
ATOM 2741 N N . ASP A 1 349 ? 27.728 -8.756 -35.550 1.00 68.88 349 ASP A N 1
ATOM 2742 C CA . ASP A 1 349 ? 27.141 -9.700 -34.587 1.00 68.88 349 ASP A CA 1
ATOM 2743 C C . ASP A 1 349 ? 26.676 -8.968 -33.311 1.00 68.88 349 ASP A C 1
ATOM 2745 O O . ASP A 1 349 ? 25.566 -9.189 -32.821 1.00 68.88 349 ASP A O 1
ATOM 2749 N N . ASN A 1 350 ? 27.467 -8.000 -32.827 1.00 66.38 350 ASN A N 1
ATOM 2750 C CA . ASN A 1 350 ? 27.099 -7.165 -31.679 1.00 66.38 350 ASN A CA 1
ATOM 2751 C C . ASN A 1 350 ? 25.891 -6.256 -31.964 1.00 66.38 350 ASN A C 1
ATOM 2753 O O . ASN A 1 350 ? 25.021 -6.096 -31.102 1.00 66.38 350 ASN A O 1
ATOM 2757 N N . LEU A 1 351 ? 25.800 -5.671 -33.165 1.00 68.62 351 LEU A N 1
ATOM 2758 C CA . LEU A 1 351 ? 24.638 -4.871 -33.566 1.00 68.62 351 LEU A CA 1
ATOM 2759 C C . LEU A 1 351 ? 23.371 -5.732 -33.646 1.00 68.62 351 LEU A C 1
ATOM 2761 O O . LEU A 1 351 ? 22.326 -5.298 -33.168 1.00 68.62 351 LEU A O 1
ATOM 2765 N N . GLU A 1 352 ? 23.448 -6.948 -34.190 1.00 71.69 352 GLU A N 1
ATOM 2766 C CA . GLU A 1 352 ? 22.309 -7.873 -34.270 1.00 71.69 352 GLU A CA 1
ATOM 2767 C C . GLU A 1 352 ? 21.830 -8.327 -32.880 1.00 71.69 352 GLU A C 1
ATOM 2769 O O . GLU A 1 352 ? 20.628 -8.288 -32.604 1.00 71.69 352 GLU A O 1
ATOM 2774 N N . ALA A 1 353 ? 22.753 -8.655 -31.969 1.00 68.06 353 ALA A N 1
ATOM 2775 C CA . ALA A 1 353 ? 22.430 -8.966 -30.574 1.00 68.06 353 ALA A CA 1
ATOM 2776 C C . ALA A 1 353 ? 21.719 -7.793 -29.873 1.00 68.06 353 ALA A C 1
ATOM 2778 O O . ALA A 1 353 ? 20.665 -7.957 -29.252 1.00 68.06 353 ALA A O 1
ATOM 2779 N N . THR A 1 354 ? 22.259 -6.585 -30.046 1.00 65.00 354 THR A N 1
ATOM 2780 C CA . THR A 1 354 ? 21.688 -5.351 -29.491 1.00 65.00 354 THR A CA 1
ATOM 2781 C C . THR A 1 354 ? 20.295 -5.071 -30.074 1.00 65.00 354 THR A C 1
ATOM 2783 O O . THR A 1 354 ? 19.384 -4.664 -29.350 1.00 65.00 354 THR A O 1
ATOM 2786 N N . ALA A 1 355 ? 20.088 -5.339 -31.370 1.00 69.31 355 ALA A N 1
ATOM 2787 C CA . ALA A 1 355 ? 18.791 -5.209 -32.036 1.00 69.31 355 ALA A CA 1
ATOM 2788 C C . ALA A 1 355 ? 17.714 -6.083 -31.379 1.00 69.31 355 ALA A C 1
ATOM 2790 O O . ALA A 1 355 ? 16.613 -5.601 -31.103 1.00 69.31 355 ALA A O 1
ATOM 2791 N N . ALA A 1 356 ? 18.037 -7.355 -31.124 1.00 71.12 356 ALA A N 1
ATOM 2792 C CA . ALA A 1 356 ? 17.112 -8.324 -30.544 1.00 71.12 356 ALA A CA 1
ATOM 2793 C C . ALA A 1 356 ? 16.672 -7.911 -29.130 1.00 71.12 356 ALA A C 1
ATOM 2795 O O . ALA A 1 356 ? 15.480 -7.932 -28.814 1.00 71.12 356 ALA A O 1
ATOM 2796 N N . MET A 1 357 ? 17.607 -7.432 -28.305 1.00 66.25 357 MET A N 1
ATOM 2797 C CA . MET A 1 357 ? 17.282 -6.908 -26.975 1.00 66.25 357 MET A CA 1
ATOM 2798 C C . MET A 1 357 ? 16.370 -5.685 -27.035 1.00 66.25 357 MET A C 1
ATOM 2800 O O . MET A 1 357 ? 15.363 -5.634 -26.324 1.00 66.25 357 MET A O 1
ATOM 2804 N N . TYR A 1 358 ? 16.660 -4.727 -27.923 1.00 66.88 358 TYR A N 1
ATOM 2805 C CA . TYR A 1 358 ? 15.781 -3.575 -28.111 1.00 66.88 358 TYR A CA 1
ATOM 2806 C C . TYR A 1 358 ? 14.398 -3.970 -28.593 1.00 66.88 358 TYR A C 1
ATOM 2808 O O . TYR A 1 358 ? 13.427 -3.356 -28.165 1.00 66.88 358 TYR A O 1
ATOM 2816 N N . GLN A 1 359 ? 14.279 -4.977 -29.455 1.00 74.31 359 GLN A N 1
ATOM 2817 C CA . GLN A 1 359 ? 12.983 -5.467 -29.907 1.00 74.31 359 GLN A CA 1
ATOM 2818 C C . GLN A 1 359 ? 12.168 -6.050 -28.742 1.00 74.31 359 GLN A C 1
ATOM 2820 O O . GLN A 1 359 ? 10.983 -5.731 -28.602 1.00 74.31 359 GLN A O 1
ATOM 2825 N N . THR A 1 360 ? 12.791 -6.847 -27.873 1.00 70.06 360 THR A N 1
ATOM 2826 C CA . THR A 1 360 ? 12.140 -7.406 -26.679 1.00 70.06 360 THR A CA 1
ATOM 2827 C C . THR A 1 360 ? 11.712 -6.310 -25.703 1.00 70.06 360 THR A C 1
ATOM 2829 O O . THR A 1 360 ? 10.542 -6.265 -25.308 1.00 70.06 360 THR A O 1
ATOM 2832 N N . LEU A 1 361 ? 12.611 -5.373 -25.383 1.00 67.25 361 LEU A N 1
ATOM 2833 C CA . LEU A 1 361 ? 12.310 -4.225 -24.525 1.00 67.25 361 LEU A CA 1
ATOM 2834 C C . LEU A 1 361 ? 11.192 -3.356 -25.127 1.00 67.25 361 LEU A C 1
ATOM 2836 O O . LEU A 1 361 ? 10.242 -2.991 -24.441 1.00 67.25 361 LEU A O 1
ATOM 2840 N N . CYS A 1 362 ? 11.254 -3.084 -26.431 1.00 72.75 362 CYS A N 1
ATOM 2841 C CA . CYS A 1 362 ? 10.250 -2.339 -27.189 1.00 72.75 362 CYS A CA 1
ATOM 2842 C C . CYS A 1 362 ? 8.862 -2.987 -27.055 1.00 72.75 362 CYS A C 1
ATOM 2844 O O . CYS A 1 362 ? 7.901 -2.308 -26.689 1.00 72.75 362 CYS A O 1
ATOM 2846 N N . ASN A 1 363 ? 8.750 -4.299 -27.271 1.00 75.38 363 ASN A N 1
ATOM 2847 C CA . ASN A 1 363 ? 7.483 -5.024 -27.141 1.00 75.38 363 ASN A CA 1
ATOM 2848 C C . ASN A 1 363 ? 6.936 -5.003 -25.708 1.00 75.38 363 ASN A C 1
ATOM 2850 O O . ASN A 1 363 ? 5.728 -4.863 -25.504 1.00 75.38 363 ASN A O 1
ATOM 2854 N N . ALA A 1 364 ? 7.813 -5.136 -24.717 1.00 70.19 364 ALA A N 1
ATOM 2855 C CA . ALA A 1 364 ? 7.426 -5.136 -23.316 1.00 70.19 364 ALA A CA 1
ATOM 2856 C C . ALA A 1 364 ? 6.935 -3.747 -22.862 1.00 70.19 364 ALA A C 1
ATOM 2858 O O . ALA A 1 364 ? 5.829 -3.626 -22.333 1.00 70.19 364 ALA A O 1
ATOM 2859 N N . LEU A 1 365 ? 7.689 -2.685 -23.167 1.00 71.00 365 LEU A N 1
ATOM 2860 C CA . LEU A 1 365 ? 7.309 -1.299 -22.871 1.00 71.00 365 LEU A CA 1
ATOM 2861 C C . LEU A 1 365 ? 5.998 -0.896 -23.558 1.00 71.00 365 LEU A C 1
ATOM 2863 O O . LEU A 1 365 ? 5.187 -0.186 -22.966 1.00 71.00 365 LEU A O 1
ATOM 2867 N N . TYR A 1 366 ? 5.756 -1.386 -24.778 1.00 78.00 366 TYR A N 1
ATOM 2868 C CA . TYR A 1 366 ? 4.486 -1.175 -25.470 1.00 78.00 366 TYR A CA 1
ATOM 2869 C C . TYR A 1 366 ? 3.314 -1.811 -24.719 1.00 78.00 366 TYR A C 1
ATOM 2871 O O . TYR A 1 366 ? 2.324 -1.134 -24.453 1.00 78.00 366 TYR A O 1
ATOM 2879 N N . LYS A 1 367 ? 3.438 -3.085 -24.315 1.00 77.94 367 LYS A N 1
ATOM 2880 C CA . LYS A 1 367 ? 2.403 -3.770 -23.521 1.00 77.94 367 LYS A CA 1
ATOM 2881 C C . LYS A 1 367 ? 2.108 -3.026 -22.222 1.00 77.94 367 LYS A C 1
ATOM 2883 O O . LYS A 1 367 ? 0.940 -2.840 -21.883 1.00 77.94 367 LYS A O 1
ATOM 2888 N N . PHE A 1 368 ? 3.144 -2.564 -21.524 1.00 74.25 368 PHE A N 1
ATOM 2889 C CA . PHE A 1 368 ? 2.988 -1.750 -20.320 1.00 74.25 368 PHE A CA 1
ATOM 2890 C C . PHE A 1 368 ? 2.209 -0.461 -20.610 1.00 74.25 368 PHE A C 1
ATOM 2892 O O . PHE A 1 368 ? 1.218 -0.164 -19.943 1.00 74.25 368 PHE A O 1
ATOM 2899 N N . GLN A 1 369 ? 2.597 0.260 -21.666 1.00 77.12 369 GLN A N 1
ATOM 2900 C CA . GLN A 1 369 ? 1.952 1.502 -22.083 1.00 77.12 369 GLN A CA 1
ATOM 2901 C C . GLN A 1 369 ? 0.476 1.319 -22.460 1.00 77.12 369 GLN A C 1
ATOM 2903 O O . GLN A 1 369 ? -0.321 2.231 -22.239 1.00 77.12 369 GLN A O 1
ATOM 2908 N N . THR A 1 370 ? 0.101 0.201 -23.079 1.00 81.12 370 THR A N 1
ATOM 2909 C CA . THR A 1 370 ? -1.283 -0.036 -23.515 1.00 81.12 370 THR A CA 1
ATOM 2910 C C . THR A 1 370 ? -2.175 -0.605 -22.421 1.00 81.12 370 THR A C 1
ATOM 2912 O O . THR A 1 370 ? -3.384 -0.432 -22.504 1.00 81.12 370 THR A O 1
ATOM 2915 N N . THR A 1 371 ? -1.603 -1.287 -21.423 1.00 75.62 371 THR A N 1
ATOM 2916 C CA . THR A 1 371 ? -2.384 -1.955 -20.366 1.00 75.62 371 THR A CA 1
ATOM 2917 C C . THR A 1 371 ? -2.757 -1.008 -19.230 1.00 75.62 371 THR A C 1
ATOM 2919 O O . THR A 1 371 ? -3.824 -1.147 -18.645 1.00 75.62 371 THR A O 1
ATOM 2922 N N . ILE A 1 372 ? -1.911 -0.019 -18.936 1.00 67.44 372 ILE A N 1
ATOM 2923 C CA . ILE A 1 372 ? -2.269 1.083 -18.040 1.00 67.44 372 ILE A CA 1
ATOM 2924 C C . ILE A 1 372 ? -3.121 2.053 -18.860 1.00 67.44 372 ILE A C 1
ATOM 2926 O O . ILE A 1 372 ? -2.570 2.885 -19.580 1.00 67.44 372 ILE A O 1
ATOM 2930 N N . SER A 1 373 ? -4.445 1.889 -18.842 1.00 54.97 373 SER A N 1
ATOM 2931 C CA . SER A 1 373 ? -5.402 2.718 -19.591 1.00 54.97 373 SER A CA 1
ATOM 2932 C C . SER A 1 373 ? -6.165 3.666 -18.689 1.00 54.97 373 SER A C 1
ATOM 2934 O O . SER A 1 373 ? -6.818 3.142 -17.759 1.00 54.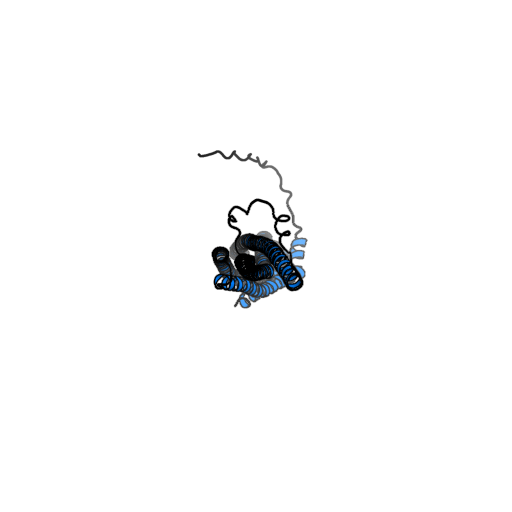97 373 SER A O 1
#

pLDDT: mean 75.08, std 19.13, range [28.77, 98.44]

Foldseek 3Di:
DDDDDDDDPDDPDDPPPPDPDPPVPPVVLLVCLPPPVNLVVLLVLLVVLLVLVVLLVVLLVLLLVLLVCQLPDPLADPVCNVVSVVLNVLSVVLSVLVVVLLVLLLVLLVLLLVLLCCQLVPLLVVLPDPPDDLVVNLVSLVVSLVSLVVSLVSLLVSLVSLVVSLVSLVVSLVSLVVSLVVLVVVLVVLVVVLVVLVVVLVVLVVVLVVLVVVVVVVVVVVVVCVPDDDDDPDDPDDDDPPPDDDDDDDDDPPVVVVVVVVVSVVVSVVSVVVSVVSVVVSVVSVSSSVSSVVSSCSSVVSSVSSVSSSVSSNSSSVSSVVVSVLSVSLSVLSVVLSVVVVPPPSSSSSSVSSSVSSVSSSVSSVCSSVSVD

Radius of gyration: 41.8 Å; Cα contacts (8 Å, |Δi|>4): 244; chains: 1; bounding box: 96×47×125 Å

Sequence (373 aa):
MADFLPPYPGVSIDADTEIPGYTLDEKKITEILHDENTQKSVSDEIAKLSKLTLSVEESFHAVEDLLQRLISSPKYPSTFRGRFDGLSRKWSTYRKEYTSLLWESRTVAGKAHSDARIFYQTVIPWLQKDNVNVAEKIAGLDGYIKSLEKNVKNSETLSQKYSDLKRNVMKFSEEWDETIESCKGEIAIINSEVDALDEEIHELGRAIQGLKKKIGVLWGACATAVGGAGVAMLLGAICPLTWIVILAGAAAVAAGGAIYYYHVKRKHDQLNEARNEKLRQRERLCQNLETMEELHYSLESTAPEIQHVIDTIGTFAQVWNMICMDAQGIKDGLEKTQDLAFMPSLAKDNLEATAAMYQTLCNALYKFQTTIS